Protein AF-0000000067174921 (afdb_homodimer)

Structure (mmCIF, N/CA/C/O backbone):
data_AF-0000000067174921-model_v1
#
loop_
_entity.id
_entity.type
_entity.pdbx_description
1 polymer 'threonine ammonia-lyase'
#
loop_
_atom_site.group_PDB
_atom_site.id
_atom_site.type_symbol
_atom_site.label_atom_id
_atom_site.label_alt_id
_atom_site.label_comp_id
_atom_site.label_asym_id
_atom_site.label_entity_id
_atom_site.label_seq_id
_atom_site.pdbx_PDB_ins_code
_atom_site.Cartn_x
_atom_site.Cartn_y
_atom_site.Cartn_z
_atom_site.occupancy
_atom_site.B_iso_or_equiv
_atom_site.auth_seq_id
_atom_site.auth_comp_id
_atom_site.auth_asym_id
_atom_site.auth_atom_id
_atom_site.pdbx_PDB_model_num
ATOM 1 N N . MET A 1 1 ? 3.523 27.328 27.094 1 72.19 1 MET A N 1
ATOM 2 C CA . MET A 1 1 ? 2.787 26.438 26.203 1 72.19 1 MET A CA 1
ATOM 3 C C . MET A 1 1 ? 3.174 24.984 26.438 1 72.19 1 MET A C 1
ATOM 5 O O . MET A 1 1 ? 4.355 24.656 26.547 1 72.19 1 MET A O 1
ATOM 9 N N . ASP A 1 2 ? 2.223 24.125 26.688 1 90.06 2 ASP A N 1
ATOM 10 C CA . ASP A 1 2 ? 2.531 22.719 26.969 1 90.06 2 ASP A CA 1
ATOM 11 C C . ASP A 1 2 ? 2.629 21.922 25.672 1 90.06 2 ASP A C 1
ATOM 13 O O . ASP A 1 2 ? 1.678 21.891 24.875 1 90.06 2 ASP A O 1
ATOM 17 N N . LEU A 1 3 ? 3.812 21.453 25.453 1 97.69 3 LEU A N 1
ATOM 18 C CA . LEU A 1 3 ? 4.059 20.672 24.25 1 97.69 3 LEU A CA 1
ATOM 19 C C . LEU A 1 3 ? 3.57 19.234 24.406 1 97.69 3 LEU A C 1
ATOM 21 O O . LEU A 1 3 ? 3.5 18.734 25.531 1 97.69 3 LEU A O 1
ATOM 25 N N . VAL A 1 4 ? 3.162 18.641 23.312 1 98.69 4 VAL A N 1
ATOM 26 C CA . VAL A 1 4 ? 2.715 17.25 23.281 1 98.69 4 VAL A CA 1
ATOM 27 C C . VAL A 1 4 ? 3.848 16.344 23.734 1 98.69 4 VAL A C 1
ATOM 29 O O . VAL A 1 4 ? 5.008 16.547 23.375 1 98.69 4 VAL A O 1
ATOM 32 N N . THR A 1 5 ? 3.551 15.328 24.578 1 98.69 5 THR A N 1
ATOM 33 C CA . THR A 1 5 ? 4.535 14.398 25.125 1 98.69 5 THR A CA 1
ATOM 34 C C . THR A 1 5 ? 4.34 13 24.547 1 98.69 5 THR A C 1
ATOM 36 O O . THR A 1 5 ? 3.348 12.742 23.859 1 98.69 5 THR A O 1
ATOM 39 N N . LEU A 1 6 ? 5.316 12.18 24.859 1 98.75 6 LEU A N 1
ATOM 40 C CA . LEU A 1 6 ? 5.191 10.781 24.453 1 98.75 6 LEU A CA 1
ATOM 41 C C . LEU A 1 6 ? 3.967 10.141 25.109 1 98.75 6 LEU A C 1
ATOM 43 O O . LEU A 1 6 ? 3.314 9.289 24.5 1 98.75 6 LEU A O 1
ATOM 47 N N . ASP A 1 7 ? 3.664 10.531 26.281 1 98.75 7 ASP A N 1
ATOM 48 C CA . ASP A 1 7 ? 2.488 10 26.969 1 98.75 7 ASP A CA 1
ATOM 49 C C . ASP A 1 7 ? 1.208 10.375 26.219 1 98.75 7 ASP A C 1
ATOM 51 O O . ASP A 1 7 ? 0.288 9.562 26.125 1 98.75 7 ASP A O 1
ATOM 55 N N . ASP A 1 8 ? 1.169 11.602 25.75 1 98.81 8 ASP A N 1
ATOM 56 C CA . ASP A 1 8 ? 0.028 12.031 24.953 1 98.81 8 ASP A CA 1
ATOM 57 C C . ASP A 1 8 ? -0.111 11.18 23.688 1 98.81 8 ASP A C 1
ATOM 59 O O . ASP A 1 8 ? -1.219 10.789 23.328 1 98.81 8 ASP A O 1
ATOM 63 N N . ILE A 1 9 ? 1.01 10.891 23.047 1 98.94 9 ILE A N 1
ATOM 64 C CA . ILE A 1 9 ? 1.027 10.148 21.797 1 98.94 9 ILE A CA 1
ATOM 65 C C . ILE A 1 9 ? 0.669 8.688 22.062 1 98.94 9 ILE A C 1
ATOM 67 O O . ILE A 1 9 ? -0.062 8.07 21.281 1 98.94 9 ILE A O 1
ATOM 71 N N . SER A 1 10 ? 1.141 8.141 23.172 1 98.88 10 SER A N 1
ATOM 72 C CA . SER A 1 10 ? 0.786 6.777 23.547 1 98.88 10 SER A CA 1
ATOM 73 C C . SER A 1 10 ? -0.709 6.652 23.828 1 98.88 10 SER A C 1
ATOM 75 O O . SER A 1 10 ? -1.337 5.664 23.438 1 98.88 10 SER A O 1
ATOM 77 N N . GLY A 1 11 ? -1.224 7.652 24.531 1 98.81 11 GLY A N 1
ATOM 78 C CA . GLY A 1 11 ? -2.662 7.684 24.734 1 98.81 11 GLY A CA 1
ATOM 79 C C . GLY A 1 11 ? -3.449 7.746 23.438 1 98.81 11 GLY A C 1
ATOM 80 O O . GLY A 1 11 ? -4.473 7.078 23.297 1 98.81 11 GLY A O 1
ATOM 81 N N . ALA A 1 12 ? -2.961 8.516 22.5 1 98.88 12 ALA A N 1
ATOM 82 C CA . ALA A 1 12 ? -3.592 8.617 21.188 1 98.88 12 ALA A CA 1
ATOM 83 C C . ALA A 1 12 ? -3.551 7.281 20.453 1 98.88 12 ALA A C 1
ATOM 85 O O . ALA A 1 12 ? -4.539 6.875 19.828 1 98.88 12 ALA A O 1
ATOM 86 N N . ALA A 1 13 ? -2.383 6.613 20.531 1 98.88 13 ALA A N 1
ATOM 87 C CA . ALA A 1 13 ? -2.217 5.328 19.859 1 98.88 13 ALA A CA 1
ATOM 88 C C . ALA A 1 13 ? -3.26 4.32 20.344 1 98.88 13 ALA A C 1
ATOM 90 O O . ALA A 1 13 ? -3.875 3.621 19.531 1 98.88 13 ALA A O 1
ATOM 91 N N . ALA A 1 14 ? -3.447 4.25 21.625 1 98.62 14 ALA A N 1
ATOM 92 C CA . ALA A 1 14 ? -4.445 3.348 22.188 1 98.62 14 ALA A CA 1
ATOM 93 C C . ALA A 1 14 ? -5.852 3.734 21.75 1 98.62 14 ALA A C 1
ATOM 95 O O . ALA A 1 14 ? -6.668 2.865 21.438 1 98.62 14 ALA A O 1
ATOM 96 N N . ARG A 1 15 ? -6.109 4.984 21.688 1 98.38 15 ARG A N 1
ATOM 97 C CA . ARG A 1 15 ? -7.441 5.504 21.391 1 98.38 15 ARG A CA 1
ATOM 98 C C . ARG A 1 15 ? -7.832 5.219 19.938 1 98.38 15 ARG A C 1
ATOM 100 O O . ARG A 1 15 ? -8.984 4.879 19.656 1 98.38 15 ARG A O 1
ATOM 107 N N . ILE A 1 16 ? -6.828 5.309 19 1 98.44 16 ILE A N 1
ATOM 108 C CA . ILE A 1 16 ? -7.219 5.312 17.594 1 98.44 16 ILE A CA 1
ATOM 109 C C . ILE A 1 16 ? -6.922 3.947 16.969 1 98.44 16 ILE A C 1
ATOM 111 O O . ILE A 1 16 ? -7.191 3.727 15.789 1 98.44 16 ILE A O 1
ATOM 115 N N . ALA A 1 17 ? -6.445 2.975 17.734 1 97.56 17 ALA A N 1
ATOM 116 C CA . ALA A 1 17 ? -5.91 1.71 17.25 1 97.56 17 ALA A CA 1
ATOM 117 C C . ALA A 1 17 ? -6.938 0.984 16.375 1 97.56 17 ALA A C 1
ATOM 119 O O . ALA A 1 17 ? -6.586 0.402 15.344 1 97.56 17 ALA A O 1
ATOM 120 N N . ALA A 1 18 ? -8.188 1.021 16.656 1 95.25 18 ALA A N 1
ATOM 121 C CA . ALA A 1 18 ? -9.211 0.25 15.969 1 95.25 18 ALA A CA 1
ATOM 122 C C . ALA A 1 18 ? -9.703 0.983 14.719 1 95.25 18 ALA A C 1
ATOM 124 O O . ALA A 1 18 ? -10.367 0.393 13.867 1 95.25 18 ALA A O 1
ATOM 125 N N . ASP A 1 19 ? -9.281 2.277 14.617 1 96.06 19 ASP A N 1
ATOM 126 C CA . ASP A 1 19 ? -9.914 3.117 13.602 1 96.06 19 ASP A CA 1
ATOM 127 C C . ASP A 1 19 ? -8.953 3.385 12.438 1 96.06 19 ASP A C 1
ATOM 129 O O . ASP A 1 19 ? -9.367 3.906 11.398 1 96.06 19 ASP A O 1
ATOM 133 N N . ILE A 1 20 ? -7.695 2.971 12.625 1 96.94 20 ILE A N 1
ATOM 134 C CA . ILE A 1 20 ? -6.699 3.293 11.609 1 96.94 20 ILE A CA 1
ATOM 135 C C . ILE A 1 20 ? -6 2.016 11.148 1 96.94 20 ILE A C 1
ATOM 137 O O . ILE A 1 20 ? -6.137 0.963 11.781 1 96.94 20 ILE A O 1
ATOM 141 N N . VAL A 1 21 ? -5.355 2.107 10.031 1 96.75 21 VAL A N 1
ATOM 142 C CA . VAL A 1 21 ? -4.445 1.063 9.57 1 96.75 21 VAL A CA 1
ATOM 143 C C . VAL A 1 21 ? -3.064 1.272 10.188 1 96.75 21 VAL A C 1
ATOM 145 O O . VAL A 1 21 ? -2.514 2.373 10.125 1 96.75 21 VAL A O 1
ATOM 148 N N . ARG A 1 22 ? -2.588 0.268 10.953 1 96.88 22 ARG A N 1
ATOM 149 C CA . ARG A 1 22 ? -1.157 0.317 11.234 1 96.88 22 ARG A CA 1
ATOM 150 C C . ARG A 1 22 ? -0.343 0.101 9.961 1 96.88 22 ARG A C 1
ATOM 152 O O . ARG A 1 22 ? -0.043 -1.038 9.602 1 96.88 22 ARG A O 1
ATOM 159 N N . THR A 1 23 ? -0.034 1.18 9.289 1 97.62 23 THR A N 1
ATOM 160 C CA . THR A 1 23 ? 0.603 1.076 7.984 1 97.62 23 THR A CA 1
ATOM 161 C C . THR A 1 23 ? 1.984 0.44 8.102 1 97.62 23 THR A C 1
ATOM 163 O O . THR A 1 23 ? 2.699 0.675 9.078 1 97.62 23 THR A O 1
ATOM 166 N N . PRO A 1 24 ? 2.385 -0.367 7.152 1 96.19 24 PRO A N 1
ATOM 167 C CA . PRO A 1 24 ? 3.678 -1.053 7.227 1 96.19 24 PRO A CA 1
ATOM 168 C C . PRO A 1 24 ? 4.852 -0.137 6.887 1 96.19 24 PRO A C 1
ATOM 170 O O . PRO A 1 24 ? 4.652 0.952 6.34 1 96.19 24 PRO A O 1
ATOM 173 N N . LEU A 1 25 ? 6.012 -0.513 7.355 1 97.31 25 LEU A N 1
ATOM 174 C CA . LEU A 1 25 ? 7.266 -0.049 6.766 1 97.31 25 LEU A CA 1
ATOM 175 C C . LEU A 1 25 ? 7.656 -0.915 5.574 1 97.31 25 LEU A C 1
ATOM 177 O O . LEU A 1 25 ? 7.867 -2.121 5.719 1 97.31 25 LEU A O 1
ATOM 181 N N . LEU A 1 26 ? 7.672 -0.312 4.453 1 97.88 26 LEU A N 1
ATOM 182 C CA . LEU A 1 26 ? 7.988 -1.037 3.225 1 97.88 26 LEU A CA 1
ATOM 183 C C . LEU A 1 26 ? 9.445 -0.835 2.834 1 97.88 26 LEU A C 1
ATOM 185 O O . LEU A 1 26 ? 9.891 0.299 2.65 1 97.88 26 LEU A O 1
ATOM 189 N N . ALA A 1 27 ? 10.188 -1.91 2.717 1 95.81 27 ALA A N 1
ATOM 190 C CA . ALA A 1 27 ? 11.578 -1.817 2.271 1 95.81 27 ALA A CA 1
ATOM 191 C C . ALA A 1 27 ? 11.656 -1.405 0.805 1 95.81 27 ALA A C 1
ATOM 193 O O . ALA A 1 27 ? 10.977 -1.983 -0.047 1 95.81 27 ALA A O 1
ATOM 194 N N . ALA A 1 28 ? 12.328 -0.374 0.58 1 96 28 ALA A N 1
ATOM 195 C CA . ALA A 1 28 ? 12.625 0.05 -0.786 1 96 28 ALA A CA 1
ATOM 196 C C . ALA A 1 28 ? 14.047 -0.355 -1.188 1 96 28 ALA A C 1
ATOM 198 O O . ALA A 1 28 ? 14.977 0.441 -1.077 1 96 28 ALA A O 1
ATOM 199 N N . ASP A 1 29 ? 14.203 -1.474 -1.777 1 90.75 29 ASP A N 1
ATOM 200 C CA . ASP A 1 29 ? 15.508 -2.086 -2 1 90.75 29 ASP A CA 1
ATOM 201 C C . ASP A 1 29 ? 16.281 -1.348 -3.09 1 90.75 29 ASP A C 1
ATOM 203 O O . ASP A 1 29 ? 17.453 -1.642 -3.334 1 90.75 29 ASP A O 1
ATOM 207 N N . TRP A 1 30 ? 15.664 -0.398 -3.697 1 91.88 30 TRP A N 1
ATOM 208 C CA . TRP A 1 30 ? 16.328 0.404 -4.719 1 91.88 30 TRP A CA 1
ATOM 209 C C . TRP A 1 30 ? 16.984 1.636 -4.102 1 91.88 30 TRP A C 1
ATOM 211 O O . TRP A 1 30 ? 17.484 2.5 -4.816 1 91.88 30 TRP A O 1
ATOM 221 N N . GLY A 1 31 ? 16.922 1.748 -2.762 1 94.81 31 GLY A N 1
ATOM 222 C CA . GLY A 1 31 ? 17.594 2.842 -2.074 1 94.81 31 GLY A CA 1
ATOM 223 C C . GLY A 1 31 ? 19.094 2.662 -1.987 1 94.81 31 GLY A C 1
ATOM 224 O O . GLY A 1 31 ? 19.656 1.745 -2.594 1 94.81 31 GLY A O 1
ATOM 225 N N . ASP A 1 32 ? 19.688 3.658 -1.319 1 95.69 32 ASP A N 1
ATOM 226 C CA . ASP A 1 32 ? 21.125 3.652 -1.07 1 95.69 32 ASP A CA 1
ATOM 227 C C . ASP A 1 32 ? 21.5 2.582 -0.046 1 95.69 32 ASP A C 1
ATOM 229 O O . ASP A 1 32 ? 20.984 2.57 1.068 1 95.69 32 ASP A O 1
ATOM 233 N N . PRO A 1 33 ? 22.422 1.62 -0.412 1 93.88 33 PRO A N 1
ATOM 234 C CA . PRO A 1 33 ? 22.828 0.575 0.535 1 93.88 33 PRO A CA 1
ATOM 235 C C . PRO A 1 33 ? 23.406 1.141 1.826 1 93.88 33 PRO A C 1
ATOM 237 O O . PRO A 1 33 ? 23.328 0.5 2.877 1 93.88 33 PRO A O 1
ATOM 240 N N . ARG A 1 34 ? 24.062 2.328 1.805 1 96.88 34 ARG A N 1
ATOM 241 C CA . ARG A 1 34 ? 24.609 2.959 3.004 1 96.88 34 ARG A CA 1
ATOM 242 C C . ARG A 1 34 ? 23.5 3.531 3.875 1 96.88 34 ARG A C 1
ATOM 244 O O . ARG A 1 34 ? 23.688 3.74 5.074 1 96.88 34 ARG A O 1
ATOM 251 N N . CYS A 1 35 ? 22.266 3.838 3.264 1 97.62 35 CYS A N 1
ATOM 252 C CA . CYS A 1 35 ? 21.078 4.387 3.91 1 97.62 35 CYS A CA 1
ATOM 253 C C . CYS A 1 35 ? 19.828 3.645 3.465 1 97.62 35 CYS A C 1
ATOM 255 O O . CYS A 1 35 ? 18.953 4.227 2.812 1 97.62 35 CYS A O 1
ATOM 257 N N . PRO A 1 36 ? 19.766 2.385 3.893 1 97.62 36 PRO A N 1
ATOM 258 C CA . PRO A 1 36 ? 18.609 1.616 3.438 1 97.62 36 PRO A CA 1
ATOM 259 C C . PRO A 1 36 ? 17.281 2.361 3.641 1 97.62 36 PRO A C 1
ATOM 261 O O . PRO A 1 36 ? 17.047 2.914 4.715 1 97.62 36 PRO A O 1
ATOM 264 N N . LEU A 1 37 ? 16.516 2.369 2.607 1 98.31 37 LEU A N 1
ATOM 265 C CA . LEU A 1 37 ? 15.305 3.191 2.549 1 98.31 37 LEU A CA 1
ATOM 266 C C . LEU A 1 37 ? 14.078 2.379 2.932 1 98.31 37 LEU A C 1
ATOM 268 O O . LEU A 1 37 ? 13.867 1.28 2.412 1 98.31 37 LEU A O 1
ATOM 272 N N . TRP A 1 38 ? 13.32 2.906 3.846 1 98.62 38 TRP A N 1
ATOM 273 C CA . TRP A 1 38 ? 12.008 2.396 4.215 1 98.62 38 TRP A CA 1
ATOM 274 C C . TRP A 1 38 ? 10.93 3.443 3.959 1 98.62 38 TRP A C 1
ATOM 276 O O . TRP A 1 38 ? 11.156 4.641 4.16 1 98.62 38 TRP A O 1
ATOM 286 N N . LEU A 1 39 ? 9.781 2.979 3.482 1 98.81 39 LEU A N 1
ATOM 287 C CA . LEU A 1 39 ? 8.641 3.855 3.238 1 98.81 39 LEU A CA 1
ATOM 288 C C . LEU A 1 39 ? 7.531 3.602 4.254 1 98.81 39 LEU A C 1
ATOM 290 O O . LEU A 1 39 ? 7.102 2.461 4.438 1 98.81 39 LEU A O 1
ATOM 294 N N . LYS A 1 40 ? 7.148 4.629 5.047 1 98.81 40 LYS A N 1
ATOM 295 C CA . LYS A 1 40 ? 5.957 4.562 5.887 1 98.81 40 LYS A CA 1
ATOM 296 C C . LYS A 1 40 ? 4.719 5.023 5.125 1 98.81 40 LYS A C 1
ATOM 298 O O . LYS A 1 40 ? 4.484 6.223 4.977 1 98.81 40 LYS A O 1
ATOM 303 N N . ALA A 1 41 ? 3.893 4.098 4.691 1 98.69 41 ALA A N 1
ATOM 304 C CA . ALA A 1 41 ? 2.914 4.309 3.629 1 98.69 41 ALA A CA 1
ATOM 305 C C . ALA A 1 41 ? 1.569 4.75 4.199 1 98.69 41 ALA A C 1
ATOM 307 O O . ALA A 1 41 ? 0.599 3.99 4.184 1 98.69 41 ALA A O 1
ATOM 308 N N . GLU A 1 42 ? 1.452 6.004 4.508 1 98.69 42 GLU A N 1
ATOM 309 C CA . GLU A 1 42 ? 0.22 6.535 5.086 1 98.69 42 GLU A CA 1
ATOM 310 C C . GLU A 1 42 ? -0.84 6.758 4.008 1 98.69 42 GLU A C 1
ATOM 312 O O . GLU A 1 42 ? -1.996 7.051 4.32 1 98.69 42 GLU A O 1
ATOM 317 N N . THR A 1 43 ? -0.47 6.574 2.691 1 98.19 43 THR A N 1
ATOM 318 C CA . THR A 1 43 ? -1.442 6.578 1.604 1 98.19 43 THR A CA 1
ATOM 319 C C . THR A 1 43 ? -2.453 5.449 1.776 1 98.19 43 THR A C 1
ATOM 321 O O . THR A 1 43 ? -3.533 5.48 1.183 1 98.19 43 THR A O 1
ATOM 324 N N . LEU A 1 44 ? -2.109 4.461 2.611 1 98.06 44 LEU A N 1
ATOM 325 C CA . LEU A 1 44 ? -2.912 3.248 2.734 1 98.06 44 LEU A CA 1
ATOM 326 C C . LEU A 1 44 ? -4.023 3.436 3.762 1 98.06 44 LEU A C 1
ATOM 328 O O . LEU A 1 44 ? -4.875 2.559 3.928 1 98.06 44 LEU A O 1
ATOM 332 N N . GLN A 1 45 ? -4.027 4.594 4.41 1 97.69 45 GLN A N 1
ATOM 333 C CA . GLN A 1 45 ? -5.137 4.887 5.312 1 97.69 45 GLN A CA 1
ATOM 334 C C . GLN A 1 45 ? -6.457 4.98 4.551 1 97.69 45 GLN A C 1
ATOM 336 O O . GLN A 1 45 ? -6.469 5.277 3.354 1 97.69 45 GLN A O 1
ATOM 341 N N . PRO A 1 46 ? -7.637 4.762 5.098 1 92.38 46 PRO A N 1
ATOM 342 C CA . PRO A 1 46 ? -8.938 4.773 4.426 1 92.38 46 PRO A CA 1
ATOM 343 C C . PRO A 1 46 ? -9.164 6.043 3.609 1 92.38 46 PRO A C 1
ATOM 345 O O . PRO A 1 46 ? -9.758 5.988 2.529 1 92.38 46 PRO A O 1
ATOM 348 N N . ILE A 1 47 ? -8.75 7.156 3.938 1 93.06 47 ILE A N 1
ATOM 349 C CA . ILE A 1 47 ? -9 8.375 3.178 1 93.06 47 ILE A CA 1
ATOM 350 C C . ILE A 1 47 ? -7.777 8.711 2.32 1 93.06 47 ILE A C 1
ATOM 352 O O . ILE A 1 47 ? -7.746 9.742 1.648 1 93.06 47 ILE A O 1
ATOM 356 N N . GLY A 1 48 ? -6.789 7.82 2.393 1 96.06 48 GLY A N 1
ATOM 357 C CA . GLY A 1 48 ? -5.625 7.973 1.532 1 96.06 48 GLY A CA 1
ATOM 358 C C . GLY A 1 48 ? -4.57 8.891 2.111 1 96.06 48 GLY A C 1
ATOM 359 O O . GLY A 1 48 ? -3.688 9.367 1.393 1 96.06 48 GLY A O 1
ATOM 360 N N . ALA A 1 49 ? -4.719 9.164 3.457 1 97.44 49 ALA A N 1
ATOM 361 C CA . ALA A 1 49 ? -3.748 10.109 4.012 1 97.44 49 ALA A CA 1
ATOM 362 C C . ALA A 1 49 ? -3.643 9.953 5.527 1 97.44 49 ALA A C 1
ATOM 364 O O . ALA A 1 49 ? -4.559 9.445 6.172 1 97.44 49 ALA A O 1
ATOM 365 N N . PHE A 1 50 ? -2.586 10.492 6.078 1 98.62 50 PHE A N 1
ATOM 366 C CA . PHE A 1 50 ? -2.219 10.391 7.488 1 98.62 50 PHE A CA 1
ATOM 367 C C . PHE A 1 50 ? -3.213 11.141 8.359 1 98.62 50 PHE A C 1
ATOM 369 O O . PHE A 1 50 ? -3.338 10.859 9.555 1 98.62 50 PHE A O 1
ATOM 376 N N . LYS A 1 51 ? -3.992 12.031 7.805 1 98.31 51 LYS A N 1
ATOM 377 C CA . LYS A 1 51 ? -4.773 13.016 8.547 1 98.31 51 LYS A CA 1
ATOM 378 C C . LYS A 1 51 ? -5.824 12.336 9.422 1 98.31 51 LYS A C 1
ATOM 380 O O . LYS A 1 51 ? -6.293 12.914 10.406 1 98.31 51 LYS A O 1
ATOM 385 N N . ILE A 1 52 ? -6.125 11.148 9.133 1 98.06 52 ILE A N 1
ATOM 386 C CA . ILE A 1 52 ? -7.16 10.461 9.898 1 98.06 52 ILE A CA 1
ATOM 387 C C . ILE A 1 52 ? -6.676 10.227 11.328 1 98.06 52 ILE A C 1
ATOM 389 O O . ILE A 1 52 ? -7.477 10.18 12.258 1 98.06 52 ILE A O 1
ATOM 393 N N . ARG A 1 53 ? -5.371 10.055 11.531 1 98.81 53 ARG A N 1
ATOM 394 C CA . ARG A 1 53 ? -4.855 9.75 12.859 1 98.81 53 ARG A CA 1
ATOM 395 C C . ARG A 1 53 ? -5.156 10.883 13.836 1 98.81 53 ARG A C 1
ATOM 397 O O . ARG A 1 53 ? -5.695 10.656 14.922 1 98.81 53 ARG A O 1
ATOM 404 N N . GLY A 1 54 ? -4.832 12.133 13.43 1 98.81 54 GLY A N 1
ATOM 405 C CA . GLY A 1 54 ? -5.152 13.281 14.258 1 98.81 54 GLY A CA 1
ATOM 406 C C . GLY A 1 54 ? -6.645 13.508 14.422 1 98.81 54 GLY A C 1
ATOM 407 O O . GLY A 1 54 ? -7.117 13.836 15.508 1 98.81 54 GLY A O 1
ATOM 408 N N . ALA A 1 55 ? -7.383 13.352 13.281 1 98.62 55 ALA A N 1
ATOM 409 C CA . ALA A 1 55 ? -8.828 13.57 13.312 1 98.62 55 ALA A CA 1
ATOM 410 C C . ALA A 1 55 ? -9.5 12.609 14.289 1 98.62 55 ALA A C 1
ATOM 412 O O . ALA A 1 55 ? -10.289 13.031 15.133 1 98.62 55 ALA A O 1
ATOM 413 N N . PHE A 1 56 ? -9.172 11.32 14.219 1 98.75 56 PHE A N 1
ATOM 414 C CA . PHE A 1 56 ? -9.766 10.336 15.125 1 98.75 56 PHE A CA 1
ATOM 415 C C . PHE A 1 56 ? -9.383 10.633 16.578 1 98.75 56 PHE A C 1
ATOM 417 O O . PHE A 1 56 ? -10.219 10.508 17.469 1 98.75 56 PHE A O 1
ATOM 424 N N . ASN A 1 57 ? -8.102 10.992 16.766 1 98.88 57 ASN A N 1
ATOM 425 C CA . ASN A 1 57 ? -7.695 11.273 18.141 1 98.88 57 ASN A CA 1
ATOM 426 C C . ASN A 1 57 ? -8.43 12.492 18.703 1 98.88 57 ASN A C 1
ATOM 428 O O . ASN A 1 57 ? -8.906 12.461 19.844 1 98.88 57 ASN A O 1
ATOM 432 N N . ALA A 1 58 ? -8.492 13.586 17.938 1 98.69 58 ALA A N 1
ATOM 433 C CA . ALA A 1 58 ? -9.148 14.812 18.391 1 98.69 58 ALA A CA 1
ATOM 434 C C . ALA A 1 58 ? -10.617 14.555 18.703 1 98.69 58 ALA A C 1
ATOM 436 O O . ALA A 1 58 ? -11.117 14.984 19.75 1 98.69 58 ALA A O 1
ATOM 437 N N . LEU A 1 59 ? -11.312 13.844 17.859 1 98.44 59 LEU A N 1
ATOM 438 C CA . LEU A 1 59 ? -12.719 13.547 18.078 1 98.44 59 LEU A CA 1
ATOM 439 C C . LEU A 1 59 ? -12.891 12.586 19.25 1 98.44 59 LEU A C 1
ATOM 441 O O . LEU A 1 59 ? -13.812 12.742 20.062 1 98.44 59 LEU A O 1
ATOM 445 N N . GLY A 1 60 ? -12.008 11.625 19.344 1 98.06 60 GLY A N 1
ATOM 446 C CA . GLY A 1 60 ? -12.086 10.633 20.391 1 98.06 60 GLY A CA 1
ATOM 447 C C . GLY A 1 60 ? -11.844 11.211 21.781 1 98.06 60 GLY A C 1
ATOM 448 O O . GLY A 1 60 ? -12.273 10.633 22.781 1 98.06 60 GLY A O 1
ATOM 449 N N . ARG A 1 61 ? -11.164 12.32 21.859 1 97.75 61 ARG A N 1
ATOM 450 C CA . ARG A 1 61 ? -10.82 12.953 23.125 1 97.75 61 ARG A CA 1
ATOM 451 C C . ARG A 1 61 ? -11.977 13.812 23.641 1 97.75 61 ARG A C 1
ATOM 453 O O . ARG A 1 61 ? -12.008 14.18 24.812 1 97.75 61 ARG A O 1
ATOM 460 N N . LEU A 1 62 ? -12.898 14.156 22.766 1 97.12 62 LEU A N 1
ATOM 461 C CA . LEU A 1 62 ? -14.055 14.945 23.188 1 97.12 62 LEU A CA 1
ATOM 462 C C . LEU A 1 62 ? -14.992 14.117 24.062 1 97.12 62 LEU A C 1
ATOM 464 O O . LEU A 1 62 ? -15.188 12.922 23.812 1 97.12 62 LEU A O 1
ATOM 468 N N . ASP A 1 63 ? -15.523 14.727 25.062 1 95.69 63 ASP A N 1
ATOM 469 C CA . ASP A 1 63 ? -16.547 14.039 25.828 1 95.69 63 ASP A CA 1
ATOM 470 C C . ASP A 1 63 ? -17.828 13.859 25.016 1 95.69 63 ASP A C 1
ATOM 472 O O . ASP A 1 63 ? -18.062 14.594 24.047 1 95.69 63 ASP A O 1
ATOM 476 N N . THR A 1 64 ? -18.609 13.008 25.469 1 94.56 64 THR A N 1
ATOM 477 C CA . THR A 1 64 ? -19.797 12.578 24.719 1 94.56 64 THR A CA 1
ATOM 478 C C . THR A 1 64 ? -20.719 13.766 24.438 1 94.56 64 THR A C 1
ATOM 480 O O . THR A 1 64 ? -21.234 13.906 23.344 1 94.56 64 THR A O 1
ATOM 483 N N . HIS A 1 65 ? -20.891 14.602 25.406 1 94.44 65 HIS A N 1
ATOM 484 C CA . HIS A 1 65 ? -21.797 15.734 25.266 1 94.44 65 HIS A CA 1
ATOM 485 C C . HIS A 1 65 ? -21.281 16.75 24.25 1 94.44 65 HIS A C 1
ATOM 487 O O . HIS A 1 65 ? -22.031 17.188 23.375 1 94.44 65 HIS A O 1
ATOM 493 N N . THR A 1 66 ? -20.016 17.078 24.359 1 94.38 66 THR A N 1
ATOM 494 C CA . THR A 1 66 ? -19.391 18.016 23.422 1 94.38 66 THR A CA 1
ATOM 495 C C . THR A 1 66 ? -19.391 17.453 22.016 1 94.38 66 THR A C 1
ATOM 497 O O . THR A 1 66 ? -19.719 18.172 21.047 1 94.38 66 THR A O 1
ATOM 500 N N . ARG A 1 67 ? -19.078 16.188 21.922 1 93.75 67 ARG A N 1
ATOM 501 C CA . ARG A 1 67 ? -18.984 15.516 20.625 1 93.75 67 ARG A CA 1
ATOM 502 C C . ARG A 1 67 ? -20.344 15.469 19.938 1 93.75 67 ARG A C 1
ATOM 504 O O . ARG A 1 67 ? -20.422 15.586 18.703 1 93.75 67 ARG A O 1
ATOM 511 N N . ALA A 1 68 ? -21.359 15.398 20.719 1 94.06 68 ALA A N 1
ATOM 512 C CA . ALA A 1 68 ? -22.719 15.273 20.172 1 94.06 68 ALA A CA 1
ATOM 513 C C . ALA A 1 68 ? -23.141 16.562 19.469 1 94.06 68 ALA A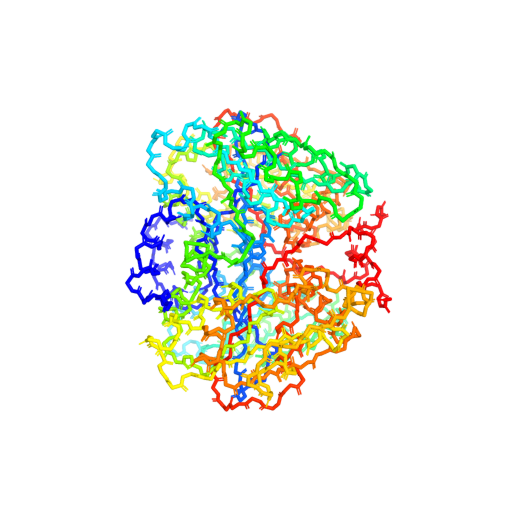 C 1
ATOM 515 O O . ALA A 1 68 ? -24 16.531 18.578 1 94.06 68 ALA A O 1
ATOM 516 N N . ARG A 1 69 ? -22.516 17.656 19.828 1 95.69 69 ARG A N 1
ATOM 517 C CA . ARG A 1 69 ? -22.859 18.922 19.219 1 95.69 69 ARG A CA 1
ATOM 518 C C . ARG A 1 69 ? -22.266 19.031 17.812 1 95.69 69 ARG A C 1
ATOM 520 O O . ARG A 1 69 ? -22.641 19.906 17.031 1 95.69 69 ARG A O 1
ATOM 527 N N . GLY A 1 70 ? -21.312 18.172 17.594 1 97.5 70 GLY A N 1
ATOM 528 C CA . GLY A 1 70 ? -20.734 18.156 16.266 1 97.5 70 GLY A CA 1
ATOM 529 C C . GLY A 1 70 ? -19.359 18.781 16.203 1 97.5 70 GLY A C 1
ATOM 530 O O . GLY A 1 70 ? -18.844 19.25 17.219 1 97.5 70 GLY A O 1
ATOM 531 N N . VAL A 1 71 ? -18.781 18.703 15.016 1 98.38 71 VAL A N 1
ATOM 532 C CA . VAL A 1 71 ? -17.453 19.266 14.789 1 98.38 71 VAL A CA 1
ATOM 533 C C . VAL A 1 71 ? -17.469 20.141 13.539 1 98.38 71 VAL A C 1
ATOM 535 O O . VAL A 1 71 ? -18.328 19.969 12.664 1 98.38 71 VAL A O 1
ATOM 538 N N . VAL A 1 72 ? -16.562 21.109 13.539 1 98.25 72 VAL A N 1
ATOM 539 C CA . VAL A 1 72 ? -16.359 22.016 12.398 1 98.25 72 VAL A CA 1
ATOM 540 C C . VAL A 1 72 ? -14.898 21.938 11.945 1 98.25 72 VAL A C 1
ATOM 542 O O . VAL A 1 72 ? -13.984 21.844 12.773 1 98.25 72 VAL A O 1
ATOM 545 N N . ALA A 1 73 ? -14.672 21.844 10.703 1 97.81 73 ALA A N 1
ATOM 546 C CA . ALA A 1 73 ? -13.344 21.969 10.125 1 97.81 73 ALA A CA 1
ATOM 547 C C . ALA A 1 73 ? -13.375 22.812 8.859 1 97.81 73 ALA A C 1
ATOM 549 O O . ALA A 1 73 ? -14.445 23.078 8.297 1 97.81 73 ALA A O 1
ATOM 550 N N . TYR A 1 74 ? -12.227 23.328 8.5 1 94.69 74 TYR A N 1
ATOM 551 C CA . TYR A 1 74 ? -12.102 24.016 7.223 1 94.69 74 TYR A CA 1
ATOM 552 C C . TYR A 1 74 ? -10.922 23.469 6.422 1 94.69 74 TYR A C 1
ATOM 554 O O . TYR A 1 74 ? -9.805 23.391 6.93 1 94.69 74 TYR A O 1
ATOM 562 N N . SER A 1 75 ? -11.133 23 5.336 1 90.81 75 SER A N 1
ATOM 563 C CA . SER A 1 75 ? -10.172 22.391 4.414 1 90.81 75 SER A CA 1
ATOM 564 C C . SER A 1 75 ? -10.852 21.906 3.139 1 90.81 75 SER A C 1
ATOM 566 O O . SER A 1 75 ? -12.031 21.547 3.16 1 90.81 75 SER A O 1
ATOM 568 N N . SER A 1 76 ? -10.109 21.984 2.104 1 82.88 76 SER A N 1
ATOM 569 C CA . SER A 1 76 ? -10.609 21.359 0.877 1 82.88 76 SER A CA 1
ATOM 570 C C . SER A 1 76 ? -9.859 20.062 0.571 1 82.88 76 SER A C 1
ATOM 572 O O . SER A 1 76 ? -10.031 19.484 -0.5 1 82.88 76 SER A O 1
ATOM 574 N N . GLY A 1 77 ? -9.07 19.625 1.454 1 91 77 GLY A N 1
ATOM 575 C CA . GLY A 1 77 ? -8.211 18.5 1.134 1 91 77 GLY A CA 1
ATOM 576 C C . GLY A 1 77 ? -8.32 17.359 2.133 1 91 77 GLY A C 1
ATOM 577 O O . GLY A 1 77 ? -9.422 16.984 2.539 1 91 77 GLY A O 1
ATOM 578 N N . ASN A 1 78 ? -7.195 16.797 2.496 1 94 78 ASN A N 1
ATOM 579 C CA . ASN A 1 78 ? -7.113 15.57 3.287 1 94 78 ASN A CA 1
ATOM 580 C C . ASN A 1 78 ? -7.707 15.766 4.68 1 94 78 ASN A C 1
ATOM 582 O O . ASN A 1 78 ? -8.289 14.836 5.246 1 94 78 ASN A O 1
ATOM 586 N N . HIS A 1 79 ? -7.555 16.953 5.219 1 96.69 79 HIS A N 1
ATOM 587 C CA . HIS A 1 79 ? -8.102 17.188 6.551 1 96.69 79 HIS A CA 1
ATOM 588 C C . HIS A 1 79 ? -9.625 17.156 6.531 1 96.69 79 HIS A C 1
ATOM 590 O O . HIS A 1 79 ? -10.25 16.609 7.441 1 96.69 79 HIS A O 1
ATOM 596 N N . ALA A 1 80 ? -10.211 17.797 5.484 1 96.06 80 ALA A N 1
ATOM 597 C CA . ALA A 1 80 ? -11.656 17.75 5.328 1 96.06 80 ALA A CA 1
ATOM 598 C C . ALA A 1 80 ? -12.164 16.312 5.301 1 96.06 80 ALA A C 1
ATOM 600 O O . ALA A 1 80 ? -13.102 15.969 6.02 1 96.06 80 ALA A O 1
ATOM 601 N N . GLN A 1 81 ? -11.516 15.5 4.523 1 95.38 81 GLN A N 1
ATOM 602 C CA . GLN A 1 81 ? -11.906 14.102 4.387 1 95.38 81 GLN A CA 1
ATOM 603 C C . GLN A 1 81 ? -11.695 13.344 5.695 1 95.38 81 GLN A C 1
ATOM 605 O O . GLN A 1 81 ? -12.516 12.508 6.074 1 95.38 81 GLN A O 1
ATOM 610 N N . ALA A 1 82 ? -10.641 13.617 6.387 1 97.56 82 ALA A N 1
ATOM 611 C CA . ALA A 1 82 ? -10.305 12.938 7.637 1 97.56 82 ALA A CA 1
ATOM 612 C C . ALA A 1 82 ? -11.352 13.234 8.711 1 97.56 82 ALA A C 1
ATOM 614 O O . ALA A 1 82 ? -11.812 12.32 9.406 1 97.56 82 ALA A O 1
ATOM 615 N N . VAL A 1 83 ? -11.703 14.531 8.844 1 98.06 83 VAL A N 1
ATOM 616 C CA . VAL A 1 83 ? -12.672 14.93 9.859 1 98.06 83 VAL A CA 1
ATOM 617 C C . VAL A 1 83 ? -14.039 14.336 9.516 1 98.06 83 VAL A C 1
ATOM 619 O O . VAL A 1 83 ? -14.734 13.812 10.398 1 98.06 83 VAL A O 1
ATOM 622 N N . ALA A 1 84 ? -14.406 14.422 8.25 1 97.19 84 ALA A N 1
ATOM 623 C CA . ALA A 1 84 ? -15.68 13.836 7.824 1 97.19 84 ALA A CA 1
ATOM 624 C C . ALA A 1 84 ? -15.719 12.336 8.117 1 97.19 84 ALA A C 1
ATOM 626 O O . ALA A 1 84 ? -16.719 11.828 8.625 1 97.19 84 ALA A O 1
ATOM 627 N N . TYR A 1 85 ? -14.68 11.625 7.832 1 97 85 TYR A N 1
ATOM 628 C CA . TYR A 1 85 ? -14.57 10.188 8.039 1 97 85 TYR A CA 1
ATOM 629 C C . TYR A 1 85 ? -14.672 9.836 9.523 1 97 85 TYR A C 1
ATOM 631 O O . TYR A 1 85 ? -15.43 8.945 9.906 1 97 85 TYR A O 1
ATOM 639 N N . ALA A 1 86 ? -13.891 10.539 10.344 1 97.88 86 ALA A N 1
ATOM 640 C CA . ALA A 1 86 ? -13.891 10.305 11.789 1 97.88 86 ALA A CA 1
ATOM 641 C C . ALA A 1 86 ? -15.25 10.633 12.398 1 97.88 86 ALA A C 1
ATOM 643 O O . ALA A 1 86 ? -15.75 9.898 13.258 1 97.88 86 ALA A O 1
ATOM 644 N N . ALA A 1 87 ? -15.82 11.742 11.953 1 97.88 87 ALA A N 1
ATOM 645 C CA . ALA A 1 87 ? -17.125 12.148 12.469 1 97.88 87 ALA A CA 1
ATOM 646 C C . ALA A 1 87 ? -18.188 11.086 12.172 1 97.88 87 ALA A C 1
ATOM 648 O O . ALA A 1 87 ? -19 10.766 13.031 1 97.88 87 ALA A O 1
ATOM 649 N N . ALA A 1 88 ? -18.172 10.578 10.977 1 96.19 88 ALA A N 1
ATOM 650 C CA . ALA A 1 88 ? -19.109 9.516 10.602 1 96.19 88 ALA A CA 1
ATOM 651 C C . ALA A 1 88 ? -18.922 8.289 11.5 1 96.19 88 ALA A C 1
ATOM 653 O O . ALA A 1 88 ? -19.906 7.68 11.93 1 96.19 88 ALA A O 1
ATOM 654 N N . ALA A 1 89 ? -17.734 7.934 11.781 1 95.19 89 ALA A N 1
ATOM 655 C CA . ALA A 1 89 ? -17.438 6.773 12.625 1 95.19 89 ALA A CA 1
ATOM 656 C C . ALA A 1 89 ? -17.969 6.969 14.039 1 95.19 89 ALA A C 1
ATOM 658 O O . ALA A 1 89 ? -18.453 6.02 14.664 1 95.19 89 ALA A O 1
ATOM 659 N N . TYR A 1 90 ? -17.875 8.211 14.531 1 96.44 90 TYR A N 1
ATOM 660 C CA . TYR A 1 90 ? -18.344 8.516 15.883 1 96.44 90 TYR A CA 1
ATOM 661 C C . TYR A 1 90 ? -19.828 8.828 15.891 1 96.44 90 TYR A C 1
ATOM 663 O O . TYR A 1 90 ? -20.422 8.984 16.953 1 96.44 90 TYR A O 1
ATOM 671 N N . GLY A 1 91 ? -20.438 8.961 14.711 1 95.69 91 GLY A N 1
ATOM 672 C CA . GLY A 1 91 ? -21.859 9.266 14.609 1 95.69 91 GLY A CA 1
ATOM 673 C C . GLY A 1 91 ? -22.188 10.695 14.977 1 95.69 91 GLY A C 1
ATOM 674 O O . GLY A 1 91 ? -23.203 10.953 15.633 1 95.69 91 GLY A O 1
ATOM 675 N N . VAL A 1 92 ? -21.328 11.617 14.641 1 96.31 92 VAL A N 1
ATOM 676 C CA . VAL A 1 92 ? -21.562 13 15.016 1 96.31 92 VAL A CA 1
ATOM 677 C C . VAL A 1 92 ? -21.625 13.883 13.766 1 96.31 92 VAL A C 1
ATOM 679 O O . VAL A 1 92 ? -21.016 13.547 12.742 1 96.31 92 VAL A O 1
ATOM 682 N N . PRO A 1 93 ? -22.328 14.992 13.828 1 96.5 93 PRO A N 1
ATOM 683 C CA . PRO A 1 93 ? -22.375 15.898 12.68 1 96.5 93 PRO A CA 1
ATOM 684 C C . PRO A 1 93 ? -21.047 16.594 12.422 1 96.5 93 PRO A C 1
ATOM 686 O O . PRO A 1 93 ? -20.359 16.984 13.359 1 96.5 93 PRO A O 1
ATOM 689 N N . ALA A 1 94 ? -20.703 16.672 11.219 1 98.12 94 ALA A N 1
ATOM 690 C CA . ALA A 1 94 ? -19.516 17.406 10.805 1 98.12 94 ALA A CA 1
ATOM 691 C C . ALA A 1 94 ? -19.875 18.5 9.797 1 98.12 94 ALA A C 1
ATOM 693 O O . ALA A 1 94 ? -20.609 18.266 8.844 1 98.12 94 ALA A O 1
ATOM 694 N N . HIS A 1 95 ? -19.438 19.688 10.078 1 97.75 95 HIS A N 1
ATOM 695 C CA . HIS A 1 95 ? -19.516 20.812 9.156 1 97.75 95 HIS A CA 1
ATOM 696 C C . HIS A 1 95 ? -18.156 21.156 8.578 1 97.75 95 HIS A C 1
ATOM 698 O O . HIS A 1 95 ? -17.25 21.547 9.312 1 97.75 95 HIS A O 1
ATOM 704 N N . ILE A 1 96 ? -18.062 21.031 7.301 1 98.12 96 ILE A N 1
ATOM 705 C CA . ILE A 1 96 ? -16.781 21.266 6.652 1 98.12 96 ILE A CA 1
ATOM 706 C C . ILE A 1 96 ? -16.875 22.516 5.766 1 98.12 96 ILE A C 1
ATOM 708 O O . ILE A 1 96 ? -17.625 22.531 4.793 1 98.12 96 ILE A O 1
ATOM 712 N N . VAL A 1 97 ? -16.078 23.5 6.066 1 97.5 97 VAL A N 1
ATOM 713 C CA . VAL A 1 97 ? -16.047 24.75 5.305 1 97.5 97 VAL A CA 1
ATOM 714 C C . VAL A 1 97 ? -15.047 24.625 4.156 1 97.5 97 VAL A C 1
ATOM 716 O O . VAL A 1 97 ? -13.883 24.297 4.367 1 97.5 97 VAL A O 1
ATOM 719 N N . MET A 1 98 ? -15.523 24.828 3.002 1 94.81 98 MET A N 1
ATOM 720 C CA . MET A 1 98 ? -14.695 24.812 1.794 1 94.81 98 MET A CA 1
ATOM 721 C C . MET A 1 98 ? -14.922 26.078 0.97 1 94.81 98 MET A C 1
ATOM 723 O O . MET A 1 98 ? -16.016 26.641 0.978 1 94.81 98 MET A O 1
ATOM 727 N N . PRO A 1 99 ? -13.828 26.5 0.232 1 91.44 99 PRO A N 1
ATOM 728 C CA . PRO A 1 99 ? -14.062 27.609 -0.704 1 91.44 99 PRO A CA 1
ATOM 729 C C . PRO A 1 99 ? -15.062 27.25 -1.801 1 91.44 99 PRO A C 1
ATOM 731 O O . PRO A 1 99 ? -15.125 26.094 -2.229 1 91.44 99 PRO A O 1
ATOM 734 N N . GLU A 1 100 ? -15.688 28.219 -2.322 1 91.94 100 GLU A N 1
ATOM 735 C CA . GLU A 1 100 ? -16.672 28.016 -3.383 1 91.94 100 GLU A CA 1
ATOM 736 C C . GLU A 1 100 ? -16.016 27.469 -4.648 1 91.94 100 GLU A C 1
ATOM 738 O O . GLU A 1 100 ? -16.656 26.75 -5.422 1 91.94 100 GLU A O 1
ATOM 743 N N . GLU A 1 101 ? -14.766 27.75 -4.816 1 87.81 101 GLU A N 1
ATOM 744 C CA . GLU A 1 101 ? -14.047 27.344 -6.023 1 87.81 101 GLU A CA 1
ATOM 745 C C . GLU A 1 101 ? -13.562 25.906 -5.93 1 87.81 101 GLU A C 1
ATOM 747 O O . GLU A 1 101 ? -13.008 25.375 -6.887 1 87.81 101 GLU A O 1
ATOM 752 N N . THR A 1 102 ? -13.805 25.297 -4.777 1 86.06 102 THR A N 1
ATOM 753 C CA . THR A 1 102 ? -13.375 23.906 -4.609 1 86.06 102 THR A CA 1
ATOM 754 C C . THR A 1 102 ? -14.023 23.016 -5.66 1 86.06 102 THR A C 1
ATOM 756 O O . THR A 1 102 ? -15.234 23.094 -5.891 1 86.06 102 THR A O 1
ATOM 759 N N . PRO A 1 103 ? -13.195 22.266 -6.352 1 80.56 103 PRO A N 1
ATOM 760 C CA . PRO A 1 103 ? -13.766 21.328 -7.324 1 80.56 103 PRO A CA 1
ATOM 761 C C . PRO A 1 103 ? -14.922 20.5 -6.746 1 80.56 103 PRO A C 1
ATOM 763 O O . PRO A 1 103 ? -14.828 20.031 -5.613 1 80.56 103 PRO A O 1
ATOM 766 N N . ALA A 1 104 ? -15.961 20.25 -7.547 1 83.62 104 ALA A N 1
ATOM 767 C CA . ALA A 1 104 ? -17.188 19.562 -7.125 1 83.62 104 ALA A CA 1
ATOM 768 C C . ALA A 1 104 ? -16.875 18.156 -6.641 1 83.62 104 ALA A C 1
ATOM 770 O O . ALA A 1 104 ? -17.5 17.672 -5.695 1 83.62 104 ALA A O 1
ATOM 771 N N . VAL A 1 105 ? -15.938 17.578 -7.266 1 77.69 105 VAL A N 1
ATOM 772 C CA . VAL A 1 105 ? -15.602 16.188 -6.934 1 77.69 105 VAL A CA 1
ATOM 773 C C . VAL A 1 105 ? -15.148 16.109 -5.477 1 77.69 105 VAL A C 1
ATOM 775 O O . VAL A 1 105 ? -15.438 15.133 -4.785 1 77.69 105 VAL A O 1
ATOM 778 N N . LYS A 1 106 ? -14.484 17.031 -4.969 1 82.94 106 LYS A N 1
ATOM 779 C CA . LYS A 1 106 ? -14.008 17.047 -3.59 1 82.94 106 LYS A CA 1
ATOM 780 C C . LYS A 1 106 ? -15.148 17.344 -2.619 1 82.94 106 LYS A C 1
ATOM 782 O O . LYS A 1 106 ? -15.219 16.766 -1.537 1 82.94 106 LYS A O 1
ATOM 787 N N . VAL A 1 107 ? -15.977 18.25 -3.084 1 89.31 107 VAL A N 1
ATOM 788 C CA . VAL A 1 107 ? -17.141 18.609 -2.281 1 89.31 107 VAL A CA 1
ATOM 789 C C . VAL A 1 107 ? -18.047 17.391 -2.119 1 89.31 107 VAL A C 1
ATOM 791 O O . VAL A 1 107 ? -18.406 17.016 -0.998 1 89.31 107 VAL A O 1
ATOM 794 N N . GLU A 1 108 ? -18.297 16.734 -3.227 1 87.56 108 GLU A N 1
ATOM 795 C CA . GLU A 1 108 ? -19.188 15.578 -3.203 1 87.56 108 GLU A CA 1
ATOM 796 C C . GLU A 1 108 ? -18.578 14.422 -2.418 1 87.56 108 GLU A C 1
ATOM 798 O O . GLU A 1 108 ? -19.281 13.68 -1.747 1 87.56 108 GLU A O 1
ATOM 803 N N . ALA A 1 109 ? -17.328 14.266 -2.508 1 84.44 109 ALA A N 1
ATOM 804 C CA . ALA A 1 109 ? -16.641 13.227 -1.738 1 84.44 109 ALA A CA 1
ATOM 805 C C . ALA A 1 109 ? -16.828 13.445 -0.239 1 84.44 109 ALA A C 1
ATOM 807 O O . ALA A 1 109 ? -17.047 12.492 0.511 1 84.44 109 ALA A O 1
ATOM 808 N N . THR A 1 110 ? -16.766 14.648 0.151 1 91.88 110 THR A N 1
ATOM 809 C CA . THR A 1 110 ? -16.938 15 1.555 1 91.88 110 THR A CA 1
ATOM 810 C C . THR A 1 110 ? -18.391 14.805 1.985 1 91.88 110 THR A C 1
ATOM 812 O O . THR A 1 110 ? -18.656 14.266 3.062 1 91.88 110 THR A O 1
ATOM 815 N N . ARG A 1 111 ? -19.297 15.164 1.109 1 93.25 111 ARG A N 1
ATOM 816 C CA . ARG A 1 111 ? -20.719 14.969 1.396 1 93.25 111 ARG A CA 1
ATOM 817 C C . ARG A 1 111 ? -21.062 13.492 1.479 1 93.25 111 ARG A C 1
ATOM 819 O O . ARG A 1 111 ? -21.875 13.086 2.312 1 93.25 111 ARG A O 1
ATOM 826 N N . ARG A 1 112 ? -20.469 12.727 0.677 1 88.94 112 ARG A N 1
ATOM 827 C CA . ARG A 1 112 ? -20.734 11.289 0.643 1 88.94 112 ARG A CA 1
ATOM 828 C C . ARG A 1 112 ? -20.328 10.625 1.956 1 88.94 112 ARG A C 1
ATOM 830 O O . ARG A 1 112 ? -20.859 9.57 2.316 1 88.94 112 ARG A O 1
ATOM 837 N N . ARG A 1 113 ? -19.5 11.32 2.658 1 91.81 113 ARG A N 1
ATOM 838 C CA . ARG A 1 113 ? -19.078 10.781 3.951 1 91.81 113 ARG A CA 1
ATOM 839 C C . ARG A 1 113 ? -20.062 11.195 5.051 1 91.81 113 ARG A C 1
ATOM 841 O O . ARG A 1 113 ? -19.891 10.812 6.211 1 91.81 113 ARG A O 1
ATOM 848 N N . GLY A 1 114 ? -21.016 12.023 4.656 1 93 114 GLY A N 1
ATOM 849 C CA . GLY A 1 114 ? -22.047 12.414 5.613 1 93 114 GLY A CA 1
ATOM 850 C C . GLY A 1 114 ? -21.828 13.797 6.18 1 93 114 GLY A C 1
ATOM 851 O O . GLY A 1 114 ? -22.609 14.258 7.027 1 93 114 GLY A O 1
ATOM 852 N N . ALA A 1 115 ? -20.812 14.461 5.746 1 96.69 115 ALA A N 1
ATOM 853 C CA . ALA A 1 115 ? -20.516 15.781 6.285 1 96.69 115 ALA A CA 1
ATOM 854 C C . ALA A 1 115 ? -21.344 16.859 5.594 1 96.69 115 ALA A C 1
ATOM 856 O O . ALA A 1 115 ? -21.703 16.719 4.418 1 96.69 115 ALA A O 1
ATOM 857 N N . HIS A 1 116 ? -21.688 17.859 6.34 1 96.81 116 HIS A N 1
ATOM 858 C CA . HIS A 1 116 ? -22.281 19.062 5.781 1 96.81 116 HIS A CA 1
ATOM 859 C C . HIS A 1 116 ? -21.219 20.016 5.246 1 96.81 116 HIS A C 1
ATOM 861 O O . HIS A 1 116 ? -20.438 20.562 6.02 1 96.81 116 HIS A O 1
ATOM 867 N N . VAL A 1 117 ? -21.25 20.188 3.941 1 97.19 117 VAL A N 1
ATOM 868 C CA . VAL A 1 117 ? -20.266 21.094 3.346 1 97.19 117 VAL A CA 1
ATOM 869 C C . VAL A 1 117 ? -20.828 22.5 3.291 1 97.19 117 VAL A C 1
ATOM 871 O O . VAL A 1 117 ? -21.938 22.719 2.816 1 97.19 117 VAL A O 1
ATOM 874 N N . VAL A 1 118 ? -20.094 23.422 3.828 1 96.69 118 VAL A N 1
ATOM 875 C CA . VAL A 1 118 ? -20.453 24.828 3.805 1 96.69 118 VAL A CA 1
ATOM 876 C C . VAL A 1 118 ? -19.469 25.594 2.914 1 96.69 118 VAL A C 1
ATOM 878 O O . VAL A 1 118 ? -18.281 25.688 3.225 1 96.69 118 VAL A O 1
ATOM 881 N N . LEU A 1 119 ? -20 26.125 1.893 1 95.19 119 LEU A N 1
ATOM 882 C CA . LEU A 1 119 ? -19.156 26.859 0.963 1 95.19 119 LEU A CA 1
ATOM 883 C C . LEU A 1 119 ? -18.984 28.312 1.412 1 95.19 119 LEU A C 1
ATOM 885 O O . LEU A 1 119 ? -19.922 28.922 1.92 1 95.19 119 LEU A O 1
ATOM 889 N N . CYS A 1 120 ? -17.781 28.812 1.268 1 95 120 CYS A N 1
ATOM 890 C CA . CYS A 1 120 ? -17.484 30.172 1.694 1 95 120 CYS A CA 1
ATOM 891 C C . CYS A 1 120 ? -16.734 30.938 0.608 1 95 120 CYS A C 1
ATOM 893 O O . CYS A 1 120 ? -16.281 30.344 -0.366 1 95 120 CYS A O 1
ATOM 895 N N . GLY A 1 121 ? -16.656 32.312 0.775 1 89.94 121 GLY A N 1
ATOM 896 C CA . GLY A 1 121 ? -15.867 33.125 -0.127 1 89.94 121 GLY A CA 1
ATOM 897 C C . GLY A 1 121 ? -14.367 32.969 0.072 1 89.94 121 GLY A C 1
ATOM 898 O O . GLY A 1 121 ? -13.93 32.406 1.077 1 89.94 121 GLY A O 1
ATOM 899 N N . ALA A 1 122 ? -13.633 33.469 -0.938 1 82.06 122 ALA A N 1
ATOM 900 C CA . ALA A 1 122 ? -12.18 33.406 -0.854 1 82.06 122 ALA A CA 1
ATOM 901 C C . ALA A 1 122 ? -11.672 34.094 0.42 1 82.06 122 ALA A C 1
ATOM 903 O O . ALA A 1 122 ? -12.086 35.219 0.745 1 82.06 122 ALA A O 1
ATOM 904 N N . GLY A 1 123 ? -10.891 33.344 1.144 1 83.81 123 GLY A N 1
ATOM 905 C CA . GLY A 1 123 ? -10.266 33.906 2.332 1 83.81 123 GLY A CA 1
ATOM 906 C C . GLY A 1 123 ? -11.203 33.938 3.527 1 83.81 123 GLY A C 1
ATOM 907 O O . GLY A 1 123 ? -10.859 34.531 4.566 1 83.81 123 GLY A O 1
ATOM 908 N N . GLU A 1 124 ? -12.336 33.312 3.502 1 90.19 124 GLU A N 1
ATOM 909 C CA . GLU A 1 124 ? -13.336 33.406 4.562 1 90.19 124 GLU A CA 1
ATOM 910 C C . GLU A 1 124 ? -13.477 32.094 5.328 1 90.19 124 GLU A C 1
ATOM 912 O O . GLU A 1 124 ? -14.422 31.938 6.102 1 90.19 124 GLU A O 1
ATOM 917 N N . ARG A 1 125 ? -12.609 31.172 5.125 1 91.06 125 ARG A N 1
ATOM 918 C CA . ARG A 1 125 ? -12.75 29.844 5.703 1 91.06 125 ARG A CA 1
ATOM 919 C C . ARG A 1 125 ? -12.781 29.906 7.227 1 91.06 125 ARG A C 1
ATOM 921 O O . ARG A 1 125 ? -13.68 29.344 7.859 1 91.06 125 ARG A O 1
ATOM 928 N N . GLU A 1 126 ? -11.844 30.641 7.777 1 90.62 126 GLU A N 1
ATOM 929 C CA . GLU A 1 126 ? -11.719 30.688 9.234 1 90.62 126 GLU A CA 1
ATOM 930 C C . GLU A 1 126 ? -12.891 31.453 9.859 1 90.62 126 GLU A C 1
ATOM 932 O O . GLU A 1 126 ? -13.422 31.031 10.891 1 90.62 126 GLU A O 1
ATOM 937 N N . ARG A 1 127 ? -13.25 32.531 9.219 1 94.12 127 ARG A N 1
ATOM 938 C CA . ARG A 1 127 ? -14.383 33.281 9.719 1 94.12 127 ARG A CA 1
ATOM 939 C C . ARG A 1 127 ? -15.672 32.469 9.672 1 94.12 127 ARG A C 1
ATOM 941 O O . ARG A 1 127 ? -16.438 32.469 10.648 1 94.12 127 ARG A O 1
ATOM 948 N N . THR A 1 128 ? -15.891 31.859 8.578 1 96.62 128 THR A N 1
ATOM 949 C CA . THR A 1 128 ? -17.078 31.031 8.414 1 96.62 128 THR A CA 1
ATOM 950 C C . THR A 1 128 ? -17.094 29.891 9.43 1 96.62 128 THR A C 1
ATOM 952 O O . THR A 1 128 ? -18.125 29.578 10.016 1 96.62 128 THR A O 1
ATOM 955 N N . ALA A 1 129 ? -15.992 29.297 9.641 1 96.75 129 ALA A N 1
ATOM 956 C CA . ALA A 1 129 ? -15.875 28.219 10.633 1 96.75 129 ALA A CA 1
ATOM 957 C C . ALA A 1 129 ? -1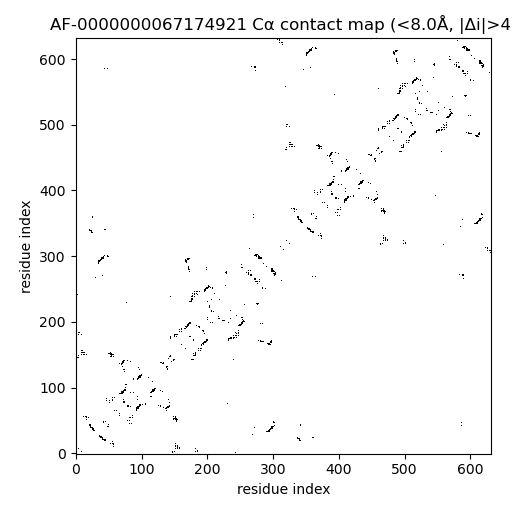6.203 28.734 12.031 1 96.75 129 ALA A C 1
ATOM 959 O O . ALA A 1 129 ? -16.906 28.062 12.789 1 96.75 129 ALA A O 1
ATOM 960 N N . ALA A 1 130 ? -15.703 29.906 12.352 1 96.12 130 ALA A N 1
ATOM 961 C CA . ALA A 1 130 ? -15.969 30.5 13.656 1 96.12 130 ALA A CA 1
ATOM 962 C C . ALA A 1 130 ? -17.469 30.766 13.844 1 96.12 130 ALA A C 1
ATOM 964 O O . ALA A 1 130 ? -18 30.547 14.93 1 96.12 130 ALA A O 1
ATOM 965 N N . GLU A 1 131 ? -18.031 31.203 12.805 1 96.94 131 GLU A N 1
ATOM 966 C CA . GLU A 1 131 ? -19.469 31.469 12.852 1 96.94 131 GLU A CA 1
ATOM 967 C C . GLU A 1 131 ? -20.25 30.172 13.07 1 96.94 131 GLU A C 1
ATOM 969 O O . GLU A 1 131 ? -21.234 30.156 13.82 1 96.94 131 GLU A O 1
ATOM 974 N N . LEU A 1 132 ? -19.875 29.188 12.406 1 96.56 132 LEU A N 1
ATOM 975 C CA . LEU A 1 132 ? -20.531 27.891 12.555 1 96.56 132 LEU A CA 1
ATOM 976 C C . LEU A 1 132 ? -20.391 27.359 13.977 1 96.56 132 LEU A C 1
ATOM 978 O O . LEU A 1 132 ? -21.328 26.797 14.531 1 96.56 132 LEU A O 1
ATOM 982 N N . VAL A 1 133 ? -19.203 27.484 14.508 1 97.06 133 VAL A N 1
ATOM 983 C CA . VAL A 1 133 ? -18.953 27.047 15.883 1 97.06 133 VAL A CA 1
ATOM 984 C C . VAL A 1 133 ? -19.891 27.797 16.828 1 97.06 133 VAL A C 1
ATOM 986 O O . VAL A 1 133 ? -20.5 27.188 17.703 1 97.06 133 VAL A O 1
ATOM 989 N N . GLU A 1 134 ? -20.031 29.062 16.625 1 97.12 134 GLU A N 1
ATOM 990 C CA . GLU A 1 134 ? -20.906 29.875 17.453 1 97.12 134 GLU A CA 1
ATOM 991 C C . GLU A 1 134 ? -22.375 29.453 17.297 1 97.12 134 GLU A C 1
ATOM 993 O O . GLU A 1 134 ? -23.094 29.344 18.297 1 97.12 134 GLU A O 1
ATOM 998 N N . LYS A 1 135 ? -22.75 29.203 16.156 1 96 135 LYS A N 1
ATOM 999 C CA . LYS A 1 135 ? -24.141 28.906 15.836 1 96 135 LYS A CA 1
ATOM 1000 C C . LYS A 1 135 ? -24.516 27.5 16.328 1 96 135 LYS A C 1
ATOM 1002 O O . LYS A 1 135 ? -25.641 27.297 16.797 1 96 135 LYS A O 1
ATOM 1007 N N . THR A 1 136 ? -23.641 26.547 16.234 1 94.31 136 THR A N 1
ATOM 1008 C CA . THR A 1 136 ? -24 25.156 16.453 1 94.31 136 THR A CA 1
ATOM 1009 C C . THR A 1 136 ? -23.531 24.672 17.812 1 94.31 136 THR A C 1
ATOM 1011 O O . THR A 1 136 ? -24.031 23.688 18.344 1 94.31 136 THR A O 1
ATOM 1014 N N . GLY A 1 137 ? -22.5 25.328 18.344 1 95.81 137 GLY A N 1
ATOM 1015 C CA . GLY A 1 137 ? -21.844 24.844 19.531 1 95.81 137 GLY A CA 1
ATOM 1016 C C . GLY A 1 137 ? -20.859 23.719 19.266 1 95.81 137 GLY A C 1
ATOM 1017 O O . GLY A 1 137 ? -20.312 23.125 20.188 1 95.81 137 GLY A O 1
ATOM 1018 N N . ALA A 1 138 ? -20.609 23.438 18 1 97.38 138 ALA A N 1
ATOM 1019 C CA . ALA A 1 138 ? -19.688 22.406 17.594 1 97.38 138 ALA A CA 1
ATOM 1020 C C . ALA A 1 138 ? -18.25 22.797 17.922 1 97.38 138 ALA A C 1
ATOM 1022 O O . ALA A 1 138 ? -17.969 23.953 18.25 1 97.38 138 ALA A O 1
ATOM 1023 N N . VAL A 1 139 ? -17.406 21.828 17.922 1 97.88 139 VAL A N 1
ATOM 1024 C CA . VAL A 1 139 ? -16 22.047 18.25 1 97.88 139 VAL A CA 1
ATOM 1025 C C . VAL A 1 139 ? -15.188 22.156 16.953 1 97.88 139 VAL A C 1
ATOM 1027 O O . VAL A 1 139 ? -15.352 21.328 16.047 1 97.88 139 VAL A O 1
ATOM 1030 N N . LEU A 1 140 ? -14.352 23.172 16.906 1 98 140 LEU A N 1
ATOM 1031 C CA . LEU A 1 140 ? -13.445 23.312 15.773 1 98 140 LEU A CA 1
ATOM 1032 C C . LEU A 1 140 ? -12.312 22.281 15.852 1 98 140 LEU A C 1
ATOM 1034 O O . LEU A 1 140 ? -11.656 22.156 16.891 1 98 140 LEU A O 1
ATOM 1038 N N . ILE A 1 141 ? -12.125 21.531 14.812 1 98.19 141 ILE A N 1
ATOM 1039 C CA . ILE A 1 141 ? -10.992 20.609 14.656 1 98.19 141 ILE A CA 1
ATOM 1040 C C . ILE A 1 141 ? -10.016 21.172 13.633 1 98.19 141 ILE A C 1
ATOM 1042 O O . ILE A 1 141 ? -10.195 21 12.422 1 98.19 141 ILE A O 1
ATOM 1046 N N . PRO A 1 142 ? -8.961 21.828 14.086 1 97.31 142 PRO A N 1
ATOM 1047 C CA . PRO A 1 142 ? -8.016 22.438 13.148 1 97.31 142 PRO A CA 1
ATOM 1048 C C . PRO A 1 142 ? -7.141 21.406 12.445 1 97.31 142 PRO A C 1
ATOM 1050 O O . PRO A 1 142 ? -7.039 20.266 12.898 1 97.31 142 PRO A O 1
ATOM 1053 N N . PRO A 1 143 ? -6.555 21.828 11.398 1 96.81 143 PRO A N 1
ATOM 1054 C CA . PRO A 1 143 ? -5.828 20.875 10.57 1 96.81 143 PRO A CA 1
ATOM 1055 C C . PRO A 1 143 ? -4.488 20.453 11.18 1 96.81 143 PRO A C 1
ATOM 1057 O O . PRO A 1 143 ? -3.959 19.391 10.852 1 96.81 143 PRO A O 1
ATOM 1060 N N . PHE A 1 144 ? -3.844 21.328 12 1 97.69 144 PHE A N 1
ATOM 1061 C CA . PHE A 1 144 ? -2.537 20.938 12.516 1 97.69 144 PHE A CA 1
ATOM 1062 C C . PHE A 1 144 ? -2.27 21.594 13.859 1 97.69 144 PHE A C 1
ATOM 1064 O O . PHE A 1 144 ? -1.544 21.047 14.695 1 97.69 144 PHE A O 1
ATOM 1071 N N . ASP A 1 145 ? -2.928 22.781 14.156 1 97.44 145 ASP A N 1
ATOM 1072 C CA . ASP A 1 145 ? -2.611 23.594 15.328 1 97.44 145 ASP A CA 1
ATOM 1073 C C . ASP A 1 145 ? -3.449 23.156 16.531 1 97.44 145 ASP A C 1
ATOM 1075 O O . ASP A 1 145 ? -4.234 23.953 17.062 1 97.44 145 ASP A O 1
ATOM 1079 N N . HIS A 1 146 ? -3.219 21.984 16.984 1 98.19 146 HIS A N 1
ATOM 1080 C CA . HIS A 1 146 ? -3.975 21.406 18.078 1 98.19 146 HIS A CA 1
ATOM 1081 C C . HIS A 1 146 ? -3.227 20.219 18.703 1 98.19 146 HIS A C 1
ATOM 1083 O O . HIS A 1 146 ? -2.824 19.297 17.984 1 98.19 146 HIS A O 1
ATOM 1089 N N . PRO A 1 147 ? -3.066 20.203 20.062 1 98.62 147 PRO A N 1
ATOM 1090 C CA . PRO A 1 147 ? -2.297 19.141 20.703 1 98.62 147 PRO A CA 1
ATOM 1091 C C . PRO A 1 147 ? -2.83 17.75 20.375 1 98.62 147 PRO A C 1
ATOM 1093 O O . PRO A 1 147 ? -2.049 16.812 20.188 1 98.62 147 PRO A O 1
ATOM 1096 N N . ASP A 1 148 ? -4.152 17.609 20.281 1 98.69 148 ASP A N 1
ATOM 1097 C CA . ASP A 1 148 ? -4.734 16.297 20.016 1 98.69 148 ASP A CA 1
ATOM 1098 C C . ASP A 1 148 ? -4.461 15.859 18.578 1 98.69 148 ASP A C 1
ATOM 1100 O O . ASP A 1 148 ? -4.312 14.664 18.297 1 98.69 148 ASP A O 1
ATOM 1104 N N . ILE A 1 149 ? -4.48 16.812 17.656 1 98.81 149 ILE A N 1
ATOM 1105 C CA . ILE A 1 149 ? -4.117 16.516 16.281 1 98.81 149 ILE A CA 1
ATOM 1106 C C . ILE A 1 149 ? -2.658 16.078 16.219 1 98.81 149 ILE A C 1
ATOM 1108 O O . ILE A 1 149 ? -2.344 15.039 15.617 1 98.81 149 ILE A O 1
ATOM 1112 N N . ILE A 1 150 ? -1.779 16.828 16.875 1 98.94 150 ILE A N 1
ATOM 1113 C CA . ILE A 1 150 ? -0.348 16.547 16.875 1 98.94 150 ILE A CA 1
ATOM 1114 C C . ILE A 1 150 ? -0.101 15.164 17.5 1 98.94 150 ILE A C 1
ATOM 1116 O O . ILE A 1 150 ? 0.667 14.367 16.953 1 98.94 150 ILE A O 1
ATOM 1120 N N . ALA A 1 151 ? -0.781 14.859 18.578 1 98.94 151 ALA A N 1
ATOM 1121 C CA . ALA A 1 151 ? -0.619 13.57 19.25 1 98.94 151 ALA A CA 1
ATOM 1122 C C . ALA A 1 151 ? -1.046 12.422 18.344 1 98.94 151 ALA A C 1
ATOM 1124 O O . ALA A 1 151 ? -0.378 11.391 18.281 1 98.94 151 ALA A O 1
ATOM 1125 N N . GLY A 1 152 ? -2.182 12.609 17.672 1 98.94 152 GLY A N 1
ATOM 1126 C CA . GLY A 1 152 ? -2.627 11.602 16.719 1 98.94 152 GLY A CA 1
ATOM 1127 C C . GLY A 1 152 ? -1.614 11.328 15.625 1 98.94 152 GLY A C 1
ATOM 1128 O O . GLY A 1 152 ? -1.321 10.172 15.32 1 98.94 152 GLY A O 1
ATOM 1129 N N . GLN A 1 153 ? -1.048 12.422 15.055 1 98.81 153 GLN A N 1
ATOM 1130 C CA . GLN A 1 153 ? -0.039 12.273 14.016 1 98.81 153 GLN A CA 1
ATOM 1131 C C . GLN A 1 153 ? 1.213 11.586 14.555 1 98.81 153 GLN A C 1
ATOM 1133 O O . GLN A 1 153 ? 1.869 10.828 13.836 1 98.81 153 GLN A O 1
ATOM 1138 N N . GLY A 1 154 ? 1.491 11.781 15.836 1 98.94 154 GLY A N 1
ATOM 1139 C CA . GLY A 1 154 ? 2.689 11.258 16.469 1 98.94 154 GLY A CA 1
ATOM 1140 C C . GLY A 1 154 ? 2.693 9.742 16.578 1 98.94 154 GLY A C 1
ATOM 1141 O O . GLY A 1 154 ? 3.746 9.133 16.781 1 98.94 154 GLY A O 1
ATOM 1142 N N . THR A 1 155 ? 1.537 9.094 16.438 1 98.94 155 THR A N 1
ATOM 1143 C CA . THR A 1 155 ? 1.447 7.641 16.547 1 98.94 155 THR A CA 1
ATOM 1144 C C . THR A 1 155 ? 2.256 6.965 15.438 1 98.94 155 THR A C 1
ATOM 1146 O O . THR A 1 155 ? 2.732 5.844 15.602 1 98.94 155 THR A O 1
ATOM 1149 N N . ILE A 1 156 ? 2.445 7.68 14.336 1 98.94 156 ILE A N 1
ATOM 1150 C CA . ILE A 1 156 ? 3.301 7.195 13.258 1 98.94 156 ILE A CA 1
ATOM 1151 C C . ILE A 1 156 ? 4.719 6.984 13.781 1 98.94 156 ILE A C 1
ATOM 1153 O O . ILE A 1 156 ? 5.367 5.988 13.453 1 98.94 156 ILE A O 1
ATOM 1157 N N . GLY A 1 157 ? 5.16 7.941 14.617 1 98.94 157 GLY A N 1
ATOM 1158 C CA . GLY A 1 157 ? 6.492 7.84 15.188 1 98.94 157 GLY A CA 1
ATOM 1159 C C . GLY A 1 157 ? 6.66 6.633 16.094 1 98.94 157 GLY A C 1
ATOM 1160 O O . GLY A 1 157 ? 7.707 5.984 16.094 1 98.94 157 GLY A O 1
ATOM 1161 N N . ILE A 1 158 ? 5.633 6.309 16.859 1 98.88 158 ILE A N 1
ATOM 1162 C CA . ILE A 1 158 ? 5.668 5.129 17.719 1 98.88 158 ILE A CA 1
ATOM 1163 C C . ILE A 1 158 ? 5.801 3.873 16.859 1 98.88 158 ILE A C 1
ATOM 1165 O O . ILE A 1 158 ? 6.629 3.006 17.156 1 98.88 158 ILE A O 1
ATOM 1169 N N . GLU A 1 159 ? 4.996 3.801 15.859 1 98.75 159 GLU A N 1
ATOM 1170 C CA . GLU A 1 159 ? 5.035 2.633 14.984 1 98.75 159 GLU A CA 1
ATOM 1171 C C . GLU A 1 159 ? 6.41 2.469 14.344 1 98.75 159 GLU A C 1
ATOM 1173 O O . GLU A 1 159 ? 6.941 1.357 14.281 1 98.75 159 GLU A O 1
ATOM 1178 N N . ILE A 1 160 ? 6.984 3.559 13.859 1 98.81 160 ILE A N 1
ATOM 1179 C CA . ILE A 1 160 ? 8.297 3.516 13.227 1 98.81 160 ILE A CA 1
ATOM 1180 C C . ILE A 1 160 ? 9.336 3.02 14.227 1 98.81 160 ILE A C 1
ATOM 1182 O O . ILE A 1 160 ? 10.125 2.123 13.922 1 98.81 160 ILE A O 1
ATOM 1186 N N . ALA A 1 161 ? 9.305 3.594 15.406 1 98.75 161 ALA A N 1
ATOM 1187 C CA . ALA A 1 161 ? 10.281 3.23 16.422 1 98.75 161 ALA A CA 1
ATOM 1188 C C . ALA A 1 161 ? 10.172 1.753 16.797 1 98.75 161 ALA A C 1
ATOM 1190 O O . ALA A 1 161 ? 11.172 1.094 17.062 1 98.75 161 ALA A O 1
ATOM 1191 N N . GLU A 1 162 ? 8.945 1.233 16.844 1 98 162 GLU A N 1
ATOM 1192 C CA . GLU A 1 162 ? 8.703 -0.169 17.172 1 98 162 GLU A CA 1
ATOM 1193 C C . GLU A 1 162 ? 9.188 -1.088 16.062 1 98 162 GLU A C 1
ATOM 1195 O O . GLU A 1 162 ? 9.797 -2.125 16.328 1 98 162 GLU A O 1
ATOM 1200 N N . ASP A 1 163 ? 8.977 -0.736 14.875 1 97.19 163 ASP A N 1
ATOM 1201 C CA . ASP A 1 163 ? 9.195 -1.625 13.734 1 97.19 163 ASP A CA 1
ATOM 1202 C C . ASP A 1 163 ? 10.641 -1.558 13.258 1 97.19 163 ASP A C 1
ATOM 1204 O O . ASP A 1 163 ? 11.125 -2.473 12.586 1 97.19 163 ASP A O 1
ATOM 1208 N N . LEU A 1 164 ? 11.32 -0.495 13.539 1 97.75 164 LEU A N 1
ATOM 1209 C CA . LEU A 1 164 ? 12.688 -0.291 13.062 1 97.75 164 LEU A CA 1
ATOM 1210 C C . LEU A 1 164 ? 13.578 0.226 14.188 1 97.75 164 LEU A C 1
ATOM 1212 O O . LEU A 1 164 ? 13.969 1.396 14.188 1 97.75 164 LEU A O 1
ATOM 1216 N N . PRO A 1 165 ? 13.984 -0.645 15.031 1 96.56 165 PRO A N 1
ATOM 1217 C CA . PRO A 1 165 ? 14.781 -0.238 16.188 1 96.56 165 PRO A CA 1
ATOM 1218 C C . PRO A 1 165 ? 16.109 0.417 15.805 1 96.56 165 PRO A C 1
ATOM 1220 O O . PRO A 1 165 ? 16.672 1.194 16.578 1 96.56 165 PRO A O 1
ATOM 1223 N N . GLU A 1 166 ? 16.562 0.143 14.578 1 96.94 166 GLU A N 1
ATOM 1224 C CA . GLU A 1 166 ? 17.844 0.664 14.141 1 96.94 166 GLU A CA 1
ATOM 1225 C C . GLU A 1 166 ? 17.688 1.949 13.336 1 96.94 166 GLU A C 1
ATOM 1227 O O . GLU A 1 166 ? 18.578 2.332 12.578 1 96.94 166 GLU A O 1
ATOM 1232 N N . LEU A 1 167 ? 16.578 2.607 13.508 1 98.44 167 LEU A N 1
ATOM 1233 C CA . LEU A 1 167 ? 16.312 3.838 12.781 1 98.44 167 LEU A CA 1
ATOM 1234 C C . LEU A 1 167 ? 17.453 4.836 12.938 1 98.44 167 LEU A C 1
ATOM 1236 O O . LEU A 1 167 ? 17.875 5.125 14.055 1 98.44 167 LEU A O 1
ATOM 1240 N N . ALA A 1 168 ? 17.922 5.371 11.773 1 98.69 168 ALA A N 1
ATOM 1241 C CA . ALA A 1 168 ? 18.969 6.391 11.797 1 98.69 168 ALA A CA 1
ATOM 1242 C C . ALA A 1 168 ? 18.406 7.754 11.383 1 98.69 168 ALA A C 1
ATOM 1244 O O . ALA A 1 168 ? 18.875 8.789 11.859 1 98.69 168 ALA A O 1
ATOM 1245 N N . THR A 1 169 ? 17.484 7.711 10.438 1 98.75 169 THR A N 1
ATOM 1246 C CA . THR A 1 169 ? 16.984 8.961 9.883 1 98.75 169 THR A CA 1
ATOM 1247 C C . THR A 1 169 ? 15.492 8.844 9.562 1 98.75 169 THR A C 1
ATOM 1249 O O . THR A 1 169 ? 15.039 7.805 9.078 1 98.75 169 THR A O 1
ATOM 1252 N N . VAL A 1 170 ? 14.758 9.852 9.859 1 98.94 170 VAL A N 1
ATOM 1253 C CA . VAL A 1 170 ? 13.383 9.953 9.375 1 98.94 170 VAL A CA 1
ATOM 1254 C C . VAL A 1 170 ? 13.188 11.266 8.625 1 98.94 170 VAL A C 1
ATOM 1256 O O . VAL A 1 170 ? 13.711 12.305 9.047 1 98.94 170 VAL A O 1
ATOM 1259 N N . LEU A 1 171 ? 12.586 11.219 7.461 1 98.94 171 LEU A N 1
ATOM 1260 C CA . LEU A 1 171 ? 12.234 12.383 6.652 1 98.94 171 LEU A CA 1
ATOM 1261 C C . LEU A 1 171 ? 10.734 12.609 6.656 1 98.94 171 LEU A C 1
ATOM 1263 O O . LEU A 1 171 ? 9.961 11.719 6.309 1 98.94 171 LEU A O 1
ATOM 1267 N N . ILE A 1 172 ? 10.312 13.812 7.066 1 98.94 172 ILE A N 1
ATOM 1268 C CA . ILE A 1 172 ? 8.906 14.109 7.312 1 98.94 172 ILE A CA 1
ATOM 1269 C C . ILE A 1 172 ? 8.5 15.352 6.527 1 98.94 172 ILE A C 1
ATOM 1271 O O . ILE A 1 172 ? 9.133 16.406 6.641 1 98.94 172 ILE A O 1
ATOM 1275 N N . PRO A 1 173 ? 7.383 15.234 5.711 1 98.94 173 PRO A N 1
ATOM 1276 C CA . PRO A 1 173 ? 6.879 16.469 5.102 1 98.94 173 PRO A CA 1
ATOM 1277 C C . PRO A 1 173 ? 6.426 17.5 6.137 1 98.94 173 PRO A C 1
ATOM 1279 O O . PRO A 1 173 ? 5.859 17.125 7.172 1 98.94 173 PRO A O 1
ATOM 1282 N N . VAL A 1 174 ? 6.652 18.766 5.801 1 98.69 174 VAL A N 1
ATOM 1283 C CA . VAL A 1 174 ? 6.223 19.766 6.762 1 98.69 174 VAL A CA 1
ATOM 1284 C C . VAL A 1 174 ? 5.473 20.891 6.035 1 98.69 174 VAL A C 1
ATOM 1286 O O . VAL A 1 174 ? 5.875 21.312 4.949 1 98.69 174 VAL A O 1
ATOM 1289 N N . SER A 1 175 ? 4.395 21.281 6.512 1 97.19 175 SER A N 1
ATOM 1290 C CA . SER A 1 175 ? 3.57 22.438 6.172 1 97.19 175 SER A CA 1
ATOM 1291 C C . SER A 1 175 ? 3.201 23.234 7.414 1 97.19 175 SER A C 1
ATOM 1293 O O . SER A 1 175 ? 4.047 23.922 7.988 1 97.19 175 SER A O 1
ATOM 1295 N N . GLY A 1 176 ? 2.041 23 7.934 1 97.12 176 GLY A N 1
ATOM 1296 C CA . GLY A 1 176 ? 1.646 23.609 9.195 1 97.12 176 GLY A CA 1
ATOM 1297 C C . GLY A 1 176 ? 2.381 23.016 10.391 1 97.12 176 GLY A C 1
ATOM 1298 O O . GLY A 1 176 ? 2.34 23.578 11.484 1 97.12 176 GLY A O 1
ATOM 1299 N N . GLY A 1 177 ? 2.998 21.922 10.219 1 98.62 177 GLY A N 1
ATOM 1300 C CA . GLY A 1 177 ? 3.955 21.406 11.18 1 98.62 177 GLY A CA 1
ATOM 1301 C C . GLY A 1 177 ? 3.367 20.344 12.086 1 98.62 177 GLY A C 1
ATOM 1302 O O . GLY A 1 177 ? 4.078 19.75 12.906 1 98.62 177 GLY A O 1
ATOM 1303 N N . GLY A 1 178 ? 2.074 20.031 11.977 1 98.69 178 GLY A N 1
ATOM 1304 C CA . GLY A 1 178 ? 1.435 19.078 12.875 1 98.69 178 GLY A CA 1
ATOM 1305 C C . GLY A 1 178 ? 2.018 17.688 12.781 1 98.69 178 GLY A C 1
ATOM 1306 O O . GLY A 1 178 ? 2.264 17.031 13.797 1 98.69 178 GLY A O 1
ATOM 1307 N N . LEU A 1 179 ? 2.221 17.188 11.586 1 98.88 179 LEU A N 1
ATOM 1308 C CA . LEU A 1 179 ? 2.758 15.852 11.352 1 98.88 179 LEU A CA 1
ATOM 1309 C C . LEU A 1 179 ? 4.176 15.734 11.906 1 98.88 179 LEU A C 1
ATOM 1311 O O . LEU A 1 179 ? 4.461 14.852 12.719 1 98.88 179 LEU A O 1
ATOM 1315 N N . ALA A 1 180 ? 5.023 16.688 11.523 1 98.94 180 ALA A N 1
ATOM 1316 C CA . ALA A 1 180 ? 6.426 16.656 11.93 1 98.94 180 ALA A CA 1
ATOM 1317 C C . ALA A 1 180 ? 6.562 16.828 13.445 1 98.94 180 ALA A C 1
ATOM 1319 O O . ALA A 1 180 ? 7.457 16.25 14.062 1 98.94 180 ALA A O 1
ATOM 1320 N N . SER A 1 181 ? 5.703 17.656 14 1 98.94 181 SER A N 1
ATOM 1321 C CA . SER A 1 181 ? 5.707 17.828 15.445 1 98.94 181 SER A CA 1
ATOM 1322 C C . SER A 1 181 ? 5.422 16.516 16.156 1 98.94 181 SER A C 1
ATOM 1324 O O . SER A 1 181 ? 6.148 16.141 17.094 1 98.94 181 SER A O 1
ATOM 1326 N N . GLY A 1 182 ? 4.387 15.852 15.75 1 98.94 182 GLY A N 1
ATOM 1327 C CA . GLY A 1 182 ? 3.99 14.602 16.391 1 98.94 182 GLY A CA 1
ATOM 1328 C C . GLY A 1 182 ? 5.02 13.5 16.219 1 98.94 182 GLY A C 1
ATOM 1329 O O . GLY A 1 182 ? 5.512 12.953 17.219 1 98.94 182 GLY A O 1
ATOM 1330 N N . ILE A 1 183 ? 5.391 13.219 14.953 1 98.94 183 ILE A N 1
ATOM 1331 C CA . ILE A 1 183 ? 6.367 12.172 14.672 1 98.94 183 ILE A CA 1
ATOM 1332 C C . ILE A 1 183 ? 7.688 12.492 15.359 1 98.94 183 ILE A C 1
ATOM 1334 O O . ILE A 1 183 ? 8.297 11.617 15.984 1 98.94 183 ILE A O 1
ATOM 1338 N N . GLY A 1 184 ? 8.086 13.773 15.25 1 98.94 184 GLY A N 1
ATOM 1339 C CA . GLY A 1 184 ? 9.336 14.188 15.867 1 98.94 184 GLY A CA 1
ATOM 1340 C C . GLY A 1 184 ? 9.367 13.961 17.375 1 98.94 184 GLY A C 1
ATOM 1341 O O . GLY A 1 184 ? 10.367 13.484 17.906 1 98.94 184 GLY A O 1
ATOM 1342 N N . THR A 1 185 ? 8.305 14.305 18.016 1 98.94 185 THR A N 1
ATOM 1343 C CA . THR A 1 185 ? 8.219 14.133 19.469 1 98.94 185 THR A CA 1
ATOM 1344 C C . THR A 1 185 ? 8.359 12.656 19.844 1 98.94 185 THR A C 1
ATOM 1346 O O . THR A 1 185 ? 9.125 12.32 20.75 1 98.94 185 THR A O 1
ATOM 1349 N N . ALA A 1 186 ? 7.672 11.781 19.156 1 98.94 186 ALA A N 1
ATOM 1350 C CA . ALA A 1 186 ? 7.742 10.344 19.438 1 98.94 186 ALA A CA 1
ATOM 1351 C C . ALA A 1 186 ? 9.148 9.805 19.172 1 98.94 186 ALA A C 1
ATOM 1353 O O . ALA A 1 186 ? 9.703 9.078 20 1 98.94 186 ALA A O 1
ATOM 1354 N N . ILE A 1 187 ? 9.727 10.219 18.047 1 98.94 187 ILE A N 1
ATOM 1355 C CA . ILE A 1 187 ? 11.031 9.695 17.641 1 98.94 187 ILE A CA 1
ATOM 1356 C C . ILE A 1 187 ? 12.109 10.203 18.594 1 98.94 187 ILE A C 1
ATOM 1358 O O . ILE A 1 187 ? 13.016 9.453 18.984 1 98.94 187 ILE A O 1
ATOM 1362 N N . ARG A 1 188 ? 12.031 11.477 19.016 1 98.69 188 ARG A N 1
ATOM 1363 C CA . ARG A 1 188 ? 13 12.008 19.969 1 98.69 188 ARG A CA 1
ATOM 1364 C C . ARG A 1 188 ? 12.977 11.219 21.266 1 98.69 188 ARG A C 1
ATOM 1366 O O . ARG A 1 188 ? 14.023 10.961 21.875 1 98.69 188 ARG A O 1
ATOM 1373 N N . ALA A 1 189 ? 11.867 10.828 21.672 1 98.69 189 ALA A N 1
ATOM 1374 C CA . ALA A 1 189 ? 11.711 10.117 22.938 1 98.69 189 ALA A CA 1
ATOM 1375 C C . ALA A 1 189 ? 12.164 8.672 22.812 1 98.69 189 ALA A C 1
ATOM 1377 O O . ALA A 1 189 ? 12.773 8.125 23.734 1 98.69 189 ALA A O 1
ATOM 1378 N N . LEU A 1 190 ? 11.922 8.047 21.688 1 98.75 190 LEU A N 1
ATOM 1379 C CA . LEU A 1 190 ? 12.078 6.598 21.594 1 98.75 190 LEU A CA 1
ATOM 1380 C C . LEU A 1 190 ? 13.383 6.238 20.891 1 98.75 190 LEU A C 1
ATOM 1382 O O . LEU A 1 190 ? 13.906 5.137 21.078 1 98.75 190 LEU A O 1
ATOM 1386 N N . ARG A 1 191 ? 13.836 7.145 20.047 1 98.44 191 ARG A N 1
ATOM 1387 C CA . ARG A 1 191 ? 15.078 6.973 19.297 1 98.44 191 ARG A CA 1
ATOM 1388 C C . ARG A 1 191 ? 15.891 8.258 19.281 1 98.44 191 ARG A C 1
ATOM 1390 O O . ARG A 1 191 ? 16.094 8.867 18.219 1 98.44 191 ARG A O 1
ATOM 1397 N N . PRO A 1 192 ? 16.469 8.602 20.406 1 97.88 192 PRO A N 1
ATOM 1398 C CA . PRO A 1 192 ? 17.062 9.93 20.562 1 97.88 192 PRO A CA 1
ATOM 1399 C C . PRO A 1 192 ? 18.266 10.148 19.625 1 97.88 192 PRO A C 1
ATOM 1401 O O . PRO A 1 192 ? 18.641 11.289 19.375 1 97.88 192 PRO A O 1
ATOM 1404 N N . LYS A 1 193 ? 18.844 9.109 19.078 1 97.62 193 LYS A N 1
ATOM 1405 C CA . LYS A 1 193 ? 20.016 9.266 18.219 1 97.62 193 LYS A CA 1
ATOM 1406 C C . LYS A 1 193 ? 19.609 9.469 16.766 1 97.62 193 LYS A C 1
ATOM 1408 O O . LYS A 1 193 ? 20.438 9.867 15.93 1 97.62 193 LYS A O 1
ATOM 1413 N N . ALA A 1 194 ? 18.344 9.188 16.438 1 98.62 194 ALA A N 1
ATOM 1414 C CA . ALA A 1 194 ? 17.875 9.32 15.062 1 98.62 194 ALA A CA 1
ATOM 1415 C C . ALA A 1 194 ? 17.844 10.789 14.633 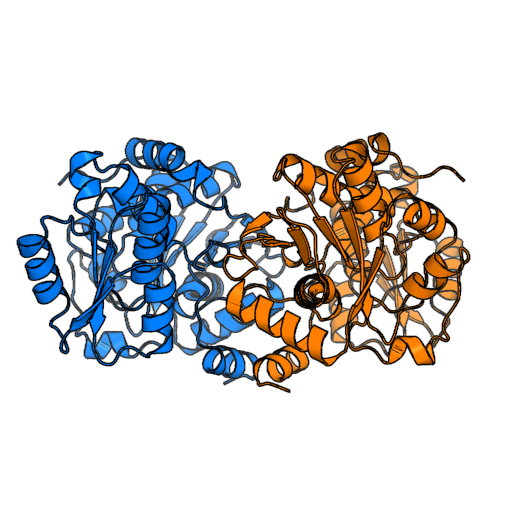1 98.62 194 ALA A C 1
ATOM 1417 O O . ALA A 1 194 ? 17.484 11.664 15.414 1 98.62 194 ALA A O 1
ATOM 1418 N N . LYS A 1 195 ? 18.25 11.016 13.406 1 98.75 195 LYS A N 1
ATOM 1419 C CA . LYS A 1 195 ? 18.125 12.352 12.828 1 98.75 195 LYS A CA 1
ATOM 1420 C C . LYS A 1 195 ? 16.734 12.562 12.219 1 98.75 195 LYS A C 1
ATOM 1422 O O . LYS A 1 195 ? 16.188 11.648 11.602 1 98.75 195 LYS A O 1
ATOM 1427 N N . ILE A 1 196 ? 16.234 13.734 12.461 1 98.88 196 ILE A N 1
ATOM 1428 C CA . ILE A 1 196 ? 14.906 14.07 11.961 1 98.88 196 ILE A CA 1
ATOM 1429 C C . ILE A 1 196 ? 15.008 15.219 10.953 1 98.88 196 ILE A C 1
ATOM 1431 O O . ILE A 1 196 ? 15.398 16.328 11.312 1 98.88 196 ILE A O 1
ATOM 1435 N N . PHE A 1 197 ? 14.656 14.914 9.727 1 98.88 197 PHE A N 1
ATOM 1436 C CA . PHE A 1 197 ? 14.672 15.914 8.664 1 98.88 197 PHE A CA 1
ATOM 1437 C C . PHE A 1 197 ? 13.25 16.312 8.266 1 98.88 197 PHE A C 1
ATOM 1439 O O . PHE A 1 197 ? 12.43 15.438 7.953 1 98.88 197 PHE A O 1
ATOM 1446 N N . ALA A 1 198 ? 12.977 17.562 8.312 1 98.88 198 ALA A N 1
ATOM 1447 C CA . ALA A 1 198 ? 11.781 18.078 7.656 1 98.88 198 ALA A CA 1
ATOM 1448 C C . ALA A 1 198 ? 12.023 18.297 6.164 1 98.88 198 ALA A C 1
ATOM 1450 O O . ALA A 1 198 ? 13.133 18.625 5.754 1 98.88 198 ALA A O 1
ATOM 1451 N N . VAL A 1 199 ? 10.992 18.062 5.371 1 98.94 199 VAL A N 1
ATOM 1452 C CA . VAL A 1 199 ? 11.133 18.266 3.932 1 98.94 199 VAL A CA 1
ATOM 1453 C C . VAL A 1 199 ? 10.023 19.188 3.43 1 98.94 199 VAL A C 1
ATOM 1455 O O . VAL A 1 199 ? 8.852 18.969 3.732 1 98.94 199 VAL A O 1
ATOM 1458 N N . GLU A 1 200 ? 10.391 20.219 2.695 1 98.69 200 GLU A N 1
ATOM 1459 C CA . GLU A 1 200 ? 9.477 21.188 2.105 1 98.69 200 GLU A CA 1
ATOM 1460 C C . GLU A 1 200 ? 9.789 21.406 0.626 1 98.69 200 GLU A C 1
ATOM 1462 O O . GLU A 1 200 ? 10.922 21.203 0.186 1 98.69 200 GLU A O 1
ATOM 1467 N N . PRO A 1 201 ? 8.703 21.797 -0.144 1 98.81 201 PRO A N 1
ATOM 1468 C CA . PRO A 1 201 ? 9.031 22.328 -1.471 1 98.81 201 PRO A CA 1
ATOM 1469 C C . PRO A 1 201 ? 9.836 23.625 -1.409 1 98.81 201 PRO A C 1
ATOM 1471 O O . PRO A 1 201 ? 9.586 24.469 -0.545 1 98.81 201 PRO A O 1
ATOM 1474 N N . GLU A 1 202 ? 10.727 23.812 -2.344 1 98.69 202 GLU A N 1
ATOM 1475 C CA . GLU A 1 202 ? 11.484 25.062 -2.451 1 98.69 202 GLU A CA 1
ATOM 1476 C C . GLU A 1 202 ? 10.555 26.266 -2.553 1 98.69 202 GLU A C 1
ATOM 1478 O O . GLU A 1 202 ? 10.859 27.344 -2.027 1 98.69 202 GLU A O 1
ATOM 1483 N N . LEU A 1 203 ? 9.398 26.047 -3.164 1 98.62 203 LEU A N 1
ATOM 1484 C CA . LEU A 1 203 ? 8.492 27.156 -3.463 1 98.62 203 LEU A CA 1
ATOM 1485 C C . LEU A 1 203 ? 7.551 27.406 -2.289 1 98.62 203 LEU A C 1
ATOM 1487 O O . LEU A 1 203 ? 6.684 28.281 -2.365 1 98.62 203 LEU A O 1
ATOM 1491 N N . ALA A 1 204 ? 7.695 26.703 -1.206 1 98.25 204 ALA A N 1
ATOM 1492 C CA . ALA A 1 204 ? 6.977 26.906 0.049 1 98.25 204 ALA A CA 1
ATOM 1493 C C . ALA A 1 204 ? 7.836 26.516 1.245 1 98.25 204 ALA A C 1
ATOM 1495 O O . ALA A 1 204 ? 7.41 25.734 2.098 1 98.25 204 ALA A O 1
ATOM 1496 N N . ALA A 1 205 ? 9.008 27.141 1.311 1 98.44 205 ALA A N 1
ATOM 1497 C CA . ALA A 1 205 ? 10.031 26.734 2.266 1 98.44 205 ALA A CA 1
ATOM 1498 C C . ALA A 1 205 ? 10.086 27.672 3.463 1 98.44 205 ALA A C 1
ATOM 1500 O O . ALA A 1 205 ? 11.164 28.062 3.912 1 98.44 205 ALA A O 1
ATOM 1501 N N . ASP A 1 206 ? 8.938 28.109 3.957 1 98.25 206 ASP A N 1
ATOM 1502 C CA . ASP A 1 206 ? 8.883 29.078 5.051 1 98.25 206 ASP A CA 1
ATOM 1503 C C . ASP A 1 206 ? 9.305 28.438 6.371 1 98.25 206 ASP A C 1
ATOM 1505 O O . ASP A 1 206 ? 9.836 29.109 7.254 1 98.25 206 ASP A O 1
ATOM 1509 N N . THR A 1 207 ? 9.078 27.125 6.574 1 98.56 207 THR A N 1
ATOM 1510 C CA . THR A 1 207 ? 9.539 26.453 7.785 1 98.56 207 THR A CA 1
ATOM 1511 C C . THR A 1 207 ? 11.07 26.438 7.84 1 98.56 207 THR A C 1
ATOM 1513 O O . THR A 1 207 ? 11.656 26.656 8.898 1 98.56 207 THR A O 1
ATOM 1516 N N . ALA A 1 208 ? 11.68 26.141 6.688 1 98.5 208 ALA A N 1
ATOM 1517 C CA . ALA A 1 208 ? 13.141 26.172 6.617 1 98.5 208 ALA A CA 1
ATOM 1518 C C . ALA A 1 208 ? 13.688 27.516 7.051 1 98.5 208 ALA A C 1
ATOM 1520 O O . ALA A 1 208 ? 14.594 27.594 7.883 1 98.5 208 ALA A O 1
ATOM 1521 N N . GLU A 1 209 ? 13.133 28.531 6.469 1 98.56 209 GLU A N 1
ATOM 1522 C CA . GLU A 1 209 ? 13.57 29.891 6.809 1 98.56 209 GLU A CA 1
ATOM 1523 C C . GLU A 1 209 ? 13.289 30.203 8.273 1 98.56 209 GLU A C 1
ATOM 1525 O O . GLU A 1 209 ? 14.109 30.812 8.953 1 98.56 209 GLU A O 1
ATOM 1530 N N . SER A 1 210 ? 12.102 29.844 8.734 1 98.75 210 SER A N 1
ATOM 1531 C CA . SER A 1 210 ? 11.703 30.094 10.117 1 98.75 210 SER A CA 1
ATOM 1532 C C . SER A 1 210 ? 12.672 29.453 11.102 1 98.75 210 SER A C 1
ATOM 1534 O O . SER A 1 210 ? 13.094 30.078 12.07 1 98.75 210 SER A O 1
ATOM 1536 N N . LEU A 1 211 ? 12.992 28.203 10.891 1 98.5 211 LEU A N 1
ATOM 1537 C CA . LEU A 1 211 ? 13.891 27.484 11.789 1 98.5 211 LEU A CA 1
ATOM 1538 C C . LEU A 1 211 ? 15.289 28.094 11.758 1 98.5 211 LEU A C 1
ATOM 1540 O O . LEU A 1 211 ? 15.953 28.188 12.789 1 98.5 211 LEU A O 1
ATOM 1544 N N . ALA A 1 212 ? 15.758 28.484 10.594 1 98.12 212 ALA A N 1
ATOM 1545 C CA . ALA A 1 212 ? 17.078 29.094 10.453 1 98.12 212 ALA A CA 1
ATOM 1546 C C . ALA A 1 212 ? 17.156 30.406 11.234 1 98.12 212 ALA A C 1
ATOM 1548 O O . ALA A 1 212 ? 18.188 30.734 11.805 1 98.12 212 ALA A O 1
ATOM 1549 N N . LEU A 1 213 ? 16.062 31.094 11.312 1 97.88 213 LEU A N 1
ATOM 1550 C CA . LEU A 1 213 ? 16.062 32.406 11.945 1 97.88 213 LEU A CA 1
ATOM 1551 C C . LEU A 1 213 ? 15.625 32.312 13.398 1 97.88 213 LEU A C 1
ATOM 1553 O O . LEU A 1 213 ? 15.805 33.25 14.172 1 97.88 213 LEU A O 1
ATOM 1557 N N . GLY A 1 214 ? 15.008 31.219 13.773 1 97.56 214 GLY A N 1
ATOM 1558 C CA . GLY A 1 214 ? 14.57 31.016 15.141 1 97.56 214 GLY A CA 1
ATOM 1559 C C . GLY A 1 214 ? 13.234 31.656 15.445 1 97.56 214 GLY A C 1
ATOM 1560 O O . GLY A 1 214 ? 12.844 31.766 16.609 1 97.56 214 GLY A O 1
ATOM 1561 N N . SER A 1 215 ? 12.57 32.156 14.406 1 98.06 215 SER A N 1
ATOM 1562 C CA . SER A 1 215 ? 11.242 32.75 14.523 1 98.06 215 SER A CA 1
ATOM 1563 C C . SER A 1 215 ? 10.414 32.469 13.266 1 98.06 215 SER A C 1
ATOM 1565 O O . SER A 1 215 ? 10.969 32.281 12.188 1 98.06 215 SER A O 1
ATOM 1567 N N . ILE A 1 216 ? 9.156 32.5 13.414 1 98.31 216 ILE A N 1
ATOM 1568 C CA . ILE A 1 216 ? 8.266 32.188 12.305 1 98.31 216 ILE A CA 1
ATOM 1569 C C . ILE A 1 216 ? 8.367 33.281 11.242 1 98.31 216 ILE A C 1
ATOM 1571 O O . ILE A 1 216 ? 8.203 34.469 11.539 1 98.31 216 ILE A O 1
ATOM 1575 N N . VAL A 1 217 ? 8.672 32.875 10.078 1 97.56 217 VAL A N 1
ATOM 1576 C CA . VAL A 1 217 ? 8.656 33.719 8.891 1 97.56 217 VAL A CA 1
ATOM 1577 C C . VAL A 1 217 ? 7.477 33.344 8 1 97.56 217 VAL A C 1
ATOM 1579 O O . VAL A 1 217 ? 7.391 32.219 7.52 1 97.56 217 VAL A O 1
ATOM 1582 N N . GLU A 1 218 ? 6.648 34.219 7.777 1 93.81 218 GLU A N 1
ATOM 1583 C CA . GLU A 1 218 ? 5.492 33.969 6.922 1 93.81 218 GLU A CA 1
ATOM 1584 C C . GLU A 1 218 ? 5.777 34.344 5.473 1 93.81 218 GLU A C 1
ATOM 1586 O O . GLU A 1 218 ? 6.145 35.5 5.191 1 93.81 218 GLU A O 1
ATOM 1591 N N . TRP A 1 219 ? 5.676 33.344 4.629 1 96.62 219 TRP A N 1
ATOM 1592 C CA . TRP A 1 219 ? 5.676 33.625 3.197 1 96.62 219 TRP A CA 1
ATOM 1593 C C . TRP A 1 219 ? 4.273 34 2.717 1 96.62 219 TRP A C 1
ATOM 1595 O O . TRP A 1 219 ? 3.283 33.438 3.193 1 96.62 219 TRP A O 1
ATOM 1605 N N . PRO A 1 220 ? 4.191 35 1.786 1 95.88 220 PRO A N 1
ATOM 1606 C CA . PRO A 1 220 ? 2.879 35.281 1.215 1 95.88 220 PRO A CA 1
ATOM 1607 C C . PRO A 1 220 ? 2.209 34.062 0.595 1 95.88 220 PRO A C 1
ATOM 1609 O O . PRO A 1 220 ? 2.885 33.219 -0.009 1 95.88 220 PRO A O 1
ATOM 1612 N N . VAL A 1 221 ? 0.921 34.031 0.742 1 92.44 221 VAL A N 1
ATOM 1613 C CA . VAL A 1 221 ? 0.119 32.906 0.227 1 92.44 221 VAL A CA 1
ATOM 1614 C C . VAL A 1 221 ? 0.425 32.719 -1.254 1 92.44 221 VAL A C 1
ATOM 1616 O O . VAL A 1 221 ? 0.574 31.562 -1.705 1 92.44 221 VAL A O 1
ATOM 1619 N N . ALA A 1 222 ? 0.537 33.781 -2.021 1 94.69 222 ALA A N 1
ATOM 1620 C CA . ALA A 1 222 ? 0.779 33.719 -3.461 1 94.69 222 ALA A CA 1
ATOM 1621 C C . ALA A 1 222 ? 2.096 33 -3.762 1 94.69 222 ALA A C 1
ATOM 1623 O O . ALA A 1 222 ? 2.215 32.312 -4.77 1 94.69 222 ALA A O 1
ATOM 1624 N N . LYS A 1 223 ? 3.078 33.219 -2.922 1 96.38 223 LYS A N 1
ATOM 1625 C CA . LYS A 1 223 ? 4.379 32.562 -3.092 1 96.38 223 LYS A CA 1
ATOM 1626 C C . LYS A 1 223 ? 4.293 31.078 -2.795 1 96.38 223 LYS A C 1
ATOM 1628 O O . LYS A 1 223 ? 4.809 30.25 -3.559 1 96.38 223 LYS A O 1
ATOM 1633 N N . ARG A 1 224 ? 3.613 30.672 -1.783 1 96 224 ARG A N 1
ATOM 1634 C CA . ARG A 1 224 ? 3.516 29.281 -1.358 1 96 224 ARG A CA 1
ATOM 1635 C C . ARG A 1 224 ? 2.607 28.484 -2.291 1 96 224 ARG A C 1
ATOM 1637 O O . ARG A 1 224 ? 2.783 27.281 -2.453 1 96 224 ARG A O 1
ATOM 1644 N N . ASN A 1 225 ? 1.727 29.156 -2.969 1 94.94 225 ASN A N 1
ATOM 1645 C CA . ASN A 1 225 ? 0.747 28.484 -3.818 1 94.94 225 ASN A CA 1
ATOM 1646 C C . ASN A 1 225 ? 1.369 28.016 -5.129 1 94.94 225 ASN A C 1
ATOM 1648 O O . ASN A 1 225 ? 0.758 27.234 -5.871 1 94.94 225 ASN A O 1
ATOM 1652 N N . ARG A 1 226 ? 2.656 28.297 -5.367 1 97.19 226 ARG A N 1
ATOM 1653 C CA . ARG A 1 226 ? 3.311 27.969 -6.633 1 97.19 226 ARG A CA 1
ATOM 1654 C C . ARG A 1 226 ? 3.729 26.5 -6.676 1 97.19 226 ARG A C 1
ATOM 1656 O O . ARG A 1 226 ? 4.004 25.969 -7.75 1 97.19 226 ARG A O 1
ATOM 1663 N N . THR A 1 227 ? 3.809 25.922 -5.566 1 98.19 227 THR A N 1
ATOM 1664 C CA . THR A 1 227 ? 4.254 24.531 -5.551 1 98.19 227 THR A CA 1
ATOM 1665 C C . THR A 1 227 ? 3.113 23.594 -5.941 1 98.19 227 THR A C 1
ATOM 1667 O O . THR A 1 227 ? 1.951 23.859 -5.629 1 98.19 227 THR A O 1
ATOM 1670 N N . ILE A 1 228 ? 3.42 22.422 -6.562 1 97 228 ILE A N 1
ATOM 1671 C CA . ILE A 1 228 ? 2.443 21.391 -6.922 1 97 228 ILE A CA 1
ATOM 1672 C C . ILE A 1 228 ? 2.062 20.594 -5.684 1 97 228 ILE A C 1
ATOM 1674 O O . ILE A 1 228 ? 1.093 19.828 -5.703 1 97 228 ILE A O 1
ATOM 1678 N N . ALA A 1 229 ? 2.873 20.688 -4.637 1 97.5 229 ALA A N 1
ATOM 1679 C CA . ALA A 1 229 ? 2.557 20.047 -3.361 1 97.5 229 ALA A CA 1
ATOM 1680 C C . ALA A 1 229 ? 1.561 20.875 -2.562 1 97.5 229 ALA A C 1
ATOM 1682 O O . ALA A 1 229 ? 1.934 21.547 -1.59 1 97.5 229 ALA A O 1
ATOM 1683 N N . ASP A 1 230 ? 0.372 20.734 -2.881 1 93.62 230 ASP A N 1
ATOM 1684 C CA . ASP A 1 230 ? -0.677 21.625 -2.396 1 93.62 230 ASP A CA 1
ATOM 1685 C C . ASP A 1 230 ? -0.919 21.438 -0.903 1 93.62 230 ASP A C 1
ATOM 1687 O O . ASP A 1 230 ? -1.385 22.344 -0.218 1 93.62 230 ASP A O 1
ATOM 1691 N N . GLY A 1 231 ? -0.594 20.281 -0.332 1 94.75 231 GLY A N 1
ATOM 1692 C CA . GLY A 1 231 ? -0.772 20.016 1.088 1 94.75 231 GLY A CA 1
ATOM 1693 C C . GLY A 1 231 ? 0.319 20.625 1.947 1 94.75 231 GLY A C 1
ATOM 1694 O O . GLY A 1 231 ? 0.256 20.562 3.176 1 94.75 231 GLY A O 1
ATOM 1695 N N . LEU A 1 232 ? 1.293 21.297 1.317 1 97.81 232 LEU A N 1
ATOM 1696 C CA . LEU A 1 232 ? 2.445 21.781 2.066 1 97.81 232 LEU A CA 1
ATOM 1697 C C . LEU A 1 232 ? 2.572 23.297 1.938 1 97.81 232 LEU A C 1
ATOM 1699 O O . LEU A 1 232 ? 3.682 23.844 1.953 1 97.81 232 LEU A O 1
ATOM 1703 N N . ARG A 1 233 ? 1.388 23.984 1.871 1 96.31 233 ARG A N 1
ATOM 1704 C CA . ARG A 1 233 ? 1.389 25.422 1.591 1 96.31 233 ARG A CA 1
ATOM 1705 C C . ARG A 1 233 ? 1.066 26.234 2.846 1 96.31 233 ARG A C 1
ATOM 1707 O O . ARG A 1 233 ? 0.859 27.438 2.777 1 96.31 233 ARG A O 1
ATOM 1714 N N . SER A 1 234 ? 1.021 25.625 4.035 1 95.5 234 SER A N 1
ATOM 1715 C CA . SER A 1 234 ? 0.698 26.328 5.27 1 95.5 234 SER A CA 1
ATOM 1716 C C . SER A 1 234 ? 1.96 26.688 6.047 1 95.5 234 SER A C 1
ATOM 1718 O O . SER A 1 234 ? 3.012 26.078 5.855 1 95.5 234 SER A O 1
ATOM 1720 N N . THR A 1 235 ? 1.771 27.672 6.879 1 96.94 235 THR A N 1
ATOM 1721 C CA . THR A 1 235 ? 2.828 28.125 7.773 1 96.94 235 THR A CA 1
ATOM 1722 C C . THR A 1 235 ? 2.648 27.531 9.172 1 96.94 235 THR A C 1
ATOM 1724 O O . THR A 1 235 ? 1.524 27.438 9.664 1 96.94 235 THR A O 1
ATOM 1727 N N . PRO A 1 236 ? 3.752 27.156 9.781 1 97.94 236 PRO A N 1
ATOM 1728 C CA . PRO A 1 236 ? 3.619 26.641 11.148 1 97.94 236 PRO A CA 1
ATOM 1729 C C . PRO A 1 236 ? 2.959 27.641 12.094 1 97.94 236 PRO A C 1
ATOM 1731 O O . PRO A 1 236 ? 3.102 28.859 11.914 1 97.94 236 PRO A O 1
ATOM 1734 N N . SER A 1 237 ? 2.197 27.141 13 1 97.31 237 SER A N 1
ATOM 1735 C CA . SER A 1 237 ? 1.692 27.938 14.109 1 97.31 237 SER A CA 1
ATOM 1736 C C . SER A 1 237 ? 2.75 28.094 15.195 1 97.31 237 SER A C 1
ATOM 1738 O O . SER A 1 237 ? 3.814 27.484 15.133 1 97.31 237 SER A O 1
ATOM 1740 N N . GLU A 1 238 ? 2.418 28.938 16.219 1 97.81 238 GLU A N 1
ATOM 1741 C CA . GLU A 1 238 ? 3.318 29.062 17.359 1 97.81 238 GLU A CA 1
ATOM 1742 C C . GLU A 1 238 ? 3.516 27.719 18.062 1 97.81 238 GLU A C 1
ATOM 1744 O O . GLU A 1 238 ? 4.633 27.375 18.453 1 97.81 238 GLU A O 1
ATOM 1749 N N . LEU A 1 239 ? 2.486 26.969 18.156 1 98.5 239 LEU A N 1
ATOM 1750 C CA . LEU A 1 239 ? 2.531 25.688 18.828 1 98.5 239 LEU A CA 1
ATOM 1751 C C . LEU A 1 239 ? 3.395 24.688 18.062 1 98.5 239 LEU A C 1
ATOM 1753 O O . LEU A 1 239 ? 4.293 24.062 18.625 1 98.5 239 LEU A O 1
ATOM 1757 N N . THR A 1 240 ? 3.102 24.531 16.781 1 98.69 240 THR A N 1
ATOM 1758 C CA . THR A 1 240 ? 3.863 23.562 16 1 98.69 240 THR A CA 1
ATOM 1759 C C . THR A 1 240 ? 5.312 24.016 15.844 1 98.69 240 THR A C 1
ATOM 1761 O O . THR A 1 240 ? 6.23 23.188 15.867 1 98.69 240 THR A O 1
ATOM 1764 N N . PHE A 1 241 ? 5.531 25.328 15.75 1 98.75 241 PHE A N 1
ATOM 1765 C CA . PHE A 1 241 ? 6.895 25.828 15.625 1 98.75 241 PHE A CA 1
ATOM 1766 C C . PHE A 1 241 ? 7.699 25.531 16.875 1 98.75 241 PHE A C 1
ATOM 1768 O O . PHE A 1 241 ? 8.883 25.188 16.797 1 98.75 241 PHE A O 1
ATOM 1775 N N . ALA A 1 242 ? 7.047 25.703 17.969 1 98.69 242 ALA A N 1
ATOM 1776 C CA . ALA A 1 242 ? 7.711 25.359 19.234 1 98.69 242 ALA A CA 1
ATOM 1777 C C . ALA A 1 242 ? 8.148 23.906 19.234 1 98.69 242 ALA A C 1
ATOM 1779 O O . ALA A 1 242 ? 9.242 23.578 19.719 1 98.69 242 ALA A O 1
ATOM 1780 N N . HIS A 1 243 ? 7.301 23 18.766 1 98.88 243 HIS A N 1
ATOM 1781 C CA . HIS A 1 243 ? 7.672 21.594 18.641 1 98.88 243 HIS A CA 1
ATOM 1782 C C . HIS A 1 243 ? 8.828 21.422 17.672 1 98.88 243 HIS A C 1
ATOM 1784 O O . HIS A 1 243 ? 9.812 20.75 17.969 1 98.88 243 HIS A O 1
ATOM 1790 N N . LEU A 1 244 ? 8.664 22.016 16.5 1 98.88 244 LEU A N 1
ATOM 1791 C CA . LEU A 1 244 ? 9.625 21.828 15.406 1 98.88 244 LEU A CA 1
ATOM 1792 C C . LEU A 1 244 ? 11.023 22.25 15.836 1 98.88 244 LEU A C 1
ATOM 1794 O O . LEU A 1 244 ? 12.008 21.594 15.508 1 98.88 244 LEU A O 1
ATOM 1798 N N . ARG A 1 245 ? 11.141 23.344 16.578 1 98.5 245 ARG A N 1
ATOM 1799 C CA . ARG A 1 245 ? 12.43 23.828 17.062 1 98.5 245 ARG A CA 1
ATOM 1800 C C . ARG A 1 245 ? 13.102 22.812 17.969 1 98.5 245 ARG A C 1
ATOM 1802 O O . ARG A 1 245 ? 14.328 22.75 18.047 1 98.5 245 ARG A O 1
ATOM 1809 N N . GLN A 1 246 ? 12.328 22.016 18.547 1 98.06 246 GLN A N 1
ATOM 1810 C CA . GLN A 1 246 ? 12.859 21.047 19.5 1 98.06 246 GLN A CA 1
ATOM 1811 C C . GLN A 1 246 ? 13.227 19.734 18.812 1 98.06 246 GLN A C 1
ATOM 1813 O O . GLN A 1 246 ? 14.148 19.047 19.234 1 98.06 246 GLN A O 1
ATOM 1818 N N . VAL A 1 247 ? 12.516 19.453 17.703 1 98.62 247 VAL A N 1
ATOM 1819 C CA . VAL A 1 247 ? 12.641 18.062 17.281 1 98.62 247 VAL A CA 1
ATOM 1820 C C . VAL A 1 247 ? 13.375 17.984 15.945 1 98.62 247 VAL A C 1
ATOM 1822 O O . VAL A 1 247 ? 13.969 16.969 15.609 1 98.62 247 VAL A O 1
ATOM 1825 N N . ILE A 1 248 ? 13.375 19 15.148 1 98.81 248 ILE A N 1
ATOM 1826 C CA . ILE A 1 248 ? 13.914 18.922 13.797 1 98.81 248 ILE A CA 1
ATOM 1827 C C . ILE A 1 248 ? 15.414 19.203 13.82 1 98.81 248 ILE A C 1
ATOM 1829 O O . ILE A 1 248 ? 15.867 20.188 14.406 1 98.81 248 ILE A O 1
ATOM 1833 N N . ASP A 1 249 ? 16.156 18.375 13.18 1 98.5 249 ASP A N 1
ATOM 1834 C CA . ASP A 1 249 ? 17.609 18.578 13.07 1 98.5 249 ASP A CA 1
ATOM 1835 C C . ASP A 1 249 ? 17.938 19.484 11.891 1 98.5 249 ASP A C 1
ATOM 1837 O O . ASP A 1 249 ? 18.859 20.297 11.977 1 98.5 249 ASP A O 1
ATOM 1841 N N . ASP A 1 250 ? 17.266 19.266 10.773 1 98.06 250 ASP A N 1
ATOM 1842 C CA . ASP A 1 250 ? 17.516 20.062 9.57 1 98.06 250 ASP A CA 1
ATOM 1843 C C . ASP A 1 250 ? 16.312 19.984 8.625 1 98.06 250 ASP A C 1
ATOM 1845 O O . ASP A 1 250 ? 15.406 19.188 8.82 1 98.06 250 ASP A O 1
ATOM 1849 N N . VAL A 1 251 ? 16.328 20.953 7.66 1 98.69 251 VAL A N 1
ATOM 1850 C CA . VAL A 1 251 ? 15.258 21 6.668 1 98.69 251 VAL A CA 1
ATOM 1851 C C . VAL A 1 251 ? 15.844 20.828 5.27 1 98.69 251 VAL A C 1
ATOM 1853 O O . VAL A 1 251 ? 16.859 21.453 4.934 1 98.69 251 VAL A O 1
ATOM 1856 N N . ILE A 1 252 ? 15.289 19.906 4.531 1 98.81 252 ILE A N 1
ATOM 1857 C CA . ILE A 1 252 ? 15.625 19.703 3.129 1 98.81 252 ILE A CA 1
ATOM 1858 C C . ILE A 1 252 ? 14.547 20.312 2.242 1 98.81 252 ILE A C 1
ATOM 1860 O O . ILE A 1 252 ? 13.352 20.109 2.477 1 98.81 252 ILE A O 1
ATOM 1864 N N . THR A 1 253 ? 14.898 21.156 1.307 1 98.81 253 THR A N 1
ATOM 1865 C CA . THR A 1 253 ? 13.945 21.672 0.338 1 98.81 253 THR A CA 1
ATOM 1866 C C . THR A 1 253 ? 14.109 20.984 -1.013 1 98.81 253 THR A C 1
ATOM 1868 O O . THR A 1 253 ? 15.227 20.656 -1.419 1 98.81 253 THR A O 1
ATOM 1871 N N . VAL A 1 254 ? 13.023 20.734 -1.699 1 98.88 254 VAL A N 1
ATOM 1872 C CA . VAL A 1 254 ? 13.062 19.984 -2.949 1 98.88 254 VAL A CA 1
ATOM 1873 C C . VAL A 1 254 ? 12.32 20.75 -4.039 1 98.88 254 VAL A C 1
ATOM 1875 O O . VAL A 1 254 ? 11.367 21.484 -3.758 1 98.88 254 VAL A O 1
ATOM 1878 N N . SER A 1 255 ? 12.734 20.594 -5.277 1 98.81 255 SER A N 1
ATOM 1879 C CA . SER A 1 255 ? 12.148 21.281 -6.418 1 98.81 255 SER A CA 1
ATOM 1880 C C . SER A 1 255 ? 10.883 20.578 -6.906 1 98.81 255 SER A C 1
ATOM 1882 O O . SER A 1 255 ? 10.617 19.438 -6.516 1 98.81 255 SER A O 1
ATOM 1884 N N . GLU A 1 256 ? 10.109 21.344 -7.746 1 98.44 256 GLU A N 1
ATOM 1885 C CA . GLU A 1 256 ? 8.898 20.766 -8.328 1 98.44 256 GLU A CA 1
ATOM 1886 C C . GLU A 1 256 ? 9.219 19.516 -9.148 1 98.44 256 GLU A C 1
ATOM 1888 O O . GLU A 1 256 ? 8.469 18.547 -9.125 1 98.44 256 GLU A O 1
ATOM 1893 N N . ASP A 1 257 ? 10.352 19.516 -9.875 1 98.44 257 ASP A N 1
ATOM 1894 C CA . ASP A 1 257 ? 10.758 18.375 -10.695 1 98.44 257 ASP A CA 1
ATOM 1895 C C . ASP A 1 257 ? 11.125 17.188 -9.82 1 98.44 257 ASP A C 1
ATOM 1897 O O . ASP A 1 257 ? 10.805 16.031 -10.156 1 98.44 257 ASP A O 1
ATOM 1901 N N . GLU A 1 258 ? 11.844 17.406 -8.742 1 98.62 258 GLU A N 1
ATOM 1902 C CA . GLU A 1 258 ? 12.188 16.344 -7.801 1 98.62 258 GLU A CA 1
ATOM 1903 C C . GLU A 1 258 ? 10.945 15.719 -7.188 1 98.62 258 GLU A C 1
ATOM 1905 O O . GLU A 1 258 ? 10.883 14.5 -6.988 1 98.62 258 GLU A O 1
ATOM 1910 N N . ILE A 1 259 ? 9.953 16.547 -6.891 1 98.81 259 ILE A N 1
ATOM 1911 C CA . ILE A 1 259 ? 8.688 16.062 -6.344 1 98.81 259 ILE A CA 1
ATOM 1912 C C . ILE A 1 259 ? 7.992 15.156 -7.359 1 98.81 259 ILE A C 1
ATOM 1914 O O . ILE A 1 259 ? 7.57 14.047 -7.027 1 98.81 259 ILE A O 1
ATOM 1918 N N . ARG A 1 260 ? 7.891 15.609 -8.641 1 98.44 260 ARG A N 1
ATOM 1919 C CA . ARG A 1 260 ? 7.27 14.805 -9.688 1 98.44 260 ARG A CA 1
ATOM 1920 C C . ARG A 1 260 ? 7.992 13.477 -9.859 1 98.44 260 ARG A C 1
ATOM 1922 O O . ARG A 1 260 ? 7.352 12.43 -10.008 1 98.44 260 ARG A O 1
ATOM 1929 N N . SER A 1 261 ? 9.297 13.531 -9.828 1 98.31 261 SER A N 1
ATOM 1930 C CA . SER A 1 261 ? 10.102 12.328 -9.969 1 98.31 261 SER A CA 1
ATOM 1931 C C . SER A 1 261 ? 9.828 11.344 -8.828 1 98.31 261 SER A C 1
ATOM 1933 O O . SER A 1 261 ? 9.789 10.133 -9.047 1 98.31 261 SER A O 1
ATOM 1935 N N . ALA A 1 262 ? 9.688 11.867 -7.648 1 98.75 262 ALA A N 1
ATOM 1936 C CA . ALA A 1 262 ? 9.414 11.016 -6.492 1 98.75 262 ALA A CA 1
ATOM 1937 C C . ALA A 1 262 ? 8.039 10.359 -6.602 1 98.75 262 ALA A C 1
ATOM 1939 O O . ALA A 1 262 ? 7.871 9.195 -6.242 1 98.75 262 ALA A O 1
ATOM 1940 N N . VAL A 1 263 ? 7.023 11.133 -7.07 1 98.56 263 VAL A N 1
ATOM 1941 C CA . VAL A 1 263 ? 5.699 10.562 -7.289 1 98.56 263 VAL A CA 1
ATOM 1942 C C . VAL A 1 263 ? 5.793 9.391 -8.258 1 98.56 263 VAL A C 1
ATOM 1944 O O . VAL A 1 263 ? 5.258 8.312 -7.984 1 98.56 263 VAL A O 1
ATOM 1947 N N . ARG A 1 264 ? 6.496 9.602 -9.336 1 97.69 264 ARG A N 1
ATOM 1948 C CA . ARG A 1 264 ? 6.676 8.562 -10.344 1 97.69 264 ARG A CA 1
ATOM 1949 C C . ARG A 1 264 ? 7.406 7.359 -9.758 1 97.69 264 ARG A C 1
ATOM 1951 O O . ARG A 1 264 ? 7.008 6.215 -9.984 1 97.69 264 ARG A O 1
ATOM 1958 N N . GLU A 1 265 ? 8.438 7.617 -9.023 1 97.5 265 GLU A N 1
ATOM 1959 C CA . GLU A 1 265 ? 9.242 6.559 -8.422 1 97.5 265 GLU A CA 1
ATOM 1960 C C . GLU A 1 265 ? 8.414 5.723 -7.449 1 97.5 265 GLU A C 1
ATOM 1962 O O . GLU A 1 265 ? 8.508 4.496 -7.441 1 97.5 265 GLU A O 1
ATOM 1967 N N . LEU A 1 266 ? 7.605 6.34 -6.602 1 98.56 266 LEU A N 1
ATOM 1968 C CA . LEU A 1 266 ? 6.746 5.625 -5.664 1 98.56 266 LEU A CA 1
ATOM 1969 C C . LEU A 1 266 ? 5.758 4.727 -6.402 1 98.56 266 LEU A C 1
ATOM 1971 O O . LEU A 1 266 ? 5.527 3.586 -5.996 1 98.56 266 LEU A O 1
ATOM 1975 N N . ALA A 1 267 ? 5.191 5.227 -7.469 1 97.69 267 ALA A N 1
ATOM 1976 C CA . ALA A 1 267 ? 4.211 4.457 -8.227 1 97.69 267 ALA A CA 1
ATOM 1977 C C . ALA A 1 267 ? 4.859 3.236 -8.883 1 97.69 267 ALA A C 1
ATOM 1979 O O . ALA A 1 267 ? 4.348 2.119 -8.766 1 97.69 267 ALA A O 1
ATOM 1980 N N . LEU A 1 268 ? 6.012 3.42 -9.469 1 93.94 268 LEU A N 1
ATOM 1981 C CA . LEU A 1 268 ? 6.59 2.398 -10.336 1 93.94 268 LEU A CA 1
ATOM 1982 C C . LEU A 1 268 ? 7.438 1.419 -9.531 1 93.94 268 LEU A C 1
ATOM 1984 O O . LEU A 1 268 ? 7.539 0.243 -9.883 1 93.94 268 LEU A O 1
ATOM 1988 N N . ARG A 1 269 ? 8.016 1.893 -8.414 1 94.81 269 ARG A N 1
ATOM 1989 C CA . ARG A 1 269 ? 8.961 1.045 -7.695 1 94.81 269 ARG A CA 1
ATOM 1990 C C . ARG A 1 269 ? 8.344 0.521 -6.402 1 94.81 269 ARG A C 1
ATOM 1992 O O . ARG A 1 269 ? 8.648 -0.597 -5.977 1 94.81 269 ARG A O 1
ATOM 1999 N N . ALA A 1 270 ? 7.477 1.269 -5.797 1 97.44 270 ALA A N 1
ATOM 2000 C CA . ALA A 1 270 ? 6.902 0.874 -4.516 1 97.44 270 ALA A CA 1
ATOM 2001 C C . ALA A 1 270 ? 5.441 0.452 -4.672 1 97.44 270 ALA A C 1
ATOM 2003 O O . ALA A 1 270 ? 4.832 -0.061 -3.732 1 97.44 270 ALA A O 1
ATOM 2004 N N . ARG A 1 271 ? 4.898 0.649 -5.902 1 97.81 271 ARG A N 1
ATOM 2005 C CA . ARG A 1 271 ? 3.504 0.329 -6.199 1 97.81 271 ARG A CA 1
ATOM 2006 C C . ARG A 1 271 ? 2.559 1.138 -5.316 1 97.81 271 ARG A C 1
ATOM 2008 O O . ARG A 1 271 ? 1.502 0.645 -4.914 1 97.81 271 ARG A O 1
ATOM 2015 N N . LEU A 1 272 ? 2.963 2.398 -4.961 1 98.62 272 LEU A N 1
ATOM 2016 C CA . LEU A 1 272 ? 2.166 3.33 -4.168 1 98.62 272 LEU A CA 1
ATOM 2017 C C . LEU A 1 272 ? 1.806 4.566 -4.984 1 98.62 272 LEU A C 1
ATOM 2019 O O . LEU A 1 272 ? 2.672 5.168 -5.621 1 98.62 272 LEU A O 1
ATOM 2023 N N . VAL A 1 273 ? 0.56 4.879 -5.016 1 98.31 273 VAL A N 1
ATOM 2024 C CA . VAL A 1 273 ? 0.154 6.172 -5.555 1 98.31 273 VAL A CA 1
ATOM 2025 C C . VAL A 1 273 ? 0.241 7.238 -4.465 1 98.31 273 VAL A C 1
ATOM 2027 O O . VAL A 1 273 ? -0.428 7.137 -3.434 1 98.31 273 VAL A O 1
ATOM 2030 N N . ALA A 1 274 ? 1.083 8.18 -4.695 1 98.5 274 ALA A N 1
ATOM 2031 C CA . ALA A 1 274 ? 1.258 9.289 -3.768 1 98.5 274 ALA A CA 1
ATOM 2032 C C . ALA A 1 274 ? 0.909 10.617 -4.434 1 98.5 274 ALA A C 1
ATOM 2034 O O . ALA A 1 274 ? 1.146 10.797 -5.633 1 98.5 274 ALA A O 1
ATOM 2035 N N . GLU A 1 275 ? 0.269 11.508 -3.707 1 97.88 275 GLU A N 1
ATOM 2036 C CA . GLU A 1 275 ? 0.149 12.898 -4.156 1 97.88 275 GLU A CA 1
ATOM 2037 C C . GLU A 1 275 ? 1.478 13.633 -4.027 1 97.88 275 GLU A C 1
ATOM 2039 O O . GLU A 1 275 ? 2.365 13.203 -3.289 1 97.88 275 GLU A O 1
ATOM 2044 N N . PRO A 1 276 ? 1.638 14.773 -4.699 1 98.31 276 PRO A N 1
ATOM 2045 C CA . PRO A 1 276 ? 2.918 15.484 -4.641 1 98.31 276 PRO A CA 1
ATOM 2046 C C . PRO A 1 276 ? 3.359 15.789 -3.211 1 98.31 276 PRO A C 1
ATOM 2048 O O . PRO A 1 276 ? 4.512 15.539 -2.852 1 98.31 276 PRO A O 1
ATOM 2051 N N . SER A 1 277 ? 2.447 16.234 -2.352 1 98.44 277 SER A N 1
ATOM 2052 C CA . SER A 1 277 ? 2.771 16.531 -0.958 1 98.44 277 SER A CA 1
ATOM 2053 C C . SER A 1 277 ? 3.27 15.273 -0.241 1 98.44 277 SER A C 1
ATOM 2055 O O . SER A 1 277 ? 4.125 15.359 0.644 1 98.44 277 SER A O 1
ATOM 2057 N N . GLY A 1 278 ? 2.734 14.133 -0.609 1 98.56 278 GLY A N 1
ATOM 2058 C CA . GLY A 1 278 ? 3.068 12.875 0.042 1 98.56 278 GLY A CA 1
ATOM 2059 C C . GLY A 1 278 ? 4.387 12.289 -0.432 1 98.56 278 GLY A C 1
ATOM 2060 O O . GLY A 1 278 ? 4.914 11.359 0.181 1 98.56 278 GLY A O 1
ATOM 2061 N N . ALA A 1 279 ? 4.984 12.891 -1.464 1 98.81 279 ALA A N 1
ATOM 2062 C CA . ALA A 1 279 ? 6.172 12.305 -2.086 1 98.81 279 ALA A CA 1
ATOM 2063 C C . ALA A 1 279 ? 7.422 13.109 -1.736 1 98.81 279 ALA A C 1
ATOM 2065 O O . ALA A 1 279 ? 8.539 12.695 -2.053 1 98.81 279 ALA A O 1
ATOM 2066 N N . VAL A 1 280 ? 7.289 14.195 -1.014 1 98.94 280 VAL A N 1
ATOM 2067 C CA . VAL A 1 280 ? 8.414 15.102 -0.847 1 98.94 280 VAL A CA 1
ATOM 2068 C C . VAL A 1 280 ? 9.5 14.438 -0.002 1 98.94 280 VAL A C 1
ATOM 2070 O O . VAL A 1 280 ? 10.688 14.695 -0.192 1 98.94 280 VAL A O 1
ATOM 2073 N N . SER A 1 281 ? 9.109 13.555 0.925 1 98.94 281 SER A N 1
ATOM 2074 C CA . SER A 1 281 ? 10.102 12.906 1.777 1 98.94 281 SER A CA 1
ATOM 2075 C C . SER A 1 281 ? 11.031 12.016 0.962 1 98.94 281 SER A C 1
ATOM 2077 O O . SER A 1 281 ? 12.234 11.961 1.219 1 98.94 281 SER A O 1
ATOM 2079 N N . LEU A 1 282 ? 10.445 11.297 -0.035 1 98.94 282 LEU A N 1
ATOM 2080 C CA . LEU A 1 282 ? 11.305 10.516 -0.915 1 98.94 282 LEU A CA 1
ATOM 2081 C C . LEU A 1 282 ? 12.227 11.422 -1.726 1 98.94 282 LEU A C 1
ATOM 2083 O O . LEU A 1 282 ? 13.406 11.117 -1.907 1 98.94 282 LEU A O 1
ATOM 2087 N N . ALA A 1 283 ? 11.664 12.531 -2.225 1 98.94 283 ALA A N 1
ATOM 2088 C CA . ALA A 1 283 ? 12.5 13.5 -2.934 1 98.94 283 ALA A CA 1
ATOM 2089 C C . ALA A 1 283 ? 13.648 13.992 -2.053 1 98.94 283 ALA A C 1
ATOM 2091 O O . ALA A 1 283 ? 14.781 14.125 -2.518 1 98.94 283 ALA A O 1
ATOM 2092 N N . GLY A 1 284 ? 13.383 14.266 -0.775 1 98.94 284 GLY A N 1
ATOM 2093 C CA . GLY A 1 284 ? 14.414 14.664 0.172 1 98.94 284 GLY A CA 1
ATOM 2094 C C . GLY A 1 284 ? 15.484 13.609 0.37 1 98.94 284 GLY A C 1
ATOM 2095 O O . GLY A 1 284 ? 16.672 13.93 0.392 1 98.94 284 GLY A O 1
ATOM 2096 N N . TYR A 1 285 ? 15.07 12.352 0.524 1 98.88 285 TYR A N 1
ATOM 2097 C CA . TYR A 1 285 ? 16 11.234 0.646 1 98.88 285 TYR A CA 1
ATOM 2098 C C . TYR A 1 285 ? 16.969 11.188 -0.538 1 98.88 285 TYR A C 1
ATOM 2100 O O . TYR A 1 285 ? 18.156 10.961 -0.364 1 98.88 285 TYR A O 1
ATOM 2108 N N . ARG A 1 286 ? 16.375 11.445 -1.784 1 98.44 286 ARG A N 1
ATOM 2109 C CA . ARG A 1 286 ? 17.172 11.383 -3.002 1 98.44 286 ARG A CA 1
ATOM 2110 C C . ARG A 1 286 ? 18.172 12.539 -3.061 1 98.44 286 ARG A C 1
ATOM 2112 O O . ARG A 1 286 ? 19.266 12.398 -3.613 1 98.44 286 ARG A O 1
ATOM 2119 N N . LYS A 1 287 ? 17.812 13.586 -2.529 1 97.19 287 LYS A N 1
ATOM 2120 C CA . LYS A 1 287 ? 18.594 14.812 -2.676 1 97.19 287 LYS A CA 1
ATOM 2121 C C . LYS A 1 287 ? 19.672 14.914 -1.602 1 97.19 287 LYS A C 1
ATOM 2123 O O . LYS A 1 287 ? 20.797 15.312 -1.887 1 97.19 287 LYS A O 1
ATOM 2128 N N . ALA A 1 288 ? 19.391 14.562 -0.423 1 94.62 288 ALA A N 1
ATOM 2129 C CA . ALA A 1 288 ? 20.219 14.898 0.731 1 94.62 288 ALA A CA 1
ATOM 2130 C C . ALA A 1 288 ? 21.328 13.859 0.929 1 94.62 288 ALA A C 1
ATOM 2132 O O . ALA A 1 288 ? 21.156 12.695 0.565 1 94.62 288 ALA A O 1
ATOM 2133 N N . ALA A 1 289 ? 22.438 14.352 1.445 1 93.12 289 ALA A N 1
ATOM 2134 C CA . ALA A 1 289 ? 23.453 13.453 2 1 93.12 289 ALA A CA 1
ATOM 2135 C C . ALA A 1 289 ? 23.078 13.023 3.414 1 93.12 289 ALA A C 1
ATOM 2137 O O . ALA A 1 289 ? 23.312 13.758 4.375 1 93.12 289 ALA A O 1
ATOM 2138 N N . LEU A 1 290 ? 22.578 11.852 3.529 1 96 290 LEU A N 1
ATOM 2139 C CA . LEU A 1 290 ? 22.094 11.359 4.812 1 96 290 LEU A CA 1
ATOM 2140 C C . LEU A 1 290 ? 23.172 10.539 5.523 1 96 290 LEU A C 1
ATOM 2142 O O . LEU A 1 290 ? 24.078 10 4.875 1 96 290 LEU A O 1
ATOM 2146 N N . PRO A 1 291 ? 23.109 10.523 6.812 1 95.5 291 PRO A N 1
ATOM 2147 C CA . PRO A 1 291 ? 24.016 9.641 7.539 1 95.5 291 PRO A CA 1
ATOM 2148 C C . PRO A 1 291 ? 23.766 8.164 7.246 1 95.5 291 PRO A C 1
ATOM 2150 O O . PRO A 1 291 ? 22.688 7.793 6.793 1 95.5 291 PRO A O 1
ATOM 2153 N N . ASP A 1 292 ? 24.797 7.363 7.543 1 97.75 292 ASP A N 1
ATOM 2154 C CA . ASP A 1 292 ? 24.656 5.922 7.371 1 97.75 292 ASP A CA 1
ATOM 2155 C C . ASP A 1 292 ? 23.578 5.363 8.297 1 97.75 292 ASP A C 1
ATOM 2157 O O . ASP A 1 292 ? 23.422 5.836 9.422 1 97.75 292 ASP A O 1
ATOM 2161 N N . GLY A 1 293 ? 22.859 4.402 7.801 1 98.19 293 GLY A N 1
ATOM 2162 C CA . GLY A 1 293 ? 21.828 3.752 8.594 1 98.19 293 GLY A CA 1
ATOM 2163 C C . GLY A 1 293 ? 20.453 3.842 7.965 1 98.19 293 GLY A C 1
ATOM 2164 O O . GLY A 1 293 ? 20.25 4.594 7.012 1 98.19 293 GLY A O 1
ATOM 2165 N N . SER A 1 294 ? 19.516 3.127 8.531 1 98.38 294 SER A N 1
ATOM 2166 C CA . SER A 1 294 ? 18.188 2.998 7.953 1 98.38 294 SER A CA 1
ATOM 2167 C C . SER A 1 294 ? 17.453 4.332 7.965 1 98.38 294 SER A C 1
ATOM 2169 O O . SER A 1 294 ? 17.422 5.027 8.984 1 98.38 294 SER A O 1
ATOM 2171 N N . ALA A 1 295 ? 16.906 4.695 6.844 1 98.75 295 ALA A N 1
ATOM 2172 C CA . ALA A 1 295 ? 16.141 5.922 6.672 1 98.75 295 ALA A CA 1
ATOM 2173 C C . ALA A 1 295 ? 14.672 5.609 6.383 1 98.75 295 ALA A C 1
ATOM 2175 O O . ALA A 1 295 ? 14.367 4.676 5.637 1 98.75 295 ALA A O 1
ATOM 2176 N N . VAL A 1 296 ? 13.812 6.316 7.043 1 98.94 296 VAL A N 1
ATOM 2177 C CA . VAL A 1 296 ? 12.391 6.184 6.781 1 98.94 296 VAL A CA 1
ATOM 2178 C C . VAL A 1 296 ? 11.867 7.453 6.102 1 98.94 296 VAL A C 1
ATOM 2180 O O . VAL A 1 296 ? 12.078 8.562 6.602 1 98.94 296 VAL A O 1
ATOM 2183 N N . ALA A 1 297 ? 11.266 7.336 4.949 1 98.94 297 ALA A N 1
ATOM 2184 C CA . ALA A 1 297 ? 10.531 8.414 4.305 1 98.94 297 ALA A CA 1
ATOM 2185 C C . ALA A 1 297 ? 9.031 8.266 4.531 1 98.94 297 ALA A C 1
ATOM 2187 O O . ALA A 1 297 ? 8.445 7.227 4.219 1 98.94 297 ALA A O 1
ATOM 2188 N N . ILE A 1 298 ? 8.398 9.297 5.082 1 98.94 298 ILE A N 1
ATOM 2189 C CA . ILE A 1 298 ? 6.957 9.289 5.281 1 98.94 298 ILE A CA 1
ATOM 2190 C C . ILE A 1 298 ? 6.254 9.562 3.953 1 98.94 298 ILE A C 1
ATOM 2192 O O . ILE A 1 298 ? 6.461 10.617 3.336 1 98.94 298 ILE A O 1
ATOM 2196 N N . VAL A 1 299 ? 5.488 8.641 3.457 1 98.94 299 VAL A N 1
ATOM 2197 C CA . VAL A 1 299 ? 4.594 8.852 2.322 1 98.94 299 VAL A CA 1
ATOM 2198 C C . VAL A 1 299 ? 3.207 9.242 2.826 1 98.94 299 VAL A C 1
ATOM 2200 O O . VAL A 1 299 ? 2.354 8.383 3.043 1 98.94 299 VAL A O 1
ATOM 2203 N N . SER A 1 300 ? 2.914 10.5 2.936 1 98.62 300 SER A N 1
ATOM 2204 C CA . SER A 1 300 ? 1.929 11.031 3.871 1 98.62 300 SER A CA 1
ATOM 2205 C C . SER A 1 300 ? 0.522 10.977 3.281 1 98.62 300 SER A C 1
ATOM 2207 O O . SER A 1 300 ? -0.466 11.039 4.016 1 98.62 300 SER A O 1
ATOM 2209 N N . GLY A 1 301 ? 0.415 10.984 1.966 1 97.75 301 GLY A N 1
ATOM 2210 C CA . GLY A 1 301 ? -0.891 10.969 1.326 1 97.75 301 GLY A CA 1
ATOM 2211 C C . GLY A 1 301 ? -0.833 10.578 -0.137 1 97.75 301 GLY A C 1
ATOM 2212 O O . GLY A 1 301 ? 0.226 10.648 -0.765 1 97.75 301 GLY A O 1
ATOM 2213 N N . GLY A 1 302 ? -1.998 10.164 -0.656 1 97.12 302 GLY A N 1
ATOM 2214 C CA . GLY A 1 302 ? -2.008 9.625 -2.008 1 97.12 302 GLY A CA 1
ATOM 2215 C C . GLY A 1 302 ? -3.158 10.148 -2.848 1 97.12 302 GLY A C 1
ATOM 2216 O O . GLY A 1 302 ? -3.52 9.547 -3.859 1 97.12 302 GLY A O 1
ATOM 2217 N N . ASN A 1 303 ? -3.779 11.273 -2.434 1 94.5 303 ASN A N 1
ATOM 2218 C CA . ASN A 1 303 ? -4.93 11.805 -3.152 1 94.5 303 ASN A CA 1
ATOM 2219 C C . ASN A 1 303 ? -4.5 12.758 -4.266 1 94.5 303 ASN A C 1
ATOM 2221 O O . ASN A 1 303 ? -4.492 13.977 -4.078 1 94.5 303 ASN A O 1
ATOM 2225 N N . ILE A 1 304 ? -4.164 12.219 -5.406 1 94.5 304 ILE A N 1
ATOM 2226 C CA . ILE A 1 304 ? -3.668 12.953 -6.566 1 94.5 304 ILE A CA 1
ATOM 2227 C C . ILE A 1 304 ? -4.715 12.922 -7.68 1 94.5 304 ILE A C 1
ATOM 2229 O O . ILE A 1 304 ? -5.391 11.906 -7.875 1 94.5 304 ILE A O 1
ATOM 2233 N N . GLU A 1 305 ? -4.891 14.109 -8.328 1 90.88 305 GLU A N 1
ATOM 2234 C CA . GLU A 1 305 ? -5.785 14.141 -9.484 1 90.88 305 GLU A CA 1
ATOM 2235 C C . GLU A 1 305 ? -5.34 13.156 -10.555 1 90.88 305 GLU A C 1
ATOM 2237 O O . GLU A 1 305 ? -4.16 13.102 -10.906 1 90.88 305 GLU A O 1
ATOM 2242 N N . PRO A 1 306 ? -6.32 12.383 -11.102 1 91.12 306 PRO A N 1
ATOM 2243 C CA . PRO A 1 306 ? -5.969 11.367 -12.094 1 91.12 306 PRO A CA 1
ATOM 2244 C C . PRO A 1 306 ? -5.164 11.93 -13.266 1 91.12 306 PRO A C 1
ATOM 2246 O O . PRO A 1 306 ? -4.18 11.32 -13.688 1 91.12 306 PRO A O 1
ATOM 2249 N N . ALA A 1 307 ? -5.543 13.109 -13.789 1 90.81 307 ALA A N 1
ATOM 2250 C CA . ALA A 1 307 ? -4.844 13.719 -14.914 1 90.81 307 ALA A CA 1
ATOM 2251 C C . ALA A 1 307 ? -3.408 14.078 -14.547 1 90.81 307 ALA A C 1
ATOM 2253 O O . ALA A 1 307 ? -2.494 13.93 -15.359 1 90.81 307 ALA A O 1
ATOM 2254 N N . GLN A 1 308 ? -3.211 14.57 -13.367 1 93.25 308 GLN A N 1
ATOM 2255 C CA . GLN A 1 308 ? -1.868 14.906 -12.906 1 93.25 308 GLN A CA 1
ATOM 2256 C C . GLN A 1 308 ? -1.005 13.656 -12.766 1 93.25 308 GLN A C 1
ATOM 2258 O O . GLN A 1 308 ? 0.163 13.656 -13.164 1 93.25 308 GLN A O 1
ATOM 2263 N N . LEU A 1 309 ? -1.56 12.586 -12.203 1 95.38 309 LEU A N 1
ATOM 2264 C CA . LEU A 1 309 ? -0.836 11.32 -12.078 1 95.38 309 LEU A CA 1
ATOM 2265 C C . LEU A 1 309 ? -0.433 10.789 -13.445 1 95.38 309 LEU A C 1
ATOM 2267 O O . LEU A 1 309 ? 0.717 10.398 -13.656 1 95.38 309 LEU A O 1
ATOM 2271 N N . ALA A 1 310 ? -1.407 10.789 -14.359 1 93.25 310 ALA A N 1
ATOM 2272 C CA . ALA A 1 310 ? -1.139 10.312 -15.711 1 93.25 310 ALA A CA 1
ATOM 2273 C C . ALA A 1 310 ? -0.018 11.109 -16.375 1 93.25 310 ALA A C 1
ATOM 2275 O O . ALA A 1 310 ? 0.869 10.547 -17.016 1 93.25 310 ALA A O 1
ATOM 2276 N N . ALA A 1 311 ? -0.056 12.43 -16.188 1 93.44 311 ALA A N 1
ATOM 2277 C CA . ALA A 1 311 ? 0.958 13.305 -16.766 1 93.44 311 ALA A CA 1
ATOM 2278 C C . ALA A 1 311 ? 2.338 13.008 -16.188 1 93.44 311 ALA A C 1
ATOM 2280 O O . ALA A 1 311 ? 3.326 12.945 -16.922 1 93.44 311 ALA A O 1
ATOM 2281 N N . ILE A 1 312 ? 2.387 12.828 -14.883 1 95.38 312 ILE A N 1
ATOM 2282 C CA . ILE A 1 312 ? 3.648 12.555 -14.203 1 95.38 312 ILE A CA 1
ATOM 2283 C C . ILE A 1 312 ? 4.211 11.219 -14.688 1 95.38 312 ILE A C 1
ATOM 2285 O O . ILE A 1 312 ? 5.402 11.102 -14.977 1 95.38 312 ILE A O 1
ATOM 2289 N N . LEU A 1 313 ? 3.369 10.203 -14.805 1 94.06 313 LEU A N 1
ATOM 2290 C CA . LEU A 1 313 ? 3.795 8.875 -15.227 1 94.06 313 LEU A CA 1
ATOM 2291 C C . LEU A 1 313 ? 4.277 8.891 -16.672 1 94.06 313 LEU A C 1
ATOM 2293 O O . LEU A 1 313 ? 5.129 8.086 -17.062 1 94.06 313 LEU A O 1
ATOM 2297 N N . ALA A 1 314 ? 3.744 9.875 -17.453 1 88.56 314 ALA A N 1
ATOM 2298 C CA . ALA A 1 314 ? 4.129 10 -18.859 1 88.56 314 ALA A CA 1
ATOM 2299 C C . ALA A 1 314 ? 5.379 10.867 -19 1 88.56 314 ALA A C 1
ATOM 2301 O O . ALA A 1 314 ? 5.891 11.031 -20.109 1 88.56 314 ALA A O 1
ATOM 2302 N N . GLY A 1 315 ? 5.961 11.43 -17.953 1 82.19 315 GLY A N 1
ATOM 2303 C CA . GLY A 1 315 ? 7.176 12.227 -17.984 1 82.19 315 GLY A CA 1
ATOM 2304 C C . GLY A 1 315 ? 6.91 13.719 -18.031 1 82.19 315 GLY A C 1
ATOM 2305 O O . GLY A 1 315 ? 7.785 14.5 -18.406 1 82.19 315 GLY A O 1
ATOM 2306 N N . GLY A 1 316 ? 5.711 14.125 -17.844 1 72.38 316 GLY A N 1
ATOM 2307 C CA . GLY A 1 316 ? 5.375 15.539 -17.797 1 72.38 316 GLY A CA 1
ATOM 2308 C C . GLY A 1 316 ? 5.371 16.109 -16.391 1 72.38 316 GLY A C 1
ATOM 2309 O O . GLY A 1 316 ? 5.375 15.352 -15.422 1 72.38 316 GLY A O 1
ATOM 2310 N N . MET B 1 1 ? -1.872 -38.562 -3.779 1 71.88 1 MET B N 1
ATOM 2311 C CA . MET B 1 1 ? -1.189 -37.25 -3.727 1 71.88 1 MET B CA 1
ATOM 2312 C C . MET B 1 1 ? -1.495 -36.531 -2.422 1 71.88 1 MET B C 1
ATOM 2314 O O . MET B 1 1 ? -2.65 -36.469 -1.995 1 71.88 1 MET B O 1
ATOM 2318 N N . ASP B 1 2 ? -0.497 -36.156 -1.666 1 90.06 2 ASP B N 1
ATOM 2319 C CA . ASP B 1 2 ? -0.726 -35.469 -0.387 1 90.06 2 ASP B CA 1
ATOM 2320 C C . ASP B 1 2 ? -0.903 -33.969 -0.576 1 90.06 2 ASP B C 1
ATOM 2322 O O . ASP B 1 2 ? -0.017 -33.312 -1.107 1 90.06 2 ASP B O 1
ATOM 2326 N N . LEU B 1 3 ? -2.096 -33.562 -0.259 1 97.69 3 LEU B N 1
ATOM 2327 C CA . LEU B 1 3 ? -2.416 -32.156 -0.398 1 97.69 3 LEU B CA 1
ATOM 2328 C C . LEU B 1 3 ? -1.853 -31.344 0.771 1 97.69 3 LEU B C 1
ATOM 2330 O O . LEU B 1 3 ? -1.658 -31.891 1.862 1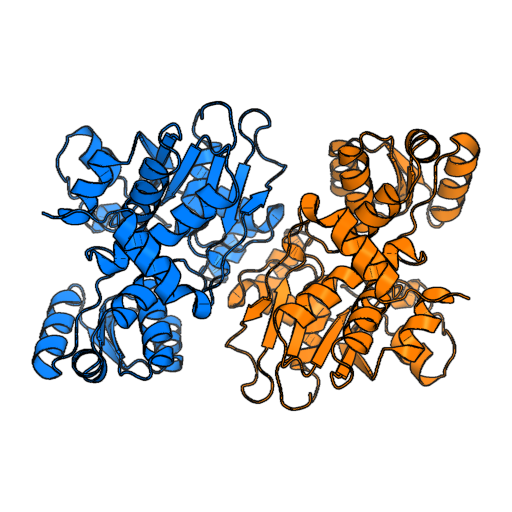 97.69 3 LEU B O 1
ATOM 2334 N N . VAL B 1 4 ? -1.52 -30.109 0.5 1 98.69 4 VAL B N 1
ATOM 2335 C CA . VAL B 1 4 ? -1.021 -29.188 1.511 1 98.69 4 VAL B CA 1
ATOM 2336 C C . VAL B 1 4 ? -2.07 -29 2.605 1 98.69 4 VAL B C 1
ATOM 2338 O O . VAL B 1 4 ? -3.266 -28.906 2.32 1 98.69 4 VAL B O 1
ATOM 2341 N N . THR B 1 5 ? -1.659 -29 3.889 1 98.69 5 THR B N 1
ATOM 2342 C CA . THR B 1 5 ? -2.553 -28.875 5.035 1 98.69 5 THR B CA 1
ATOM 2343 C C . THR B 1 5 ? -2.35 -27.531 5.734 1 98.69 5 THR B C 1
ATOM 2345 O O . THR B 1 5 ? -1.417 -26.797 5.414 1 98.69 5 THR B O 1
ATOM 2348 N N . LEU B 1 6 ? -3.264 -27.297 6.656 1 98.75 6 LEU B N 1
ATOM 2349 C CA . LEU B 1 6 ? -3.115 -26.094 7.469 1 98.75 6 LEU B CA 1
ATOM 2350 C C . LEU B 1 6 ? -1.813 -26.125 8.258 1 98.75 6 LEU B C 1
ATOM 2352 O O . LEU B 1 6 ? -1.183 -25.094 8.477 1 98.75 6 LEU B O 1
ATOM 2356 N N . ASP B 1 7 ? -1.424 -27.281 8.672 1 98.75 7 ASP B N 1
ATOM 2357 C CA . ASP B 1 7 ? -0.171 -27.422 9.414 1 98.75 7 ASP B CA 1
ATOM 2358 C C . ASP B 1 7 ? 1.022 -27.031 8.539 1 98.75 7 ASP B C 1
ATOM 2360 O O . ASP B 1 7 ? 1.962 -26.391 9.016 1 98.75 7 ASP B O 1
ATOM 2364 N N . ASP B 1 8 ? 0.978 -27.453 7.289 1 98.75 8 ASP B N 1
ATOM 2365 C CA . AS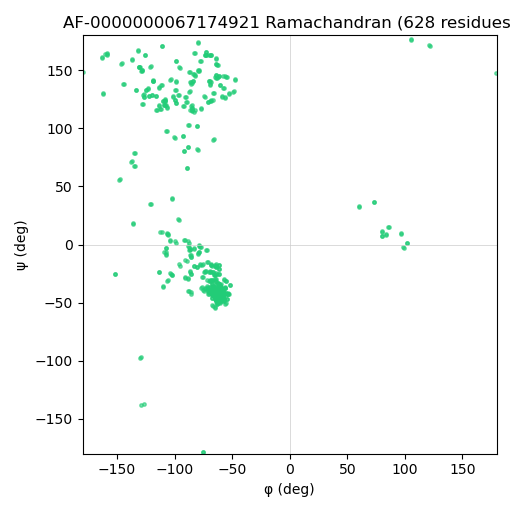P B 1 8 ? 2.021 -27.047 6.352 1 98.75 8 ASP B CA 1
ATOM 2366 C C . ASP B 1 8 ? 2.084 -25.531 6.203 1 98.75 8 ASP B C 1
ATOM 2368 O O . ASP B 1 8 ? 3.17 -24.953 6.18 1 98.75 8 ASP B O 1
ATOM 2372 N N . ILE B 1 9 ? 0.918 -24.906 6.129 1 98.94 9 ILE B N 1
ATOM 2373 C CA . ILE B 1 9 ? 0.821 -23.469 5.914 1 98.94 9 ILE B CA 1
ATOM 2374 C C . ILE B 1 9 ? 1.261 -22.719 7.176 1 98.94 9 ILE B C 1
ATOM 2376 O O . ILE B 1 9 ? 1.947 -21.703 7.098 1 98.94 9 ILE B O 1
ATOM 2380 N N . SER B 1 10 ? 0.914 -23.25 8.336 1 98.88 10 SER B N 1
ATOM 2381 C CA . SER B 1 10 ? 1.357 -22.656 9.594 1 98.88 10 SER B CA 1
ATOM 2382 C C . SER B 1 10 ? 2.875 -22.734 9.734 1 98.88 10 SER B C 1
ATOM 2384 O O . SER B 1 10 ? 3.506 -21.781 10.188 1 98.88 10 SER B O 1
ATOM 2386 N N . GLY B 1 11 ? 3.402 -23.891 9.359 1 98.81 11 GLY B N 1
ATOM 2387 C CA . GLY B 1 11 ? 4.852 -24.016 9.344 1 98.81 11 GLY B CA 1
ATOM 2388 C C . GLY B 1 11 ? 5.52 -23.016 8.406 1 98.81 11 GLY B C 1
ATOM 2389 O O . GLY B 1 11 ? 6.555 -22.438 8.742 1 98.81 11 GLY B O 1
ATOM 2390 N N . ALA B 1 12 ? 4.914 -22.797 7.254 1 98.88 12 ALA B N 1
ATOM 2391 C CA . ALA B 1 12 ? 5.422 -21.828 6.293 1 98.88 12 ALA B CA 1
ATOM 2392 C C . ALA B 1 12 ? 5.371 -20.406 6.867 1 98.88 12 ALA B C 1
ATOM 2394 O O . ALA B 1 12 ? 6.316 -19.641 6.699 1 98.88 12 ALA B O 1
ATOM 2395 N N . ALA B 1 13 ? 4.242 -20.094 7.543 1 98.88 13 ALA B N 1
ATOM 2396 C CA . ALA B 1 13 ? 4.074 -18.766 8.125 1 98.88 13 ALA B CA 1
ATOM 2397 C C . ALA B 1 13 ? 5.195 -18.453 9.109 1 98.88 13 ALA B C 1
ATOM 2399 O O . ALA B 1 13 ? 5.77 -17.375 9.086 1 98.88 13 ALA B O 1
ATOM 2400 N N . ALA B 1 14 ? 5.504 -19.391 9.953 1 98.62 14 ALA B N 1
ATOM 2401 C CA . ALA B 1 14 ? 6.582 -19.219 10.922 1 98.62 14 ALA B CA 1
ATOM 2402 C C . ALA B 1 14 ? 7.93 -19.062 10.219 1 98.62 14 ALA B C 1
ATOM 2404 O O . ALA B 1 14 ? 8.75 -18.234 10.617 1 98.62 14 ALA B O 1
ATOM 2405 N N . ARG B 1 15 ? 8.125 -19.797 9.188 1 98.38 15 ARG B N 1
ATOM 2406 C CA . ARG B 1 15 ? 9.406 -19.844 8.484 1 98.38 15 ARG B CA 1
ATOM 2407 C C . ARG B 1 15 ? 9.68 -18.531 7.758 1 98.38 15 ARG B C 1
ATOM 2409 O O . ARG B 1 15 ? 10.812 -18.047 7.742 1 98.38 15 ARG B O 1
ATOM 2416 N N . ILE B 1 16 ? 8.586 -17.906 7.191 1 98.5 16 ILE B N 1
ATOM 2417 C CA . ILE B 1 16 ? 8.852 -16.797 6.27 1 98.5 16 ILE B CA 1
ATOM 2418 C C . ILE B 1 16 ? 8.555 -15.469 6.953 1 98.5 16 ILE B C 1
ATOM 2420 O O . ILE B 1 16 ? 8.727 -14.406 6.355 1 98.5 16 ILE B O 1
ATOM 2424 N N . ALA B 1 17 ? 8.188 -15.461 8.234 1 97.56 17 ALA B N 1
ATOM 2425 C CA . ALA B 1 17 ? 7.664 -14.297 8.945 1 97.56 17 ALA B CA 1
ATOM 2426 C C . ALA B 1 17 ? 8.633 -13.125 8.867 1 97.56 17 ALA B C 1
ATOM 2428 O O . ALA B 1 17 ? 8.219 -11.977 8.695 1 97.56 17 ALA B O 1
ATOM 2429 N N . ALA B 1 18 ? 9.898 -13.312 8.906 1 95.25 18 ALA B N 1
ATOM 2430 C CA . ALA B 1 18 ? 10.891 -12.242 8.977 1 95.25 18 ALA B CA 1
ATOM 2431 C C . ALA B 1 18 ? 11.242 -11.727 7.578 1 95.25 18 ALA B C 1
ATOM 2433 O O . ALA B 1 18 ? 11.852 -10.672 7.438 1 95.25 18 ALA B O 1
ATOM 2434 N N . ASP B 1 19 ? 10.766 -12.484 6.547 1 96.06 19 ASP B N 1
ATOM 2435 C CA . ASP B 1 19 ? 11.266 -12.211 5.207 1 96.06 19 ASP B CA 1
ATOM 2436 C C . ASP B 1 19 ? 10.203 -11.523 4.352 1 96.06 19 ASP B C 1
ATOM 2438 O O . ASP B 1 19 ? 10.492 -11.039 3.258 1 96.06 19 ASP B O 1
ATOM 2442 N N . ILE B 1 20 ? 8.977 -11.469 4.906 1 96.94 20 ILE B N 1
ATOM 2443 C CA . ILE B 1 20 ? 7.887 -10.93 4.102 1 96.94 20 ILE B CA 1
ATOM 2444 C C . ILE B 1 20 ? 7.203 -9.789 4.855 1 96.94 20 ILE B C 1
ATOM 2446 O O . ILE B 1 20 ? 7.441 -9.594 6.047 1 96.94 20 ILE B O 1
ATOM 2450 N N . VAL B 1 21 ? 6.453 -9.008 4.133 1 96.75 21 VAL B N 1
ATOM 2451 C CA . VAL B 1 21 ? 5.555 -8.023 4.723 1 96.75 21 VAL B CA 1
ATOM 2452 C C . VAL B 1 21 ? 4.223 -8.688 5.07 1 96.75 21 VAL B C 1
ATOM 2454 O O . VAL B 1 21 ? 3.619 -9.367 4.234 1 96.75 21 VAL B O 1
ATOM 2457 N N . ARG B 1 22 ? 3.857 -8.672 6.371 1 96.88 22 ARG B N 1
ATOM 2458 C CA . ARG B 1 22 ? 2.455 -8.977 6.637 1 96.88 22 ARG B CA 1
ATOM 2459 C C . ARG B 1 22 ? 1.542 -7.895 6.074 1 96.88 22 ARG B C 1
ATOM 2461 O O . ARG B 1 22 ? 1.259 -6.902 6.75 1 96.88 22 ARG B O 1
ATOM 2468 N N . THR B 1 23 ? 1.124 -8.07 4.852 1 97.62 23 THR B N 1
ATOM 2469 C CA . THR B 1 23 ? 0.378 -7.02 4.164 1 97.62 23 THR B CA 1
ATOM 2470 C C . THR B 1 23 ? -0.958 -6.766 4.855 1 97.62 23 THR B C 1
ATOM 2472 O O . THR B 1 23 ? -1.593 -7.695 5.355 1 97.62 23 THR B O 1
ATOM 2475 N N . PRO B 1 24 ? -1.401 -5.555 4.902 1 96.31 24 PRO B N 1
ATOM 2476 C CA . PRO B 1 24 ? -2.65 -5.227 5.594 1 96.31 24 PRO B CA 1
ATOM 2477 C C . PRO B 1 24 ? -3.889 -5.594 4.777 1 96.31 24 PRO B C 1
ATOM 2479 O O . PRO B 1 24 ? -3.785 -5.867 3.578 1 96.31 24 PRO B O 1
ATOM 2482 N N . LEU B 1 25 ? -4.988 -5.754 5.473 1 97.31 25 LEU B N 1
ATOM 2483 C CA . LEU B 1 25 ? -6.305 -5.648 4.852 1 97.31 25 LEU B CA 1
ATOM 2484 C C . LEU B 1 25 ? -6.77 -4.195 4.801 1 97.31 25 LEU B C 1
ATOM 2486 O O . LEU B 1 25 ? -6.918 -3.551 5.84 1 97.31 25 LEU B O 1
ATOM 2490 N N . LEU B 1 26 ? -6.91 -3.713 3.623 1 97.88 26 LEU B N 1
ATOM 2491 C CA . LEU B 1 26 ? -7.305 -2.32 3.434 1 97.88 26 LEU B CA 1
ATOM 2492 C C . LEU B 1 26 ? -8.797 -2.211 3.156 1 97.88 26 LEU B C 1
ATOM 2494 O O . LEU B 1 26 ? -9.305 -2.805 2.201 1 97.88 26 LEU B O 1
ATOM 2498 N N . ALA B 1 27 ? -9.5 -1.471 3.98 1 95.81 27 ALA B N 1
ATOM 2499 C CA . ALA B 1 27 ? -10.93 -1.25 3.75 1 95.81 27 ALA B CA 1
ATOM 2500 C C . ALA B 1 27 ? -11.156 -0.382 2.516 1 95.81 27 ALA B C 1
ATOM 2502 O O . ALA B 1 27 ? -10.531 0.672 2.365 1 95.81 27 ALA B O 1
ATOM 2503 N N . ALA B 1 28 ? -11.883 -0.896 1.639 1 95.94 28 ALA B N 1
ATOM 2504 C CA . ALA B 1 28 ? -12.32 -0.125 0.477 1 95.94 28 ALA B CA 1
ATOM 2505 C C . ALA B 1 28 ? -13.75 0.388 0.663 1 95.94 28 ALA B C 1
ATOM 2507 O O . ALA B 1 28 ? -14.703 -0.243 0.21 1 95.94 28 ALA B O 1
ATOM 2508 N N . ASP B 1 29 ? -13.906 1.552 1.175 1 90.56 29 ASP B N 1
ATOM 2509 C CA . ASP B 1 29 ? -15.195 2.066 1.62 1 90.56 29 ASP B CA 1
ATOM 2510 C C . ASP B 1 29 ? -16.094 2.398 0.431 1 90.56 29 ASP B C 1
ATOM 2512 O O . ASP B 1 29 ? -17.266 2.725 0.606 1 90.56 29 ASP B O 1
ATOM 2516 N N . TRP B 1 30 ? -15.57 2.279 -0.738 1 91.69 30 TRP B N 1
ATOM 2517 C CA . TRP B 1 30 ? -16.359 2.525 -1.941 1 91.69 30 TRP B CA 1
ATOM 2518 C C . TRP B 1 30 ? -17 1.237 -2.439 1 91.69 30 TRP B C 1
ATOM 2520 O O . TRP B 1 30 ? -17.609 1.215 -3.516 1 91.69 30 TRP B O 1
ATOM 2530 N N . GLY B 1 31 ? -16.828 0.136 -1.686 1 94.75 31 GLY B N 1
ATOM 2531 C CA . GLY B 1 31 ? -17.469 -1.118 -2.031 1 94.75 31 GLY B CA 1
ATOM 2532 C C . GLY B 1 31 ? -18.953 -1.133 -1.705 1 94.75 31 GLY B C 1
ATOM 2533 O O . GLY B 1 31 ? -19.531 -0.105 -1.331 1 94.75 31 GLY B O 1
ATOM 2534 N N . ASP B 1 32 ? -19.547 -2.309 -1.995 1 95.69 32 ASP B N 1
ATOM 2535 C CA . ASP B 1 32 ? -20.953 -2.559 -1.709 1 95.69 32 ASP B CA 1
ATOM 2536 C C . ASP B 1 32 ? -21.188 -2.688 -0.207 1 95.69 32 ASP B C 1
ATOM 2538 O O . ASP B 1 32 ? -20.562 -3.52 0.458 1 95.69 32 ASP B O 1
ATOM 2542 N N . PRO B 1 33 ? -22.094 -1.84 0.391 1 93.88 33 PRO B N 1
ATOM 2543 C CA . PRO B 1 33 ? -22.375 -1.924 1.828 1 93.88 33 PRO B CA 1
ATOM 2544 C C . PRO B 1 33 ? -22.859 -3.307 2.258 1 93.88 33 PRO B C 1
ATOM 2546 O O . PRO B 1 33 ? -22.656 -3.705 3.406 1 93.88 33 PRO B O 1
ATOM 2549 N N . ARG B 1 34 ? -23.547 -4.07 1.382 1 96.94 34 ARG B N 1
ATOM 2550 C CA . ARG B 1 34 ? -24.016 -5.422 1.697 1 96.94 34 ARG B CA 1
ATOM 2551 C C . ARG B 1 34 ? -22.844 -6.406 1.708 1 96.94 34 ARG B C 1
ATOM 2553 O O . ARG B 1 34 ? -22.938 -7.473 2.318 1 96.94 34 ARG B O 1
ATOM 2560 N N . CYS B 1 35 ? -21.688 -6.078 0.984 1 97.69 35 CYS B N 1
ATOM 2561 C CA . CYS B 1 35 ? -20.469 -6.871 0.867 1 97.69 35 CYS B CA 1
ATOM 2562 C C . CYS B 1 35 ? -19.234 -6 1.047 1 97.69 35 CYS B C 1
ATOM 2564 O O . CYS B 1 35 ? -18.453 -5.832 0.113 1 97.69 35 CYS B O 1
ATOM 2566 N N . PRO B 1 36 ? -19.094 -5.52 2.281 1 97.62 36 PRO B N 1
ATOM 2567 C CA . PRO B 1 36 ? -17.953 -4.633 2.486 1 97.62 36 PRO B CA 1
ATOM 2568 C C . PRO B 1 36 ? -16.656 -5.203 1.926 1 97.62 36 PRO B C 1
ATOM 2570 O O . PRO B 1 36 ? -16.328 -6.375 2.162 1 97.62 36 PRO B O 1
ATOM 2573 N N . LEU B 1 37 ? -15.969 -4.387 1.195 1 98.31 37 LEU B N 1
ATOM 2574 C CA . LEU B 1 37 ? -14.812 -4.816 0.419 1 98.31 37 LEU B CA 1
ATOM 2575 C C . LEU B 1 37 ? -13.516 -4.539 1.175 1 98.31 37 LEU B C 1
ATOM 2577 O O . LEU B 1 37 ? -13.305 -3.43 1.672 1 98.31 37 LEU B O 1
ATOM 2581 N N . TRP B 1 38 ? -12.703 -5.539 1.277 1 98.62 38 TRP B N 1
ATOM 2582 C CA . TRP B 1 38 ? -11.336 -5.441 1.783 1 98.62 38 TRP B CA 1
ATOM 2583 C C . TRP B 1 38 ? -10.328 -5.863 0.72 1 98.62 38 TRP B C 1
ATOM 2585 O O . TRP B 1 38 ? -10.578 -6.793 -0.05 1 98.62 38 TRP B O 1
ATOM 2595 N N . LEU B 1 39 ? -9.219 -5.148 0.671 1 98.81 39 LEU B N 1
ATOM 2596 C CA . LEU B 1 39 ? -8.141 -5.469 -0.261 1 98.81 39 LEU B CA 1
ATOM 2597 C C . LEU B 1 39 ? -6.934 -6.043 0.475 1 98.81 39 LEU B C 1
ATOM 2599 O O . LEU B 1 39 ? -6.441 -5.441 1.431 1 98.81 39 LEU B O 1
ATOM 2603 N N . LYS B 1 40 ? -6.523 -7.293 0.153 1 98.88 40 LYS B N 1
ATOM 2604 C CA . LYS B 1 40 ? -5.262 -7.848 0.628 1 98.88 40 LYS B CA 1
ATOM 2605 C C . LYS B 1 40 ? -4.117 -7.5 -0.319 1 98.88 40 LYS B C 1
ATOM 2607 O O . LYS B 1 40 ? -3.943 -8.148 -1.355 1 98.88 40 LYS B O 1
ATOM 2612 N N . ALA B 1 41 ? -3.303 -6.543 0.044 1 98.69 41 ALA B N 1
ATOM 2613 C CA . ALA B 1 41 ? -2.43 -5.82 -0.877 1 98.69 41 ALA B CA 1
ATOM 2614 C C . ALA B 1 41 ? -1.061 -6.484 -0.974 1 98.69 41 ALA B C 1
ATOM 2616 O O . ALA B 1 41 ? -0.065 -5.945 -0.482 1 98.69 41 ALA B O 1
ATOM 2617 N N . GLU B 1 42 ? -0.968 -7.516 -1.757 1 98.69 42 GLU B N 1
ATOM 2618 C CA . GLU B 1 42 ? 0.289 -8.242 -1.912 1 98.69 42 GLU B CA 1
ATOM 2619 C C . GLU B 1 42 ? 1.239 -7.508 -2.852 1 98.69 42 GLU B C 1
ATOM 2621 O O . GLU B 1 42 ? 2.406 -7.887 -2.984 1 98.69 42 GLU B O 1
ATOM 2626 N N . THR B 1 43 ? 0.766 -6.395 -3.506 1 98.25 43 THR B N 1
ATOM 2627 C CA . THR B 1 43 ? 1.634 -5.516 -4.281 1 98.25 43 THR B CA 1
ATOM 2628 C C . THR B 1 43 ? 2.703 -4.887 -3.391 1 98.25 43 THR B C 1
ATOM 2630 O O . THR B 1 43 ? 3.723 -4.402 -3.883 1 98.25 43 THR B O 1
ATOM 2633 N N . LEU B 1 44 ? 2.475 -4.922 -2.076 1 98.06 44 LEU B N 1
ATOM 2634 C CA . LEU B 1 44 ? 3.332 -4.215 -1.132 1 98.06 44 LEU B CA 1
ATOM 2635 C C . LEU B 1 44 ? 4.523 -5.074 -0.729 1 98.06 44 LEU B C 1
ATOM 2637 O O . LEU B 1 44 ? 5.422 -4.609 -0.024 1 98.06 44 LEU B O 1
ATOM 2641 N N . GLN B 1 45 ? 4.543 -6.305 -1.22 1 97.69 45 GLN B N 1
ATOM 2642 C CA . GLN B 1 45 ? 5.719 -7.137 -0.979 1 97.69 45 GLN B CA 1
ATOM 2643 C C . GLN B 1 45 ? 6.957 -6.547 -1.649 1 97.69 45 GLN B C 1
ATOM 2645 O O . GLN B 1 45 ? 6.844 -5.816 -2.635 1 97.69 45 GLN B O 1
ATOM 2650 N N . PRO B 1 46 ? 8.188 -6.781 -1.24 1 92.5 46 PRO B N 1
ATOM 2651 C CA . PRO B 1 46 ? 9.414 -6.211 -1.792 1 92.5 46 PRO B CA 1
ATOM 2652 C C . PRO B 1 46 ? 9.516 -6.383 -3.307 1 92.5 46 PRO B C 1
ATOM 2654 O O . PRO B 1 46 ? 10.008 -5.488 -4 1 92.5 46 PRO B O 1
ATOM 2657 N N . ILE B 1 47 ? 9.102 -7.355 -3.91 1 93.25 47 ILE B N 1
ATOM 2658 C CA . ILE B 1 47 ? 9.219 -7.539 -5.352 1 93.25 47 ILE B CA 1
ATOM 2659 C C . ILE B 1 47 ? 7.914 -7.148 -6.039 1 93.25 47 ILE B C 1
ATOM 2661 O O . ILE B 1 47 ? 7.777 -7.293 -7.254 1 93.25 47 ILE B O 1
ATOM 2665 N N . GLY B 1 48 ? 6.965 -6.695 -5.223 1 96.06 48 GLY B N 1
ATOM 2666 C CA . GLY B 1 48 ? 5.723 -6.176 -5.777 1 96.06 48 GLY B CA 1
ATOM 2667 C C . GLY B 1 48 ? 4.688 -7.258 -6.027 1 96.06 48 GLY B C 1
ATOM 2668 O O . GLY B 1 48 ? 3.723 -7.039 -6.766 1 96.06 48 GLY B O 1
ATOM 2669 N N . ALA B 1 49 ? 4.949 -8.453 -5.402 1 97.44 49 ALA B N 1
ATOM 2670 C CA . ALA B 1 49 ? 3.994 -9.523 -5.691 1 97.44 49 ALA B CA 1
ATOM 2671 C C . ALA B 1 49 ? 4.031 -10.594 -4.605 1 97.44 49 ALA B C 1
ATOM 2673 O O . ALA B 1 49 ? 5.02 -10.727 -3.883 1 97.44 49 ALA B O 1
ATOM 2674 N N . PHE B 1 50 ? 3.004 -11.414 -4.582 1 98.62 50 PHE B N 1
ATOM 2675 C CA . PHE B 1 50 ? 2.768 -12.445 -3.582 1 98.62 50 PHE B CA 1
ATOM 2676 C C . PHE B 1 50 ? 3.805 -13.555 -3.697 1 98.62 50 PHE B C 1
ATOM 2678 O O . PHE B 1 50 ? 4.043 -14.289 -2.738 1 98.62 50 PHE B O 1
ATOM 2685 N N . LYS B 1 51 ? 4.492 -13.648 -4.805 1 98.31 51 LYS B N 1
ATOM 2686 C CA . LYS B 1 51 ? 5.293 -14.82 -5.16 1 98.31 51 LYS B CA 1
ATOM 2687 C C . LYS B 1 51 ? 6.441 -15.016 -4.176 1 98.31 51 LYS B C 1
ATOM 2689 O O . LYS B 1 51 ? 6.973 -16.125 -4.047 1 98.31 51 LYS B O 1
ATOM 2694 N N . ILE B 1 52 ? 6.773 -14.023 -3.477 1 98.06 52 ILE B N 1
ATOM 2695 C CA . ILE B 1 52 ? 7.898 -14.133 -2.557 1 98.06 52 ILE B CA 1
ATOM 2696 C C . ILE B 1 52 ? 7.551 -15.109 -1.431 1 98.06 52 ILE B C 1
ATOM 2698 O O . ILE B 1 52 ? 8.438 -15.766 -0.876 1 98.06 52 ILE B O 1
ATOM 2702 N N . ARG B 1 53 ? 6.281 -15.211 -1.05 1 98.81 53 ARG B N 1
ATOM 2703 C CA . ARG B 1 53 ? 5.898 -16.062 0.066 1 98.81 53 ARG B CA 1
ATOM 2704 C C . ARG B 1 53 ? 6.234 -17.531 -0.222 1 98.81 53 ARG B C 1
ATOM 2706 O O . ARG B 1 53 ? 6.875 -18.203 0.593 1 98.81 53 ARG B O 1
ATOM 2713 N N . GLY B 1 54 ? 5.828 -18.031 -1.406 1 98.81 54 GLY B N 1
ATOM 2714 C CA . GLY B 1 54 ? 6.172 -19.375 -1.8 1 98.81 54 GLY B CA 1
ATOM 2715 C C . GLY B 1 54 ? 7.66 -19.578 -2.008 1 98.81 54 GLY B C 1
ATOM 2716 O O . GLY B 1 54 ? 8.211 -20.609 -1.61 1 98.81 54 GLY B O 1
ATOM 2717 N N . ALA B 1 55 ? 8.305 -18.578 -2.672 1 98.69 55 ALA B N 1
ATOM 2718 C CA . ALA B 1 55 ? 9.734 -18.672 -2.943 1 98.69 55 ALA B CA 1
ATOM 2719 C C . ALA B 1 55 ? 10.531 -18.797 -1.648 1 98.69 55 ALA B C 1
ATOM 2721 O O . ALA B 1 55 ? 11.375 -19.672 -1.512 1 98.69 55 ALA B O 1
ATOM 2722 N N . PHE B 1 56 ? 10.25 -17.922 -0.664 1 98.75 56 PHE B N 1
ATOM 2723 C CA . PHE B 1 56 ? 10.953 -17.969 0.61 1 98.75 56 PHE B CA 1
ATOM 2724 C C . PHE B 1 56 ? 10.695 -19.297 1.327 1 98.75 56 PHE B C 1
ATOM 2726 O O . PHE B 1 56 ? 11.602 -19.875 1.921 1 98.75 56 PHE B O 1
ATOM 2733 N N . ASN B 1 57 ? 9.43 -19.734 1.289 1 98.88 57 ASN B N 1
ATOM 2734 C CA . ASN B 1 57 ? 9.125 -20.984 1.97 1 98.88 57 ASN B CA 1
ATOM 2735 C C . ASN B 1 57 ? 9.859 -22.156 1.325 1 98.88 57 ASN B C 1
ATOM 2737 O O . ASN B 1 57 ? 10.438 -23 2.023 1 98.88 57 ASN B O 1
ATOM 2741 N N . ALA B 1 58 ? 9.805 -22.266 -0.012 1 98.69 58 ALA B N 1
ATOM 2742 C CA . ALA B 1 58 ? 10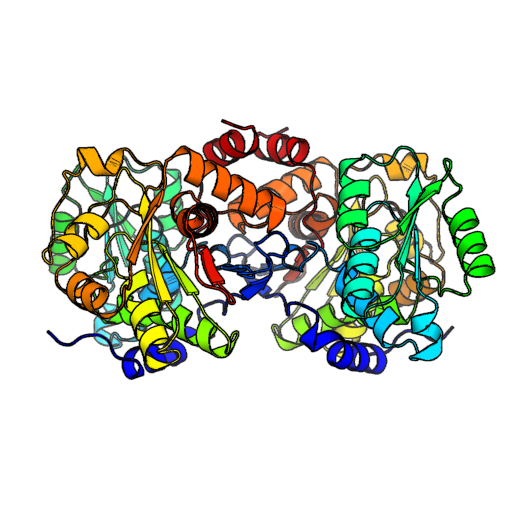.445 -23.359 -0.728 1 98.69 58 ALA B CA 1
ATOM 2743 C C . ALA B 1 58 ? 11.953 -23.391 -0.458 1 98.69 58 ALA B C 1
ATOM 2745 O O . ALA B 1 58 ? 12.523 -24.438 -0.175 1 98.69 58 ALA B O 1
ATOM 2746 N N . LEU B 1 59 ? 12.602 -22.25 -0.51 1 98.44 59 LEU B N 1
ATOM 2747 C CA . LEU B 1 59 ? 14.039 -22.172 -0.26 1 98.44 59 LEU B CA 1
ATOM 2748 C C . LEU B 1 59 ? 14.352 -22.469 1.205 1 98.44 59 LEU B C 1
ATOM 2750 O O . LEU B 1 59 ? 15.328 -23.141 1.514 1 98.44 59 LEU B O 1
ATOM 2754 N N . GLY B 1 60 ? 13.516 -21.953 2.072 1 98.06 60 GLY B N 1
ATOM 2755 C CA . GLY B 1 60 ? 13.727 -22.125 3.5 1 98.06 60 GLY B CA 1
ATOM 2756 C C . GLY B 1 60 ? 13.578 -23.578 3.947 1 98.06 60 GLY B C 1
ATOM 2757 O O . GLY B 1 60 ? 14.117 -23.969 4.984 1 98.06 60 GLY B O 1
ATOM 2758 N N . ARG B 1 61 ? 12.867 -24.375 3.209 1 97.75 61 ARG B N 1
ATOM 2759 C CA . ARG B 1 61 ? 12.609 -25.766 3.547 1 97.75 61 ARG B CA 1
ATOM 2760 C C . ARG B 1 61 ? 13.773 -26.656 3.113 1 97.75 61 ARG B C 1
ATOM 2762 O O . ARG B 1 61 ? 13.891 -27.797 3.566 1 97.75 61 ARG B O 1
ATOM 2769 N N . LEU B 1 62 ? 14.602 -26.156 2.201 1 97.12 62 LEU B N 1
ATOM 2770 C CA . LEU B 1 62 ? 15.75 -26.938 1.756 1 97.12 62 LEU B CA 1
ATOM 2771 C C . LEU B 1 62 ? 16.797 -27.047 2.865 1 97.12 62 LEU B C 1
ATOM 2773 O O . LEU B 1 62 ? 17.016 -26.094 3.609 1 97.12 62 LEU B O 1
ATOM 2777 N N . ASP B 1 63 ? 17.375 -28.188 2.973 1 95.62 63 ASP B N 1
ATOM 2778 C CA . ASP B 1 63 ? 18.5 -28.312 3.9 1 95.62 63 ASP B CA 1
ATOM 2779 C C . ASP B 1 63 ? 19.703 -27.516 3.406 1 95.62 63 ASP B C 1
ATOM 2781 O O . ASP B 1 63 ? 19.812 -27.219 2.213 1 95.62 63 ASP B O 1
ATOM 2785 N N . THR B 1 64 ? 20.562 -27.297 4.289 1 94.44 64 THR B N 1
ATOM 2786 C CA . THR B 1 64 ? 21.672 -26.391 4.043 1 94.44 64 THR B CA 1
ATOM 2787 C C . THR B 1 64 ? 22.531 -26.891 2.877 1 94.44 64 THR B C 1
ATOM 2789 O O . THR B 1 64 ? 22.953 -26.109 2.023 1 94.44 64 THR B O 1
ATOM 2792 N N . HIS B 1 65 ? 22.766 -28.156 2.814 1 94.44 65 HIS B N 1
ATOM 2793 C CA . HIS B 1 65 ? 23.609 -28.719 1.778 1 94.44 65 HIS B CA 1
ATOM 2794 C C . HIS B 1 65 ? 22.969 -28.609 0.403 1 94.44 65 HIS B C 1
ATOM 2796 O O . HIS B 1 65 ? 23.609 -28.188 -0.559 1 94.44 65 HIS B O 1
ATOM 2802 N N . THR B 1 66 ? 21.703 -28.953 0.312 1 94.38 66 THR B N 1
ATOM 2803 C CA . THR B 1 66 ? 20.969 -28.859 -0.937 1 94.38 66 THR B CA 1
ATOM 2804 C C . THR B 1 66 ? 20.859 -27.406 -1.398 1 94.38 66 THR B C 1
ATOM 2806 O O . THR B 1 66 ? 21.078 -27.109 -2.576 1 94.38 66 THR B O 1
ATOM 2809 N N . ARG B 1 67 ? 20.578 -26.547 -0.447 1 93.81 67 ARG B N 1
ATOM 2810 C CA . ARG B 1 67 ? 20.406 -25.125 -0.739 1 93.81 67 ARG B CA 1
ATOM 2811 C C . ARG B 1 67 ? 21.703 -24.5 -1.261 1 93.81 67 ARG B C 1
ATOM 2813 O O . ARG B 1 67 ? 21.672 -23.625 -2.129 1 93.81 67 ARG B O 1
ATOM 2820 N N . ALA B 1 68 ? 22.781 -25.016 -0.805 1 94.06 68 ALA B N 1
ATOM 2821 C CA . ALA B 1 68 ? 24.078 -24.469 -1.167 1 94.06 68 ALA B CA 1
ATOM 2822 C C . ALA B 1 68 ? 24.391 -24.719 -2.641 1 94.06 68 ALA B C 1
ATOM 2824 O O . ALA B 1 68 ? 25.172 -23.984 -3.248 1 94.06 68 ALA B O 1
ATOM 2825 N N . ARG B 1 69 ? 23.766 -25.734 -3.193 1 95.69 69 ARG B N 1
ATOM 2826 C CA . ARG B 1 69 ? 24 -26.047 -4.598 1 95.69 69 ARG B CA 1
ATOM 2827 C C . ARG B 1 69 ? 23.281 -25.062 -5.512 1 95.69 69 ARG B C 1
ATOM 2829 O O . ARG B 1 69 ? 23.562 -25 -6.711 1 95.69 69 ARG B O 1
ATOM 2836 N N . GLY B 1 70 ? 22.359 -24.391 -4.918 1 97.5 70 GLY B N 1
ATOM 2837 C CA . GLY B 1 70 ? 21.656 -23.359 -5.684 1 97.5 70 GLY B CA 1
ATOM 2838 C C . GLY B 1 70 ? 20.25 -23.766 -6.082 1 97.5 70 GLY B C 1
ATOM 2839 O O . GLY B 1 70 ? 19.812 -24.875 -5.754 1 97.5 70 GLY B O 1
ATOM 2840 N N . VAL B 1 71 ? 19.578 -22.828 -6.715 1 98.38 71 VAL B N 1
ATOM 2841 C CA . VAL B 1 71 ? 18.219 -23.062 -7.176 1 98.38 71 VAL B CA 1
ATOM 2842 C C . VAL B 1 71 ? 18.078 -22.641 -8.633 1 98.38 71 VAL B C 1
ATOM 2844 O O . VAL B 1 71 ? 18.859 -21.828 -9.133 1 98.38 71 VAL B O 1
ATOM 2847 N N . VAL B 1 72 ? 17.141 -23.297 -9.305 1 98.25 72 VAL B N 1
ATOM 2848 C CA . VAL B 1 72 ? 16.781 -23 -10.688 1 98.25 72 VAL B CA 1
ATOM 2849 C C . VAL B 1 72 ? 15.305 -22.672 -10.789 1 98.25 72 VAL B C 1
ATOM 2851 O O . VAL B 1 72 ? 14.469 -23.281 -10.125 1 98.25 72 VAL B O 1
ATOM 2854 N N . ALA B 1 73 ? 14.977 -21.656 -11.477 1 97.81 73 ALA B N 1
ATOM 2855 C CA . ALA B 1 73 ? 13.594 -21.344 -11.82 1 97.81 73 ALA B CA 1
ATOM 2856 C C . ALA B 1 73 ? 13.477 -20.906 -13.273 1 97.81 73 ALA B C 1
ATOM 2858 O O . ALA B 1 73 ? 14.477 -20.594 -13.922 1 97.81 73 ALA B O 1
ATOM 2859 N N . TYR B 1 74 ? 12.281 -21.016 -13.797 1 94.81 74 TYR B N 1
ATOM 2860 C CA . TYR B 1 74 ? 12.008 -20.469 -15.117 1 94.81 74 TYR B CA 1
ATOM 2861 C C . TYR B 1 74 ? 10.789 -19.562 -15.094 1 94.81 74 TYR B C 1
ATOM 2863 O O . TYR B 1 74 ? 9.734 -19.938 -14.594 1 94.81 74 TYR B O 1
ATOM 2871 N N . SER B 1 75 ? 10.914 -18.406 -15.438 1 90.88 75 SER B N 1
ATOM 2872 C CA . SER B 1 75 ? 9.898 -17.359 -15.461 1 90.88 75 SER B CA 1
ATOM 2873 C C . SER B 1 75 ? 10.477 -16.047 -15.969 1 90.88 75 SER B C 1
ATOM 2875 O O . SER B 1 75 ? 11.664 -15.773 -15.789 1 90.88 75 SER B O 1
ATOM 2877 N N . SER B 1 76 ? 9.641 -15.32 -16.609 1 82.88 76 SER B N 1
ATOM 2878 C CA . SER B 1 76 ? 10.039 -13.969 -16.969 1 82.88 76 SER B CA 1
ATOM 2879 C C . SER B 1 76 ? 9.328 -12.938 -16.094 1 82.88 76 SER B C 1
ATOM 2881 O O . SER B 1 76 ? 9.414 -11.734 -16.344 1 82.88 76 SER B O 1
ATOM 2883 N N . GLY B 1 77 ? 8.664 -13.367 -15.109 1 90.94 77 GLY B N 1
ATOM 2884 C CA . GLY B 1 77 ? 7.828 -12.438 -14.367 1 90.94 77 GLY B CA 1
ATOM 2885 C C . GLY B 1 77 ? 8.07 -12.484 -12.875 1 90.94 77 GLY B C 1
ATOM 2886 O O . GLY B 1 77 ? 9.219 -12.508 -12.422 1 90.94 77 GLY B O 1
ATOM 2887 N N . ASN B 1 78 ? 7.008 -12.445 -12.109 1 94 78 ASN B N 1
ATOM 2888 C CA . ASN B 1 78 ? 7.047 -12.289 -10.656 1 94 78 ASN B CA 1
ATOM 2889 C C . ASN B 1 78 ? 7.754 -13.453 -9.984 1 94 78 ASN B C 1
ATOM 2891 O O . ASN B 1 78 ? 8.422 -13.281 -8.961 1 94 78 ASN B O 1
ATOM 2895 N N . HIS B 1 79 ? 7.602 -14.625 -10.539 1 96.69 79 HIS B N 1
ATOM 2896 C CA . HIS B 1 79 ? 8.258 -15.781 -9.938 1 96.69 79 HIS B CA 1
ATOM 2897 C C . HIS B 1 79 ? 9.773 -15.68 -10.062 1 96.69 79 HIS B C 1
ATOM 2899 O O . HIS B 1 79 ? 10.508 -16 -9.125 1 96.69 79 HIS B O 1
ATOM 2905 N N . ALA B 1 80 ? 10.234 -15.258 -11.273 1 96.06 80 ALA B N 1
ATOM 2906 C CA . ALA B 1 80 ? 11.672 -15.047 -11.461 1 96.06 80 ALA B CA 1
ATOM 2907 C C . ALA B 1 80 ? 12.227 -14.086 -10.414 1 96.06 80 ALA B C 1
ATOM 2909 O O . ALA B 1 80 ? 13.242 -14.383 -9.773 1 96.06 80 ALA B O 1
ATOM 2910 N N . GLN B 1 81 ? 11.547 -13 -10.219 1 95.25 81 GLN B N 1
ATOM 2911 C CA . GLN B 1 81 ? 11.984 -11.992 -9.258 1 95.25 81 GLN B CA 1
ATOM 2912 C C . GLN B 1 81 ? 11.914 -12.531 -7.828 1 95.25 81 GLN B C 1
ATOM 2914 O O . GLN B 1 81 ? 12.805 -12.258 -7.016 1 95.25 81 GLN B O 1
ATOM 2919 N N . ALA B 1 82 ? 10.914 -13.281 -7.512 1 97.56 82 ALA B N 1
ATOM 2920 C CA . ALA B 1 82 ? 10.719 -13.828 -6.172 1 97.56 82 ALA B CA 1
ATOM 2921 C C . ALA B 1 82 ? 11.844 -14.797 -5.812 1 97.56 82 ALA B C 1
ATOM 2923 O O . ALA B 1 82 ? 12.398 -14.734 -4.711 1 97.56 82 ALA B O 1
ATOM 2924 N N . VAL B 1 83 ? 12.148 -15.711 -6.762 1 98.12 83 VAL B N 1
ATOM 2925 C CA . VAL B 1 83 ? 13.188 -16.703 -6.512 1 98.12 83 VAL B CA 1
ATOM 2926 C C . VAL B 1 83 ? 14.547 -16 -6.391 1 98.12 83 VAL B C 1
ATOM 2928 O O . VAL B 1 83 ? 15.328 -16.312 -5.492 1 98.12 83 VAL B O 1
ATOM 2931 N N . ALA B 1 84 ? 14.797 -15.07 -7.289 1 97.25 84 ALA B N 1
ATOM 2932 C CA . ALA B 1 84 ? 16.047 -14.312 -7.215 1 97.25 84 ALA B CA 1
ATOM 2933 C C . ALA B 1 84 ? 16.172 -13.586 -5.879 1 97.25 84 ALA B C 1
ATOM 2935 O O . ALA B 1 84 ? 17.234 -13.609 -5.25 1 97.25 84 ALA B O 1
ATOM 2936 N N . TYR B 1 85 ? 15.141 -12.969 -5.418 1 97 85 TYR B N 1
ATOM 2937 C CA . TYR B 1 85 ? 15.117 -12.219 -4.168 1 97 85 TYR B CA 1
ATOM 2938 C C . TYR B 1 85 ? 15.359 -13.141 -2.977 1 97 85 TYR B C 1
ATOM 2940 O O . TYR B 1 85 ? 16.172 -12.836 -2.109 1 97 85 TYR B O 1
ATOM 2948 N N . ALA B 1 86 ? 14.625 -14.242 -2.93 1 97.88 86 ALA B N 1
ATOM 2949 C CA . ALA B 1 86 ? 14.766 -15.203 -1.837 1 97.88 86 ALA B CA 1
ATOM 2950 C C . ALA B 1 86 ? 16.156 -15.828 -1.828 1 97.88 86 ALA B C 1
ATOM 2952 O O . ALA B 1 86 ? 16.766 -15.992 -0.767 1 97.88 86 ALA B O 1
ATOM 2953 N N . ALA B 1 87 ? 16.641 -16.156 -3.02 1 97.88 87 ALA B N 1
ATOM 2954 C CA . ALA B 1 87 ? 17.969 -16.766 -3.121 1 97.88 87 ALA B CA 1
ATOM 2955 C C . ALA B 1 87 ? 19.047 -15.812 -2.586 1 97.88 87 ALA B C 1
ATOM 2957 O O . ALA B 1 87 ? 19.953 -16.234 -1.863 1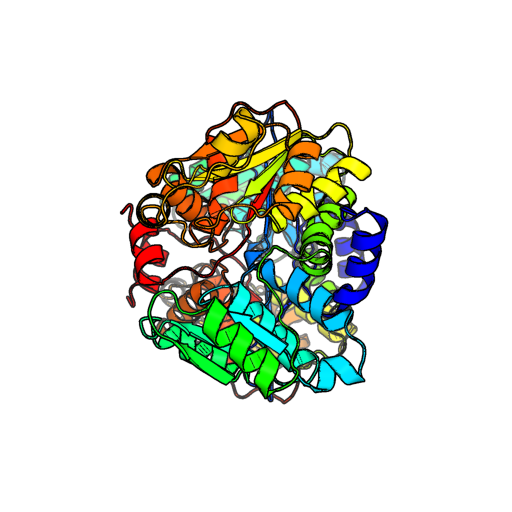 97.88 87 ALA B O 1
ATOM 2958 N N . ALA B 1 88 ? 18.953 -14.57 -2.943 1 96.19 88 ALA B N 1
ATOM 2959 C CA . ALA B 1 88 ? 19.891 -13.562 -2.443 1 96.19 88 ALA B CA 1
ATOM 2960 C C . ALA B 1 88 ? 19.844 -13.484 -0.919 1 96.19 88 ALA B C 1
ATOM 2962 O O . ALA B 1 88 ? 20.875 -13.391 -0.265 1 96.19 88 ALA B O 1
ATOM 2963 N N . ALA B 1 89 ? 18.688 -13.531 -0.358 1 95.25 89 ALA B N 1
ATOM 2964 C CA . ALA B 1 89 ? 18.516 -13.445 1.09 1 95.25 89 ALA B CA 1
ATOM 2965 C C . ALA B 1 89 ? 19.172 -14.641 1.786 1 95.25 89 ALA B C 1
ATOM 2967 O O . ALA B 1 89 ? 19.734 -14.492 2.867 1 95.25 89 ALA B O 1
ATOM 2968 N N . TYR B 1 90 ? 19.078 -15.805 1.152 1 96.38 90 TYR B N 1
ATOM 2969 C CA . TYR B 1 90 ? 19.641 -17.016 1.729 1 96.38 90 TYR B CA 1
ATOM 2970 C C . TYR B 1 90 ? 21.109 -17.172 1.36 1 96.38 90 TYR B C 1
ATOM 2972 O O . TYR B 1 90 ? 21.797 -18.062 1.852 1 96.38 90 TYR B O 1
ATOM 2980 N N . GLY B 1 91 ? 21.594 -16.328 0.46 1 95.69 91 GLY B N 1
ATOM 2981 C CA . GLY B 1 91 ? 22.984 -16.375 0.036 1 95.69 91 GLY B CA 1
ATOM 2982 C C . GLY B 1 91 ? 23.297 -17.562 -0.864 1 95.69 91 GLY B C 1
ATOM 2983 O O . GLY B 1 91 ? 24.344 -18.188 -0.743 1 95.69 91 GLY B O 1
ATOM 2984 N N . VAL B 1 92 ? 22.375 -17.922 -1.714 1 96.31 92 VAL B N 1
ATOM 2985 C CA . VAL B 1 92 ? 22.578 -19.078 -2.564 1 96.31 92 VAL B CA 1
ATOM 2986 C C . VAL B 1 92 ? 22.484 -18.672 -4.031 1 96.31 92 VAL B C 1
ATOM 2988 O O . VAL B 1 92 ? 21.812 -17.703 -4.375 1 96.31 92 VAL B O 1
ATOM 2991 N N . PRO B 1 93 ? 23.156 -19.406 -4.918 1 96.5 93 PRO B N 1
ATOM 2992 C CA . PRO B 1 93 ? 23.078 -19.094 -6.348 1 96.5 93 PRO B CA 1
ATOM 2993 C C . PRO B 1 93 ? 21.703 -19.391 -6.934 1 96.5 93 PRO B C 1
ATOM 2995 O O . PRO B 1 93 ? 21.078 -20.391 -6.574 1 96.5 93 PRO B O 1
ATOM 2998 N N . ALA B 1 94 ? 21.25 -18.531 -7.719 1 98.12 94 ALA B N 1
ATOM 2999 C CA . ALA B 1 94 ? 20 -18.719 -8.445 1 98.12 94 ALA B CA 1
ATOM 3000 C C . ALA B 1 94 ? 20.203 -18.625 -9.953 1 98.12 94 ALA B C 1
ATOM 3002 O O . ALA B 1 94 ? 20.875 -17.703 -10.43 1 98.12 94 ALA B O 1
ATOM 3003 N N . HIS B 1 95 ? 19.75 -19.609 -10.648 1 97.75 95 HIS B N 1
ATOM 3004 C CA . HIS B 1 95 ? 19.703 -19.609 -12.102 1 97.75 95 HIS B CA 1
ATOM 3005 C C . HIS B 1 95 ? 18.266 -19.438 -12.609 1 97.75 95 HIS B C 1
ATOM 3007 O O . HIS B 1 95 ? 17.422 -20.297 -12.367 1 97.75 95 HIS B O 1
ATOM 3013 N N . ILE B 1 96 ? 18.094 -18.375 -13.312 1 98.12 96 ILE B N 1
ATOM 3014 C CA . ILE B 1 96 ? 16.734 -18.078 -13.789 1 98.12 96 ILE B CA 1
ATOM 3015 C C . ILE B 1 96 ? 16.703 -18.188 -15.312 1 98.12 96 ILE B C 1
ATOM 3017 O O . ILE B 1 96 ? 17.359 -17.406 -16 1 98.12 96 ILE B O 1
ATOM 3021 N N . VAL B 1 97 ? 15.875 -19.078 -15.812 1 97.5 97 VAL B N 1
ATOM 3022 C CA . VAL B 1 97 ? 15.727 -19.281 -17.25 1 97.5 97 VAL B CA 1
ATOM 3023 C C . VAL B 1 97 ? 14.633 -18.359 -17.797 1 97.5 97 VAL B C 1
ATOM 3025 O O . VAL B 1 97 ? 13.508 -18.359 -17.297 1 97.5 97 VAL B O 1
ATOM 3028 N N . MET B 1 98 ? 15 -17.578 -18.719 1 94.88 98 MET B N 1
ATOM 3029 C CA . MET B 1 98 ? 14.07 -16.672 -19.391 1 94.88 98 MET B CA 1
ATOM 3030 C C . MET B 1 98 ? 14.164 -16.828 -20.906 1 94.88 98 MET B C 1
ATOM 3032 O O . MET B 1 98 ? 15.227 -17.156 -21.438 1 94.88 98 MET B O 1
ATOM 3036 N N . PRO B 1 99 ? 13 -16.578 -21.594 1 91.5 99 PRO B N 1
ATOM 3037 C CA . PRO B 1 99 ? 13.102 -16.547 -23.062 1 91.5 99 PRO B CA 1
ATOM 3038 C C . PRO B 1 99 ? 14.016 -15.43 -23.562 1 91.5 99 PRO B C 1
ATOM 3040 O O . PRO B 1 99 ? 14.094 -14.359 -22.953 1 91.5 99 PRO B O 1
ATOM 3043 N N . GLU B 1 100 ? 14.555 -15.617 -24.688 1 92 100 GLU B N 1
ATOM 3044 C CA . GLU B 1 100 ? 15.453 -14.641 -25.297 1 92 100 GLU B CA 1
ATOM 3045 C C . GLU B 1 100 ? 14.711 -13.344 -25.625 1 92 100 GLU B C 1
ATOM 3047 O O . GLU B 1 100 ? 15.312 -12.266 -25.609 1 92 100 GLU B O 1
ATOM 3052 N N . GLU B 1 101 ? 13.445 -13.422 -25.828 1 87.94 101 GLU B N 1
ATOM 3053 C CA . GLU B 1 101 ? 12.641 -12.266 -26.219 1 87.94 101 GLU B CA 1
ATOM 3054 C C . GLU B 1 101 ? 12.234 -11.445 -25 1 87.94 101 GLU B C 1
ATOM 3056 O O . GLU B 1 101 ? 11.617 -10.383 -25.141 1 87.94 101 GLU B O 1
ATOM 3061 N N . THR B 1 102 ? 12.594 -11.938 -23.828 1 86.31 102 THR B N 1
ATOM 3062 C CA . THR B 1 102 ? 12.242 -11.203 -22.625 1 86.31 102 THR B CA 1
ATOM 3063 C C . THR B 1 102 ? 12.828 -9.797 -22.641 1 86.31 102 THR B C 1
ATOM 3065 O O . THR B 1 102 ? 14.008 -9.617 -22.953 1 86.31 102 THR B O 1
ATOM 3068 N N . PRO B 1 103 ? 11.961 -8.82 -22.438 1 80.69 103 PRO B N 1
ATOM 3069 C CA . PRO B 1 103 ? 12.484 -7.453 -22.375 1 80.69 103 PRO B CA 1
ATOM 3070 C C . PRO B 1 103 ? 13.711 -7.332 -21.469 1 80.69 103 PRO B C 1
ATOM 3072 O O . PRO B 1 103 ? 13.742 -7.906 -20.375 1 80.69 103 PRO B O 1
ATOM 3075 N N . ALA B 1 104 ? 14.68 -6.508 -21.859 1 83.75 104 ALA B N 1
ATOM 3076 C CA . ALA B 1 104 ? 15.961 -6.348 -21.172 1 83.75 104 ALA B CA 1
ATOM 3077 C C . ALA B 1 104 ? 15.758 -5.836 -19.75 1 83.75 104 ALA B C 1
ATOM 3079 O O . ALA B 1 104 ? 16.484 -6.234 -18.844 1 83.75 104 ALA B O 1
ATOM 3080 N N . VAL B 1 105 ? 14.805 -5.027 -19.609 1 78 105 VAL B N 1
ATOM 3081 C CA . VAL B 1 105 ? 14.555 -4.422 -18.297 1 78 105 VAL B CA 1
ATOM 3082 C C . VAL B 1 105 ? 14.242 -5.512 -17.281 1 78 105 VAL B C 1
ATOM 3084 O O . VAL B 1 105 ? 14.633 -5.41 -16.109 1 78 105 VAL B O 1
ATOM 3087 N N . LYS B 1 106 ? 13.586 -6.516 -17.625 1 83 106 LYS B N 1
ATOM 3088 C CA . LYS B 1 106 ? 13.234 -7.613 -16.734 1 83 106 LYS B CA 1
ATOM 3089 C C . LYS B 1 106 ? 14.445 -8.5 -16.453 1 83 106 LYS B C 1
ATOM 3091 O O . LYS B 1 106 ? 14.641 -8.961 -15.32 1 83 106 LYS B O 1
ATOM 3096 N N . VAL B 1 107 ? 15.18 -8.688 -17.516 1 89.31 107 VAL B N 1
ATOM 3097 C CA . VAL B 1 107 ? 16.406 -9.484 -17.391 1 89.31 107 VAL B CA 1
ATOM 3098 C C . VAL B 1 107 ? 17.359 -8.797 -16.422 1 89.31 107 VAL B C 1
ATOM 3100 O O . VAL B 1 107 ? 17.844 -9.414 -15.469 1 89.31 107 VAL B O 1
ATOM 3103 N N . GLU B 1 108 ? 17.547 -7.516 -16.641 1 87.62 108 GLU B N 1
ATOM 3104 C CA . GLU B 1 108 ? 18.484 -6.762 -15.82 1 87.62 108 GLU B CA 1
ATOM 3105 C C . GLU B 1 108 ? 17.984 -6.66 -14.375 1 87.62 108 GLU B C 1
ATOM 3107 O O . GLU B 1 108 ? 18.797 -6.672 -13.438 1 87.62 108 GLU B O 1
ATOM 3112 N N . ALA B 1 109 ? 16.734 -6.547 -14.195 1 84.56 109 ALA B N 1
ATOM 3113 C CA . ALA B 1 109 ? 16.188 -6.512 -12.844 1 84.56 109 ALA B CA 1
ATOM 3114 C C . ALA B 1 109 ? 16.5 -7.801 -12.086 1 84.56 109 ALA B C 1
ATOM 3116 O O . ALA B 1 109 ? 16.828 -7.766 -10.898 1 84.56 109 ALA B O 1
ATOM 3117 N N . THR B 1 110 ? 16.406 -8.867 -12.773 1 91.81 110 THR B N 1
ATOM 3118 C CA . THR B 1 110 ? 16.703 -10.164 -12.18 1 91.81 110 THR B CA 1
ATOM 3119 C C . THR B 1 110 ? 18.188 -10.312 -11.883 1 91.81 110 THR B C 1
ATOM 3121 O O . THR B 1 110 ? 18.562 -10.789 -10.812 1 91.81 110 THR B O 1
ATOM 3124 N N . ARG B 1 111 ? 19 -9.82 -12.781 1 93.19 111 ARG B N 1
ATOM 3125 C CA . ARG B 1 111 ? 20.453 -9.859 -12.586 1 93.19 111 ARG B CA 1
ATOM 3126 C C . ARG B 1 111 ? 20.859 -8.969 -11.422 1 93.19 111 ARG B C 1
ATOM 3128 O O . ARG B 1 111 ? 21.766 -9.32 -10.656 1 93.19 111 ARG B O 1
ATOM 3135 N N . ARG B 1 112 ? 20.219 -7.895 -11.273 1 89.06 112 ARG B N 1
ATOM 3136 C CA . ARG B 1 112 ? 20.547 -6.945 -10.211 1 89.06 112 ARG B CA 1
ATOM 3137 C C . ARG B 1 112 ? 20.281 -7.555 -8.836 1 89.06 112 ARG B C 1
ATOM 3139 O O . ARG B 1 112 ? 20.891 -7.141 -7.848 1 89.06 112 ARG B O 1
ATOM 3146 N N . ARG B 1 113 ? 19.5 -8.57 -8.859 1 91.81 113 ARG B N 1
ATOM 3147 C CA . ARG B 1 113 ? 19.219 -9.25 -7.594 1 91.81 113 ARG B CA 1
ATOM 3148 C C . ARG B 1 113 ? 20.281 -10.312 -7.305 1 91.81 113 ARG B C 1
ATOM 3150 O O . ARG B 1 113 ? 20.234 -10.977 -6.266 1 91.81 113 ARG B O 1
ATOM 3157 N N . GLY B 1 114 ? 21.172 -10.492 -8.273 1 92.94 114 GLY B N 1
ATOM 3158 C CA . GLY B 1 114 ? 22.266 -11.43 -8.062 1 92.94 114 GLY B CA 1
ATOM 3159 C C . GLY B 1 114 ? 22.047 -12.758 -8.758 1 92.94 114 GLY B C 1
ATOM 3160 O O . GLY B 1 114 ? 22.859 -13.672 -8.641 1 92.94 114 GLY B O 1
ATOM 3161 N N . ALA B 1 115 ? 20.969 -12.891 -9.461 1 96.69 115 ALA B N 1
ATOM 3162 C CA . ALA B 1 115 ? 20.656 -14.164 -10.109 1 96.69 115 ALA B CA 1
ATOM 3163 C C . ALA B 1 115 ? 21.375 -14.273 -11.453 1 96.69 115 ALA B C 1
ATOM 3165 O O . ALA B 1 115 ? 21.625 -13.266 -12.117 1 96.69 115 ALA B O 1
ATOM 3166 N N . HIS B 1 116 ? 21.734 -15.461 -11.789 1 96.81 116 HIS B N 1
ATOM 3167 C CA . HIS B 1 116 ? 22.219 -15.773 -13.125 1 96.81 116 HIS B CA 1
ATOM 3168 C C . HIS B 1 116 ? 21.062 -16 -14.094 1 96.81 116 HIS B C 1
ATOM 3170 O O . HIS B 1 116 ? 20.328 -16.984 -13.961 1 96.81 116 HIS B O 1
ATOM 3176 N N . VAL B 1 117 ? 20.984 -15.117 -15.062 1 97.25 117 VAL B N 1
ATOM 3177 C CA . VAL B 1 117 ? 19.906 -15.273 -16.047 1 97.25 117 VAL B CA 1
ATOM 3178 C C . VAL B 1 117 ? 20.391 -16.109 -17.219 1 97.25 117 VAL B C 1
ATOM 3180 O O . VAL B 1 117 ? 21.453 -15.828 -17.781 1 97.25 117 VAL B O 1
ATOM 3183 N N . VAL B 1 118 ? 19.672 -17.109 -17.516 1 96.75 118 VAL B N 1
ATOM 3184 C CA . VAL B 1 118 ? 19.969 -17.984 -18.656 1 96.75 118 VAL B CA 1
ATOM 3185 C C . VAL B 1 118 ? 18.875 -17.828 -19.719 1 96.75 118 VAL B C 1
ATOM 3187 O O . VAL B 1 118 ? 17.719 -18.172 -19.484 1 96.75 118 VAL B O 1
ATOM 3190 N N . LEU B 1 119 ? 19.297 -17.359 -20.812 1 95.25 119 LEU B N 1
ATOM 3191 C CA . LEU B 1 119 ? 18.328 -17.141 -21.891 1 95.25 119 LEU B CA 1
ATOM 3192 C C . LEU B 1 119 ? 18.141 -18.422 -22.719 1 95.25 119 LEU B C 1
ATOM 3194 O O . LEU B 1 119 ? 19.109 -19.156 -22.953 1 95.25 119 LEU B O 1
ATOM 3198 N N . CYS B 1 120 ? 16.922 -18.672 -23.078 1 95.12 120 CYS B N 1
ATOM 3199 C CA . CYS B 1 120 ? 16.609 -19.875 -23.844 1 95.12 120 CYS B CA 1
ATOM 3200 C C . CYS B 1 120 ? 15.742 -19.562 -25.047 1 95.12 120 CYS B C 1
ATOM 3202 O O . CYS B 1 120 ? 15.219 -18.453 -25.156 1 95.12 120 CYS B O 1
ATOM 3204 N N . GLY B 1 121 ? 15.602 -20.562 -25.984 1 89.94 121 GLY B N 1
ATOM 3205 C CA . GLY B 1 121 ? 14.703 -20.422 -27.125 1 89.94 121 GLY B CA 1
ATOM 3206 C C . GLY B 1 121 ? 13.242 -20.531 -26.734 1 89.94 121 GLY B C 1
ATOM 3207 O O . GLY B 1 121 ? 12.914 -20.969 -25.641 1 89.94 121 GLY B O 1
ATOM 3208 N N . ALA B 1 122 ? 12.406 -20.109 -27.703 1 82.06 122 ALA B N 1
ATOM 3209 C CA . ALA B 1 122 ? 10.961 -20.203 -27.484 1 82.06 122 ALA B CA 1
ATOM 3210 C C . ALA B 1 122 ? 10.555 -21.625 -27.156 1 82.06 122 ALA B C 1
ATOM 3212 O O . ALA B 1 122 ? 10.945 -22.578 -27.844 1 82.06 122 ALA B O 1
ATOM 3213 N N . GLY B 1 123 ? 9.859 -21.75 -26.031 1 83.94 123 GLY B N 1
ATOM 3214 C CA . GLY B 1 123 ? 9.328 -23.047 -25.672 1 83.94 123 GLY B CA 1
ATOM 3215 C C . GLY B 1 123 ? 10.359 -23.969 -25.031 1 83.94 123 GLY B C 1
ATOM 3216 O O . GLY B 1 123 ? 10.086 -25.141 -24.781 1 83.94 123 GLY B O 1
ATOM 3217 N N . GLU B 1 124 ? 11.516 -23.484 -24.641 1 90.31 124 GLU B N 1
ATOM 3218 C CA . GLU B 1 124 ? 12.602 -24.328 -24.156 1 90.31 124 GLU B CA 1
ATOM 3219 C C . GLU B 1 124 ? 12.867 -24.078 -22.672 1 90.31 124 GLU B C 1
ATOM 3221 O O . GLU B 1 124 ? 13.883 -24.531 -22.141 1 90.31 124 GLU B O 1
ATOM 3226 N N . ARG B 1 125 ? 12.016 -23.375 -22.016 1 91.06 125 ARG B N 1
ATOM 3227 C CA . ARG B 1 125 ? 12.258 -22.969 -20.641 1 91.06 125 ARG B CA 1
ATOM 3228 C C . ARG B 1 125 ? 12.422 -24.172 -19.719 1 91.06 125 ARG B C 1
ATOM 3230 O O . ARG B 1 125 ? 13.406 -24.281 -18.984 1 91.06 125 ARG B O 1
ATOM 3237 N N . GLU B 1 126 ? 11.516 -25.109 -19.859 1 90.62 126 GLU B N 1
ATOM 3238 C CA . GLU B 1 126 ? 11.516 -26.266 -18.969 1 90.62 126 GLU B CA 1
ATOM 3239 C C . GLU B 1 126 ? 12.703 -27.188 -19.266 1 90.62 126 GLU B C 1
ATOM 3241 O O . GLU B 1 126 ? 13.344 -27.688 -18.344 1 90.62 126 GLU B O 1
ATOM 3246 N N . ARG B 1 127 ? 12.961 -27.344 -20.531 1 94.12 127 ARG B N 1
ATOM 3247 C CA . ARG B 1 127 ? 14.094 -28.172 -20.922 1 94.12 127 ARG B CA 1
ATOM 3248 C C . ARG B 1 127 ? 15.406 -27.562 -20.438 1 94.12 127 ARG B C 1
ATOM 3250 O O . ARG B 1 127 ? 16.25 -28.281 -19.875 1 94.12 127 ARG B O 1
ATOM 3257 N N . THR B 1 128 ? 15.547 -26.312 -20.656 1 96.62 128 THR B N 1
ATOM 3258 C CA . THR B 1 128 ? 16.75 -25.625 -20.219 1 96.62 128 THR B CA 1
ATOM 3259 C C . THR B 1 128 ? 16.906 -25.688 -18.703 1 96.62 128 THR B C 1
ATOM 3261 O O . THR B 1 128 ? 18.016 -25.891 -18.203 1 96.62 128 THR B O 1
ATOM 3264 N N . ALA B 1 129 ? 15.867 -25.516 -18.016 1 96.75 129 ALA B N 1
ATOM 3265 C CA . ALA B 1 129 ? 15.891 -25.609 -16.562 1 96.75 129 ALA B CA 1
ATOM 3266 C C . ALA B 1 129 ? 16.312 -27 -16.109 1 96.75 129 ALA B C 1
ATOM 3268 O O . ALA B 1 129 ? 17.125 -27.125 -15.172 1 96.75 129 ALA B O 1
ATOM 3269 N N . ALA B 1 130 ? 15.797 -28 -16.766 1 96.12 130 ALA B N 1
ATOM 3270 C CA . ALA B 1 130 ? 16.156 -29.375 -16.422 1 96.12 130 ALA B CA 1
ATOM 3271 C C . ALA B 1 130 ? 17.641 -29.625 -16.641 1 96.12 130 ALA B C 1
ATOM 3273 O O . ALA B 1 130 ? 18.281 -30.312 -15.844 1 96.12 130 ALA B O 1
ATOM 3274 N N . GLU B 1 131 ? 18.094 -29.094 -17.688 1 96.94 131 GLU B N 1
ATOM 3275 C CA . GLU B 1 131 ? 19.516 -29.219 -17.984 1 96.94 131 GLU B CA 1
ATOM 3276 C C . GLU B 1 131 ? 20.375 -28.547 -16.922 1 96.94 131 GLU B C 1
ATOM 3278 O O . GLU B 1 131 ? 21.422 -29.078 -16.531 1 96.94 131 GLU B O 1
ATOM 3283 N N . LEU B 1 132 ? 19.969 -27.422 -16.547 1 96.62 132 LEU B N 1
ATOM 3284 C CA . LEU B 1 132 ? 20.703 -26.688 -15.516 1 96.62 132 LEU B CA 1
ATOM 3285 C C . LEU B 1 132 ? 20.703 -27.453 -14.195 1 96.62 132 LEU B C 1
ATOM 3287 O O . LEU B 1 132 ? 21.719 -27.484 -13.492 1 96.62 132 LEU B O 1
ATOM 3291 N N . VAL B 1 133 ? 19.562 -27.984 -13.844 1 97.06 133 VAL B N 1
ATOM 3292 C CA . VAL B 1 133 ? 19.469 -28.781 -12.625 1 97.06 133 VAL B CA 1
ATOM 3293 C C . VAL B 1 133 ? 20.453 -29.953 -12.688 1 97.06 133 VAL B C 1
ATOM 3295 O O . VAL B 1 133 ? 21.156 -30.219 -11.711 1 97.06 133 VAL B O 1
ATOM 3298 N N . GLU B 1 134 ? 20.516 -30.594 -13.812 1 97.06 134 GLU B N 1
ATOM 3299 C CA . GLU B 1 134 ? 21.422 -31.719 -13.992 1 97.06 134 GLU B CA 1
ATOM 3300 C C . GLU B 1 134 ? 22.875 -31.266 -13.891 1 97.06 134 GLU B C 1
ATOM 3302 O O . GLU B 1 134 ? 23.703 -31.938 -13.258 1 97.06 134 GLU B O 1
ATOM 3307 N N . LYS B 1 135 ? 23.172 -30.203 -14.453 1 96 135 LYS B N 1
ATOM 3308 C CA . LYS B 1 135 ? 24.531 -29.719 -14.547 1 96 135 LYS B CA 1
ATOM 3309 C C . LYS B 1 135 ? 25.016 -29.188 -13.195 1 96 135 LYS B C 1
ATOM 3311 O O . LYS B 1 135 ? 26.188 -29.375 -12.836 1 96 135 LYS B O 1
ATOM 3316 N N . THR B 1 136 ? 24.188 -28.547 -12.43 1 94.31 136 THR B N 1
ATOM 3317 C CA . THR B 1 136 ? 24.609 -27.812 -11.25 1 94.31 136 THR B CA 1
ATOM 3318 C C . THR B 1 136 ? 24.281 -28.594 -9.977 1 94.31 136 THR B C 1
ATOM 3320 O O . THR B 1 136 ? 24.875 -28.344 -8.93 1 94.31 136 THR B O 1
ATOM 3323 N N . GLY B 1 137 ? 23.281 -29.453 -10.062 1 95.81 137 GLY B N 1
ATOM 3324 C CA . GLY B 1 137 ? 22.75 -30.078 -8.867 1 95.81 137 GLY B CA 1
ATOM 3325 C C . GLY B 1 137 ? 21.797 -29.203 -8.086 1 95.81 137 GLY B C 1
ATOM 3326 O O . GLY B 1 137 ? 21.359 -29.562 -6.992 1 95.81 137 GLY B O 1
ATOM 3327 N N . ALA B 1 138 ? 21.453 -28.078 -8.656 1 97.38 138 ALA B N 1
ATOM 3328 C CA . ALA B 1 138 ? 20.531 -27.141 -8.023 1 97.38 138 ALA B CA 1
ATOM 3329 C C . ALA B 1 138 ? 19.125 -27.688 -7.988 1 97.38 138 ALA B C 1
ATOM 3331 O O . ALA B 1 138 ? 18.828 -28.688 -8.648 1 97.38 138 ALA B O 1
ATOM 3332 N N . VAL B 1 139 ? 18.328 -27.109 -7.164 1 97.88 139 VAL B N 1
ATOM 3333 C CA . VAL B 1 139 ? 16.953 -27.562 -7.004 1 97.88 139 VAL B CA 1
ATOM 3334 C C . VAL B 1 139 ? 16.031 -26.656 -7.816 1 97.88 139 VAL B C 1
ATOM 3336 O O . VAL B 1 139 ? 16.141 -25.438 -7.77 1 97.88 139 VAL B O 1
ATOM 3339 N N . LEU B 1 140 ? 15.141 -27.312 -8.562 1 98.06 140 LEU B N 1
ATOM 3340 C CA . LEU B 1 140 ? 14.133 -26.547 -9.305 1 98.06 140 LEU B CA 1
ATOM 3341 C C . LEU B 1 140 ? 13.062 -26.016 -8.359 1 98.06 140 LEU B C 1
ATOM 3343 O O . LEU B 1 140 ? 12.508 -26.75 -7.551 1 98.06 140 LEU B O 1
ATOM 3347 N N . ILE B 1 141 ? 12.805 -24.734 -8.414 1 98.19 141 ILE B N 1
ATOM 3348 C CA . ILE B 1 141 ? 11.703 -24.078 -7.715 1 98.19 141 ILE B CA 1
ATOM 3349 C C . ILE B 1 141 ? 10.617 -23.688 -8.711 1 98.19 141 ILE B C 1
ATOM 3351 O O . ILE B 1 141 ? 10.703 -22.641 -9.359 1 98.19 141 ILE B O 1
ATOM 3355 N N . PRO B 1 142 ? 9.594 -24.5 -8.828 1 97.38 142 PRO B N 1
ATOM 3356 C CA . PRO B 1 142 ? 8.539 -24.203 -9.805 1 97.38 142 PRO B CA 1
ATOM 3357 C C . PRO B 1 142 ? 7.648 -23.047 -9.375 1 97.38 142 PRO B C 1
ATOM 3359 O O . PRO B 1 142 ? 7.637 -22.672 -8.195 1 97.38 142 PRO B O 1
ATOM 3362 N N . PRO B 1 143 ? 6.949 -22.531 -10.312 1 96.81 143 PRO B N 1
ATOM 3363 C CA . PRO B 1 143 ? 6.188 -21.312 -10.031 1 96.81 143 PRO B CA 1
ATOM 3364 C C . PRO B 1 143 ? 4.93 -21.594 -9.211 1 96.81 143 PRO B C 1
ATOM 3366 O O . PRO B 1 143 ? 4.41 -20.688 -8.555 1 96.81 143 PRO B O 1
ATOM 3369 N N . PHE B 1 144 ? 4.328 -22.797 -9.305 1 97.69 144 PHE B N 1
ATOM 3370 C CA . PHE B 1 144 ? 3.088 -23.016 -8.57 1 97.69 144 PHE B CA 1
ATOM 3371 C C . PHE B 1 144 ? 2.916 -24.484 -8.203 1 97.69 144 PHE B C 1
ATOM 3373 O O . PHE B 1 144 ? 2.287 -24.812 -7.195 1 97.69 144 PHE B O 1
ATOM 3380 N N . ASP B 1 145 ? 3.547 -25.422 -8.984 1 97.5 145 ASP B N 1
ATOM 3381 C CA . ASP B 1 145 ? 3.303 -26.859 -8.844 1 97.5 145 ASP B CA 1
ATOM 3382 C C . ASP B 1 145 ? 4.258 -27.484 -7.832 1 97.5 145 ASP B C 1
ATOM 3384 O O . ASP B 1 145 ? 5.055 -28.359 -8.18 1 97.5 145 ASP B O 1
ATOM 3388 N N . HIS B 1 146 ? 4.117 -27.094 -6.617 1 98.19 146 HIS B N 1
ATOM 3389 C CA . HIS B 1 146 ? 4.988 -27.547 -5.539 1 98.19 146 HIS B CA 1
ATOM 3390 C C . HIS B 1 146 ? 4.352 -27.297 -4.176 1 98.19 146 HIS B C 1
ATOM 3392 O O . HIS B 1 146 ? 3.924 -26.188 -3.875 1 98.19 146 HIS B O 1
ATOM 3398 N N . PRO B 1 147 ? 4.316 -28.344 -3.287 1 98.62 147 PRO B N 1
ATOM 3399 C CA . PRO B 1 147 ? 3.652 -28.203 -1.99 1 98.62 147 PRO B CA 1
ATOM 3400 C C . PRO B 1 147 ? 4.215 -27.031 -1.171 1 98.62 147 PRO B C 1
ATOM 3402 O O . PRO B 1 147 ? 3.461 -26.328 -0.499 1 98.62 147 PRO B O 1
ATOM 3405 N N . ASP B 1 148 ? 5.527 -26.812 -1.253 1 98.69 148 ASP B N 1
ATOM 3406 C CA . ASP B 1 148 ? 6.137 -25.75 -0.463 1 98.69 148 ASP B CA 1
ATOM 3407 C C . ASP B 1 148 ? 5.758 -24.375 -1.008 1 98.69 148 ASP B C 1
ATOM 3409 O O . ASP B 1 148 ? 5.633 -23.406 -0.247 1 98.69 148 ASP B O 1
ATOM 3413 N N . ILE B 1 149 ? 5.652 -24.281 -2.326 1 98.81 149 ILE B N 1
ATOM 3414 C CA . ILE B 1 149 ? 5.18 -23.047 -2.936 1 98.81 149 ILE B CA 1
ATOM 3415 C C . ILE B 1 149 ? 3.742 -22.766 -2.502 1 98.81 149 ILE B C 1
ATOM 3417 O O . ILE B 1 149 ? 3.422 -21.672 -2.047 1 98.81 149 ILE B O 1
ATOM 3421 N N . ILE B 1 150 ? 2.895 -23.781 -2.588 1 98.94 150 ILE B N 1
ATOM 3422 C CA . ILE B 1 150 ? 1.482 -23.672 -2.232 1 98.94 150 ILE B CA 1
ATOM 3423 C C . ILE B 1 150 ? 1.349 -23.281 -0.762 1 98.94 150 ILE B C 1
ATOM 3425 O O . ILE B 1 150 ? 0.57 -22.391 -0.416 1 98.94 150 ILE B O 1
ATOM 3429 N N . ALA B 1 151 ? 2.135 -23.906 0.095 1 98.94 151 ALA B N 1
ATOM 3430 C CA . ALA B 1 151 ? 2.086 -23.594 1.524 1 98.94 151 ALA B CA 1
ATOM 3431 C C . ALA B 1 151 ? 2.48 -22.156 1.793 1 98.94 151 ALA B C 1
ATOM 3433 O O . ALA B 1 151 ? 1.852 -21.469 2.609 1 98.94 151 ALA B O 1
ATOM 3434 N N . GLY B 1 152 ? 3.543 -21.703 1.131 1 98.94 152 GLY B N 1
ATOM 3435 C CA . GLY B 1 152 ? 3.945 -20.312 1.266 1 98.94 152 GLY B CA 1
ATOM 3436 C C . GLY B 1 152 ? 2.852 -19.328 0.876 1 98.94 152 GLY B C 1
ATOM 3437 O O . GLY B 1 152 ? 2.58 -18.375 1.602 1 98.94 152 GLY B O 1
ATOM 3438 N N . GLN B 1 153 ? 2.193 -19.625 -0.274 1 98.81 153 GLN B N 1
ATOM 3439 C CA . GLN B 1 153 ? 1.104 -18.766 -0.729 1 98.81 153 GLN B CA 1
ATOM 3440 C C . GLN B 1 153 ? -0.067 -18.797 0.248 1 98.81 153 GLN B C 1
ATOM 3442 O O . GLN B 1 153 ? -0.75 -17.781 0.44 1 98.81 153 GLN B O 1
ATOM 3447 N N . GLY B 1 154 ? -0.237 -19.922 0.934 1 98.94 154 GLY B N 1
ATOM 3448 C CA . GLY B 1 154 ? -1.353 -20.125 1.844 1 98.94 154 GLY B CA 1
ATOM 3449 C C . GLY B 1 154 ? -1.284 -19.25 3.078 1 98.94 154 GLY B C 1
ATOM 3450 O O . GLY B 1 154 ? -2.287 -19.062 3.77 1 98.94 154 GLY B O 1
ATOM 3451 N N . THR B 1 155 ? -0.125 -18.672 3.387 1 98.94 155 THR B N 1
ATOM 3452 C CA . THR B 1 155 ? 0.034 -17.828 4.562 1 98.94 155 THR B CA 1
ATOM 3453 C C . THR B 1 155 ? -0.84 -16.578 4.457 1 98.94 155 THR B C 1
ATOM 3455 O O . THR B 1 155 ? -1.252 -16.016 5.473 1 98.94 155 THR B O 1
ATOM 3458 N N . ILE B 1 156 ? -1.159 -16.203 3.225 1 98.94 156 ILE B N 1
ATOM 3459 C CA . ILE B 1 156 ? -2.086 -15.102 2.996 1 98.94 156 ILE B CA 1
ATOM 3460 C C . ILE B 1 156 ? -3.443 -15.43 3.613 1 98.94 156 ILE B C 1
ATOM 3462 O O . ILE B 1 156 ? -4.074 -14.57 4.234 1 98.94 156 ILE B O 1
ATOM 3466 N N . GLY B 1 157 ? -3.846 -16.703 3.453 1 98.94 157 GLY B N 1
ATOM 3467 C CA . GLY B 1 157 ? -5.113 -17.141 4.016 1 98.94 157 GLY B CA 1
ATOM 3468 C C . GLY B 1 157 ? -5.145 -17.078 5.531 1 98.94 157 GLY B C 1
ATOM 3469 O O . GLY B 1 157 ? -6.164 -16.703 6.125 1 98.94 157 GLY B O 1
ATOM 3470 N N . ILE B 1 158 ? -4.047 -17.406 6.168 1 98.88 158 ILE B N 1
ATOM 3471 C CA . ILE B 1 158 ? -3.953 -17.328 7.621 1 98.88 158 ILE B CA 1
ATOM 3472 C C . ILE B 1 158 ? -4.105 -15.867 8.062 1 98.88 158 ILE B C 1
ATOM 3474 O O . ILE B 1 158 ? -4.867 -15.57 8.992 1 98.88 158 ILE B O 1
ATOM 3478 N N . GLU B 1 159 ? -3.398 -15.016 7.414 1 98.75 159 GLU B N 1
ATOM 3479 C CA . GLU B 1 159 ? -3.465 -13.602 7.762 1 98.75 159 GLU B CA 1
ATOM 3480 C C . GLU B 1 159 ? -4.883 -13.062 7.613 1 98.75 159 GLU B C 1
ATOM 3482 O O . GLU B 1 159 ? -5.371 -12.328 8.477 1 98.75 159 GLU B O 1
ATOM 3487 N N . ILE B 1 160 ? -5.539 -13.406 6.523 1 98.81 160 ILE B N 1
ATOM 3488 C CA . ILE B 1 160 ? -6.898 -12.945 6.273 1 98.81 160 ILE B CA 1
ATOM 3489 C C . ILE B 1 160 ? -7.824 -13.445 7.379 1 98.81 160 ILE B C 1
ATOM 3491 O O . ILE B 1 160 ? -8.602 -12.672 7.949 1 98.81 160 ILE B O 1
ATOM 3495 N N . ALA B 1 161 ? -7.715 -14.719 7.676 1 98.75 161 ALA B N 1
ATOM 3496 C CA . ALA B 1 161 ? -8.578 -15.312 8.688 1 98.75 161 ALA B CA 1
ATOM 3497 C C . ALA B 1 161 ? -8.367 -14.656 10.047 1 98.75 161 ALA B C 1
ATOM 3499 O O . ALA B 1 161 ? -9.32 -14.492 10.82 1 98.75 161 ALA B O 1
ATOM 3500 N N . GLU B 1 162 ? -7.125 -14.32 10.367 1 98.06 162 GLU B N 1
ATOM 3501 C CA . GLU B 1 162 ? -6.793 -13.672 11.633 1 98.06 162 GLU B CA 1
ATOM 3502 C C . GLU B 1 162 ? -7.34 -12.25 11.688 1 98.06 162 GLU B C 1
ATOM 3504 O O . GLU B 1 162 ? -7.879 -11.82 12.711 1 98.06 162 GLU B O 1
ATOM 3509 N N . ASP B 1 163 ? -7.254 -11.547 10.648 1 97.12 163 ASP B N 1
ATOM 3510 C CA . ASP B 1 163 ? -7.539 -10.117 10.641 1 97.12 163 ASP B CA 1
ATOM 3511 C C . ASP B 1 163 ? -9.023 -9.852 10.414 1 97.12 163 ASP B C 1
ATOM 3513 O O . ASP B 1 163 ? -9.523 -8.773 10.734 1 97.12 163 ASP B O 1
ATOM 3517 N N . LEU B 1 164 ? -9.719 -10.781 9.828 1 97.75 164 LEU B N 1
ATOM 3518 C CA . LEU B 1 164 ? -11.125 -10.602 9.492 1 97.75 164 LEU B CA 1
ATOM 3519 C C . LEU B 1 164 ? -11.938 -11.836 9.875 1 97.75 164 LEU B C 1
ATOM 3521 O O . LEU B 1 164 ? -12.375 -12.594 9.008 1 97.75 164 LEU B O 1
ATOM 3525 N N . PRO B 1 165 ? -12.234 -11.953 11.109 1 96.56 165 PRO B N 1
ATOM 3526 C CA . PRO B 1 165 ? -12.93 -13.141 11.602 1 96.56 165 PRO B CA 1
ATOM 3527 C C . PRO B 1 165 ? -14.312 -13.312 10.969 1 96.56 165 PRO B C 1
ATOM 3529 O O . PRO B 1 165 ? -14.836 -14.43 10.914 1 96.56 165 PRO B O 1
ATOM 3532 N N . GLU B 1 166 ? -14.859 -12.211 10.453 1 96.94 166 GLU B N 1
ATOM 3533 C CA . GLU B 1 166 ? -16.203 -12.266 9.898 1 96.94 166 GLU B CA 1
ATOM 3534 C C . GLU B 1 166 ? -16.172 -12.453 8.383 1 96.94 166 GLU B C 1
ATOM 3536 O O . GLU B 1 166 ? -17.141 -12.148 7.688 1 96.94 166 GLU B O 1
ATOM 3541 N N . LEU B 1 167 ? -15.094 -12.953 7.887 1 98.44 167 LEU B N 1
ATOM 3542 C CA . LEU B 1 167 ? -14.93 -13.156 6.453 1 98.44 167 LEU B CA 1
ATOM 3543 C C . LEU B 1 167 ? -16.094 -13.961 5.883 1 98.44 167 LEU B C 1
ATOM 3545 O O . LEU B 1 167 ? -16.438 -15.023 6.402 1 98.44 167 LEU B O 1
ATOM 3549 N N . ALA B 1 168 ? -16.688 -13.43 4.777 1 98.69 168 ALA B N 1
ATOM 3550 C CA . ALA B 1 168 ? -17.766 -14.133 4.098 1 98.69 168 ALA B CA 1
ATOM 3551 C C . ALA B 1 168 ? -17.312 -14.656 2.738 1 98.69 168 ALA B C 1
ATOM 3553 O O . ALA B 1 168 ? -17.766 -15.703 2.283 1 98.69 168 ALA B O 1
ATOM 3554 N N . THR B 1 169 ? -16.469 -13.859 2.104 1 98.75 169 THR B N 1
ATOM 3555 C CA . THR B 1 169 ? -16.062 -14.203 0.743 1 98.75 169 THR B CA 1
ATOM 3556 C C . THR B 1 169 ? -14.609 -13.812 0.498 1 98.75 169 THR B C 1
ATOM 3558 O O . THR B 1 169 ? -14.156 -12.766 0.951 1 98.75 169 THR B O 1
ATOM 3561 N N . VAL B 1 170 ? -13.891 -14.664 -0.16 1 98.94 170 VAL B N 1
ATOM 3562 C CA . VAL B 1 170 ? -12.57 -14.289 -0.662 1 98.94 170 VAL B CA 1
ATOM 3563 C C . VAL B 1 170 ? -12.5 -14.539 -2.166 1 98.94 170 VAL B C 1
ATOM 3565 O O . VAL B 1 170 ? -13.023 -15.547 -2.658 1 98.94 170 VAL B O 1
ATOM 3568 N N . LEU B 1 171 ? -12 -13.578 -2.914 1 98.94 171 LEU B N 1
ATOM 3569 C CA . LEU B 1 171 ? -11.773 -13.68 -4.352 1 98.94 171 LEU B CA 1
ATOM 3570 C C . LEU B 1 171 ? -10.289 -13.766 -4.664 1 98.94 171 LEU B C 1
ATOM 3572 O O . LEU B 1 171 ? -9.508 -12.891 -4.266 1 98.94 171 LEU B O 1
ATOM 3576 N N . ILE B 1 172 ? -9.883 -14.828 -5.371 1 98.94 172 ILE B N 1
ATOM 3577 C CA . ILE B 1 172 ? -8.477 -15.148 -5.57 1 98.94 172 ILE B CA 1
ATOM 3578 C C . ILE B 1 172 ? -8.188 -15.312 -7.062 1 98.94 172 ILE B C 1
ATOM 3580 O O . ILE B 1 172 ? -8.852 -16.094 -7.742 1 98.94 172 ILE B O 1
ATOM 3584 N N . PRO B 1 173 ? -7.152 -14.57 -7.586 1 98.94 173 PRO B N 1
ATOM 3585 C CA . PRO B 1 173 ? -6.754 -14.859 -8.961 1 98.94 173 PRO B CA 1
ATOM 3586 C C . PRO B 1 173 ? -6.25 -16.281 -9.148 1 98.94 173 PRO B C 1
ATOM 3588 O O . PRO B 1 173 ? -5.578 -16.828 -8.258 1 98.94 173 PRO B O 1
ATOM 3591 N N . VAL B 1 174 ? -6.555 -16.844 -10.312 1 98.69 174 VAL B N 1
ATOM 3592 C CA . VAL B 1 174 ? -6.078 -18.203 -10.523 1 98.69 174 VAL B CA 1
ATOM 3593 C C . VAL B 1 174 ? -5.449 -18.328 -11.906 1 98.69 174 VAL B C 1
ATOM 3595 O O . VAL B 1 174 ? -5.965 -17.766 -12.883 1 98.69 174 VAL B O 1
ATOM 3598 N N . SER B 1 175 ? -4.355 -18.891 -12 1 97.19 175 SER B N 1
ATOM 3599 C CA . SER B 1 175 ? -3.617 -19.328 -13.18 1 97.19 175 SER B CA 1
ATOM 3600 C C . SER B 1 175 ? -3.168 -20.781 -13.047 1 97.19 175 SER B C 1
ATOM 3602 O O . SER B 1 175 ? -3.982 -21.703 -13.148 1 97.19 175 SER B O 1
ATOM 3604 N N . GLY B 1 176 ? -1.951 -20.984 -12.641 1 97.12 176 GLY B N 1
ATOM 3605 C CA . GLY B 1 176 ? -1.471 -22.328 -12.344 1 97.12 176 GLY B CA 1
ATOM 3606 C C . GLY B 1 176 ? -2.072 -22.906 -11.078 1 97.12 176 GLY B C 1
ATOM 3607 O O . GLY B 1 176 ? -1.954 -24.109 -10.828 1 97.12 176 GLY B O 1
ATOM 3608 N N . GLY B 1 177 ? -2.656 -22.094 -10.297 1 98.56 177 GLY B N 1
ATOM 3609 C CA . GLY B 1 177 ? -3.5 -22.547 -9.203 1 98.56 177 GLY B CA 1
ATOM 3610 C C . GLY B 1 177 ? -2.791 -22.562 -7.859 1 98.56 177 GLY B C 1
ATOM 3611 O O . GLY B 1 177 ? -3.402 -22.844 -6.828 1 98.56 177 GLY B O 1
ATOM 3612 N N . GLY B 1 178 ? -1.502 -22.219 -7.801 1 98.69 178 GLY B N 1
ATOM 3613 C CA . GLY B 1 178 ? -0.747 -22.281 -6.559 1 98.69 178 GLY B CA 1
ATOM 3614 C C . GLY B 1 178 ? -1.277 -21.344 -5.492 1 98.69 178 GLY B C 1
ATOM 3615 O O . GLY B 1 178 ? -1.404 -21.734 -4.328 1 98.69 178 GLY B O 1
ATOM 3616 N N . LEU B 1 179 ? -1.566 -20.125 -5.852 1 98.88 179 LEU B N 1
ATOM 3617 C CA . LEU B 1 179 ? -2.066 -19.109 -4.922 1 98.88 179 LEU B CA 1
ATOM 3618 C C . LEU B 1 179 ? -3.424 -19.516 -4.359 1 98.88 179 LEU B C 1
ATOM 3620 O O . LEU B 1 179 ? -3.602 -19.594 -3.141 1 98.88 179 LEU B O 1
ATOM 3624 N N . ALA B 1 180 ? -4.34 -19.859 -5.242 1 98.94 180 ALA B N 1
ATOM 3625 C CA . ALA B 1 180 ? -5.695 -20.219 -4.84 1 98.94 180 ALA B CA 1
ATOM 3626 C C . ALA B 1 180 ? -5.711 -21.5 -4.016 1 98.94 180 ALA B C 1
ATOM 3628 O O . ALA B 1 180 ? -6.52 -21.641 -3.094 1 98.94 180 ALA B O 1
ATOM 3629 N N . SER B 1 181 ? -4.836 -22.422 -4.375 1 98.94 181 SER B N 1
ATOM 3630 C CA . SER B 1 181 ? -4.719 -23.656 -3.596 1 98.94 181 SER B CA 1
ATOM 3631 C C . SER B 1 181 ? -4.32 -23.359 -2.154 1 98.94 181 SER B C 1
ATOM 3633 O O . SER B 1 181 ? -4.945 -23.859 -1.217 1 98.94 181 SER B O 1
ATOM 3635 N N . GLY B 1 182 ? -3.299 -22.562 -1.986 1 98.94 182 GLY B N 1
ATOM 3636 C CA . GLY B 1 182 ? -2.797 -22.25 -0.66 1 98.94 182 GLY B CA 1
ATOM 3637 C C . GLY B 1 182 ? -3.789 -21.469 0.181 1 98.94 182 GLY B C 1
ATOM 3638 O O . GLY B 1 182 ? -4.164 -21.906 1.271 1 98.94 182 GLY B O 1
ATOM 3639 N N . ILE B 1 183 ? -4.27 -20.328 -0.386 1 98.94 183 ILE B N 1
ATOM 3640 C CA . ILE B 1 183 ? -5.223 -19.484 0.333 1 98.94 183 ILE B CA 1
ATOM 3641 C C . ILE B 1 183 ? -6.488 -20.281 0.639 1 98.94 183 ILE B C 1
ATOM 3643 O O . ILE B 1 183 ? -7.008 -20.219 1.757 1 98.94 183 ILE B O 1
ATOM 3647 N N . GLY B 1 184 ? -6.941 -21.016 -0.379 1 98.94 184 GLY B N 1
ATOM 3648 C CA . GLY B 1 184 ? -8.148 -21.812 -0.197 1 98.94 184 GLY B CA 1
ATOM 3649 C C . GLY B 1 184 ? -8.031 -22.828 0.925 1 98.94 184 GLY B C 1
ATOM 3650 O O . GLY B 1 184 ? -8.953 -22.984 1.729 1 98.94 184 GLY B O 1
ATOM 3651 N N . THR B 1 185 ? -6.926 -23.5 0.977 1 98.94 185 THR B N 1
ATOM 3652 C CA . THR B 1 185 ? -6.703 -24.5 2.016 1 98.94 185 THR B CA 1
ATOM 3653 C C . THR B 1 185 ? -6.75 -23.859 3.4 1 98.94 185 THR B C 1
ATOM 3655 O O . THR B 1 185 ? -7.418 -24.375 4.305 1 98.94 185 THR B O 1
ATOM 3658 N N . ALA B 1 186 ? -6.094 -22.75 3.586 1 98.94 186 ALA B N 1
ATOM 3659 C CA . ALA B 1 186 ? -6.082 -22.047 4.871 1 98.94 186 ALA B CA 1
ATOM 3660 C C . ALA B 1 186 ? -7.477 -21.562 5.246 1 98.94 186 ALA B C 1
ATOM 3662 O O . ALA B 1 186 ? -7.926 -21.766 6.379 1 98.94 186 ALA B O 1
ATOM 3663 N N . ILE B 1 187 ? -8.18 -20.984 4.277 1 98.94 187 ILE B N 1
ATOM 3664 C CA . ILE B 1 187 ? -9.484 -20.391 4.543 1 98.94 187 ILE B CA 1
ATOM 3665 C C . ILE B 1 187 ? -10.5 -21.5 4.848 1 98.94 187 ILE B C 1
ATOM 3667 O O . ILE B 1 187 ? -11.328 -21.359 5.75 1 98.94 187 ILE B O 1
ATOM 3671 N N . ARG B 1 188 ? -10.438 -22.641 4.113 1 98.69 188 ARG B N 1
ATOM 3672 C CA . ARG B 1 188 ? -11.336 -23.75 4.391 1 98.69 188 ARG B CA 1
ATOM 3673 C C . ARG B 1 188 ? -11.164 -24.25 5.824 1 98.69 188 ARG B C 1
ATOM 3675 O O . ARG B 1 188 ? -12.148 -24.594 6.484 1 98.69 188 ARG B O 1
ATOM 3682 N N . ALA B 1 189 ? -10.008 -24.25 6.27 1 98.69 189 ALA B N 1
ATOM 3683 C CA . ALA B 1 189 ? -9.703 -24.781 7.602 1 98.69 189 ALA B CA 1
ATOM 3684 C C . ALA B 1 189 ? -10.109 -23.781 8.68 1 98.69 189 ALA B C 1
ATOM 3686 O O . ALA B 1 189 ? -10.617 -24.172 9.734 1 98.69 189 ALA B O 1
ATOM 3687 N N . LEU B 1 190 ? -9.938 -22.5 8.438 1 98.75 190 LEU B N 1
ATOM 3688 C CA . LEU B 1 190 ? -10.039 -21.516 9.508 1 98.75 190 LEU B CA 1
ATOM 3689 C C . LEU B 1 190 ? -11.383 -20.797 9.461 1 98.75 190 LEU B C 1
ATOM 3691 O O . LEU B 1 190 ? -11.844 -20.266 10.477 1 98.75 190 LEU B O 1
ATOM 3695 N N . ARG B 1 191 ? -11.961 -20.75 8.266 1 98.44 191 ARG B N 1
ATOM 3696 C CA . ARG B 1 191 ? -13.25 -20.109 8.039 1 98.44 191 ARG B CA 1
ATOM 3697 C C . ARG B 1 191 ? -14.125 -20.953 7.109 1 98.44 191 ARG B C 1
ATOM 3699 O O . ARG B 1 191 ? -14.438 -20.531 5.996 1 98.44 191 ARG B O 1
ATOM 3706 N N . PRO B 1 192 ? -14.594 -22.062 7.605 1 97.94 192 PRO B N 1
ATOM 3707 C CA . PRO B 1 192 ? -15.242 -23.047 6.738 1 97.94 192 PRO B CA 1
ATOM 3708 C C . PRO B 1 192 ? -16.516 -22.531 6.094 1 97.94 192 PRO B C 1
ATOM 3710 O O . PRO B 1 192 ? -16.969 -23.078 5.082 1 97.94 192 PRO B O 1
ATOM 3713 N N . LYS B 1 193 ? -17.109 -21.453 6.578 1 97.75 193 LYS B N 1
ATOM 3714 C CA . LYS B 1 193 ? -18.359 -20.953 6.027 1 97.75 193 LYS B CA 1
ATOM 3715 C C . LYS B 1 193 ? -18.094 -19.938 4.914 1 97.75 193 LYS B C 1
ATOM 3717 O O . LYS B 1 193 ? -19 -19.578 4.164 1 97.75 193 LYS B O 1
ATOM 3722 N N . ALA B 1 194 ? -16.844 -19.469 4.82 1 98.62 194 ALA B N 1
ATOM 3723 C CA . ALA B 1 194 ? -16.516 -18.469 3.807 1 98.62 194 ALA B CA 1
ATOM 3724 C C . ALA B 1 194 ? -16.578 -19.062 2.404 1 98.62 194 ALA B C 1
ATOM 3726 O O . ALA B 1 194 ? -16.188 -20.203 2.189 1 98.62 194 ALA B O 1
ATOM 3727 N N . LYS B 1 195 ? -17.094 -18.281 1.494 1 98.75 195 LYS B N 1
ATOM 3728 C CA . LYS B 1 195 ? -17.094 -18.672 0.087 1 98.75 195 LYS B CA 1
ATOM 3729 C C . LYS B 1 195 ? -15.773 -18.281 -0.581 1 98.75 195 LYS B C 1
ATOM 3731 O O . LYS B 1 195 ? -15.227 -17.203 -0.312 1 98.75 195 LYS B O 1
ATOM 3736 N N . ILE B 1 196 ? -15.289 -19.188 -1.378 1 98.88 196 ILE B N 1
ATOM 3737 C CA . ILE B 1 196 ? -14.031 -18.969 -2.074 1 98.88 196 ILE B CA 1
ATOM 3738 C C . ILE B 1 196 ? -14.273 -18.922 -3.582 1 98.88 196 ILE B C 1
ATOM 3740 O O . ILE B 1 196 ? -14.672 -19.922 -4.184 1 98.88 196 ILE B O 1
ATOM 3744 N N . PHE B 1 197 ? -14.016 -17.766 -4.16 1 98.88 197 PHE B N 1
ATOM 3745 C CA . PHE B 1 197 ? -14.164 -17.578 -5.598 1 98.88 197 PHE B CA 1
ATOM 3746 C C . PHE B 1 197 ? -12.805 -17.453 -6.277 1 98.88 197 PHE B C 1
ATOM 3748 O O . PHE B 1 197 ? -11.984 -16.625 -5.879 1 98.88 197 PHE B O 1
ATOM 3755 N N . ALA B 1 198 ? -12.578 -18.281 -7.238 1 98.88 198 ALA B N 1
ATOM 3756 C CA . ALA B 1 198 ? -11.461 -18.047 -8.156 1 98.88 198 ALA B CA 1
ATOM 3757 C C . ALA B 1 198 ? -11.852 -17.047 -9.242 1 98.88 198 ALA B C 1
ATOM 3759 O O . ALA B 1 198 ? -13.008 -16.984 -9.664 1 98.88 198 ALA B O 1
ATOM 3760 N N . VAL B 1 199 ? -10.891 -16.25 -9.656 1 98.94 199 VAL B N 1
ATOM 3761 C CA . VAL B 1 199 ? -11.164 -15.273 -10.703 1 98.94 199 VAL B CA 1
ATOM 3762 C C . VAL B 1 199 ? -10.148 -15.422 -11.828 1 98.94 199 VAL B C 1
ATOM 3764 O O . VAL B 1 199 ? -8.938 -15.469 -11.578 1 98.94 199 VAL B O 1
ATOM 3767 N N . GLU B 1 200 ? -10.617 -15.531 -13.055 1 98.69 200 GLU B N 1
ATOM 3768 C CA . GLU B 1 200 ? -9.805 -15.648 -14.266 1 98.69 200 GLU B CA 1
ATOM 3769 C C . GLU B 1 200 ? -10.25 -14.664 -15.336 1 98.69 200 GLU B C 1
ATOM 3771 O O . GLU B 1 200 ? -11.414 -14.242 -15.352 1 98.69 200 GLU B O 1
ATOM 3776 N N . PRO B 1 201 ? -9.258 -14.273 -16.219 1 98.75 201 PRO B N 1
ATOM 3777 C CA . PRO B 1 201 ? -9.727 -13.594 -17.438 1 98.75 201 PRO B CA 1
ATOM 3778 C C . PRO B 1 201 ? -10.578 -14.5 -18.328 1 98.75 201 PRO B C 1
ATOM 3780 O O . PRO B 1 201 ? -10.289 -15.695 -18.453 1 98.75 201 PRO B O 1
ATOM 3783 N N . GLU B 1 202 ? -11.555 -13.945 -18.984 1 98.69 202 GLU B N 1
ATOM 3784 C CA . GLU B 1 202 ? -12.375 -14.68 -19.938 1 98.69 202 GLU B CA 1
ATOM 3785 C C . GLU B 1 202 ? -11.508 -15.328 -21.016 1 98.69 202 GLU B C 1
ATOM 3787 O O . GLU B 1 202 ? -11.812 -16.438 -21.484 1 98.69 202 GLU B O 1
ATOM 3792 N N . LEU B 1 203 ? -10.414 -14.672 -21.328 1 98.62 203 LEU B N 1
ATOM 3793 C CA . LEU B 1 203 ? -9.578 -15.102 -22.453 1 98.62 203 LEU B CA 1
ATOM 3794 C C . LEU B 1 203 ? -8.555 -16.141 -22 1 98.62 203 LEU B C 1
ATOM 3796 O O . LEU B 1 203 ? -7.738 -16.594 -22.797 1 98.62 203 LEU B O 1
ATOM 3800 N N . ALA B 1 204 ? -8.562 -16.516 -20.766 1 98.25 204 ALA B N 1
ATOM 3801 C CA . ALA B 1 204 ? -7.746 -17.594 -20.188 1 98.25 204 ALA B CA 1
ATOM 3802 C C . ALA B 1 204 ? -8.477 -18.297 -19.062 1 98.25 204 ALA B C 1
ATOM 3804 O O . ALA B 1 204 ? -7.941 -18.438 -17.953 1 98.25 204 ALA B O 1
ATOM 3805 N N . ALA B 1 205 ? -9.664 -18.797 -19.391 1 98.44 205 ALA B N 1
ATOM 3806 C CA . ALA B 1 205 ? -10.578 -19.312 -18.375 1 98.44 205 ALA B CA 1
ATOM 3807 C C . ALA B 1 205 ? -10.562 -20.844 -18.328 1 98.44 205 ALA B C 1
ATOM 3809 O O . ALA B 1 205 ? -11.617 -21.469 -18.234 1 98.44 205 ALA B O 1
ATOM 3810 N N . ASP B 1 206 ? -9.406 -21.453 -18.484 1 98.25 206 ASP B N 1
ATOM 3811 C CA . ASP B 1 206 ? -9.289 -22.906 -18.531 1 98.25 206 ASP B CA 1
ATOM 3812 C C . ASP B 1 206 ? -9.57 -23.531 -17.172 1 98.25 206 ASP B C 1
ATOM 3814 O O . ASP B 1 206 ? -10.039 -24.672 -17.094 1 98.25 206 ASP B O 1
ATOM 3818 N N . THR B 1 207 ? -9.273 -22.844 -16.047 1 98.56 207 THR B N 1
ATOM 3819 C CA . THR B 1 207 ? -9.594 -23.375 -14.734 1 98.56 207 THR B CA 1
ATOM 3820 C C . THR B 1 207 ? -11.109 -23.469 -14.547 1 98.56 207 THR B C 1
ATOM 3822 O O . THR B 1 207 ? -11.609 -24.453 -14 1 98.56 207 THR B O 1
ATOM 3825 N N . ALA B 1 208 ? -11.812 -22.422 -14.992 1 98.5 208 ALA B N 1
ATOM 3826 C CA . ALA B 1 208 ? -13.273 -22.438 -14.922 1 98.5 208 ALA B CA 1
ATOM 3827 C C . ALA B 1 208 ? -13.828 -23.672 -15.648 1 98.5 208 ALA B C 1
ATOM 3829 O O . ALA B 1 208 ? -14.664 -24.391 -15.102 1 98.5 208 ALA B O 1
ATOM 3830 N N . GLU B 1 209 ? -13.375 -23.828 -16.844 1 98.56 209 GLU B N 1
ATOM 3831 C CA . GLU B 1 209 ? -13.836 -24.969 -17.641 1 98.56 209 GLU B CA 1
ATOM 3832 C C . GLU B 1 209 ? -13.438 -26.297 -17 1 98.56 209 GLU B C 1
ATOM 3834 O O . GLU B 1 209 ? -14.227 -27.234 -16.969 1 98.56 209 GLU B O 1
ATOM 3839 N N . SER B 1 210 ? -12.195 -26.375 -16.531 1 98.75 210 SER B N 1
ATOM 3840 C CA . SER B 1 210 ? -11.688 -27.578 -15.891 1 98.75 210 SER B CA 1
ATOM 3841 C C . SER B 1 210 ? -12.531 -27.969 -14.688 1 98.75 210 SER B C 1
ATOM 3843 O O . SER B 1 210 ? -12.891 -29.125 -14.523 1 98.75 210 SER B O 1
ATOM 3845 N N . LEU B 1 211 ? -12.82 -27.031 -13.828 1 98.5 211 LEU B N 1
ATOM 3846 C CA . LEU B 1 211 ? -13.602 -27.312 -12.633 1 98.5 211 LEU B CA 1
ATOM 3847 C C . LEU B 1 211 ? -15.031 -27.719 -12.992 1 98.5 211 LEU B C 1
ATOM 3849 O O . LEU B 1 211 ? -15.602 -28.609 -12.352 1 98.5 211 LEU B O 1
ATOM 3853 N N . ALA B 1 212 ? -15.617 -27.094 -13.984 1 98.12 212 ALA B N 1
ATOM 3854 C CA . ALA B 1 212 ? -16.969 -27.438 -14.422 1 98.12 212 ALA B CA 1
ATOM 3855 C C . ALA B 1 212 ? -17.031 -28.875 -14.93 1 98.12 212 ALA B C 1
ATOM 3857 O O . ALA B 1 212 ? -18.031 -29.562 -14.734 1 98.12 212 ALA B O 1
ATOM 3858 N N . LEU B 1 213 ? -15.969 -29.328 -15.516 1 97.94 213 LEU B N 1
ATOM 3859 C CA . LEU B 1 213 ? -15.953 -30.641 -16.125 1 97.94 213 LEU B CA 1
ATOM 3860 C C . LEU B 1 213 ? -15.391 -31.688 -15.164 1 97.94 213 LEU B C 1
ATOM 3862 O O . LEU B 1 213 ? -15.531 -32.875 -15.398 1 97.94 213 LEU B O 1
ATOM 3866 N N . GLY B 1 214 ? -14.695 -31.266 -14.156 1 97.56 214 GLY B N 1
ATOM 3867 C CA . GLY B 1 214 ? -14.125 -32.156 -13.164 1 97.56 214 GLY B CA 1
ATOM 3868 C C . GLY B 1 214 ? -12.797 -32.75 -13.594 1 97.56 214 GLY B C 1
ATOM 3869 O O . GLY B 1 214 ? -12.305 -33.688 -12.969 1 97.56 214 GLY B O 1
ATOM 3870 N N . SER B 1 215 ? -12.242 -32.25 -14.695 1 98.06 215 SER B N 1
ATOM 3871 C CA . SER B 1 215 ? -10.93 -32.625 -15.188 1 98.06 215 SER B CA 1
ATOM 3872 C C . SER B 1 215 ? -10.211 -31.469 -15.859 1 98.06 215 SER B C 1
ATOM 3874 O O . SER B 1 215 ? -10.844 -30.531 -16.344 1 98.06 215 SER B O 1
ATOM 3876 N N . ILE B 1 216 ? -8.961 -31.547 -15.883 1 98.31 216 ILE B N 1
ATOM 3877 C CA . ILE B 1 216 ? -8.156 -30.453 -16.422 1 98.31 216 ILE B CA 1
ATOM 3878 C C . ILE B 1 216 ? -8.398 -30.328 -17.922 1 98.31 216 ILE B C 1
ATOM 3880 O O . ILE B 1 216 ? -8.266 -31.297 -18.672 1 98.31 216 ILE B O 1
ATOM 3884 N N . VAL B 1 217 ? -8.781 -29.172 -18.328 1 97.56 217 VAL B N 1
ATOM 3885 C CA . VAL B 1 217 ? -8.906 -28.812 -19.734 1 97.56 217 VAL B CA 1
ATOM 3886 C C . VAL B 1 217 ? -7.801 -27.828 -20.109 1 97.56 217 VAL B C 1
ATOM 3888 O O . VAL B 1 217 ? -7.711 -26.734 -19.547 1 97.56 217 VAL B O 1
ATOM 3891 N N . GLU B 1 218 ? -7.031 -28.156 -20.984 1 93.81 218 GLU B N 1
ATOM 3892 C CA . GLU B 1 218 ? -5.945 -27.281 -21.438 1 93.81 218 GLU B CA 1
ATOM 3893 C C . GLU B 1 218 ? -6.375 -26.438 -22.625 1 93.81 218 GLU B C 1
ATOM 3895 O O . GLU B 1 218 ? -6.801 -26.953 -23.641 1 93.81 218 GLU B O 1
ATOM 3900 N N . TRP B 1 219 ? -6.316 -25.141 -22.391 1 96.62 219 TRP B N 1
ATOM 3901 C CA . TRP B 1 219 ? -6.461 -24.219 -23.516 1 96.62 219 TRP B CA 1
ATOM 3902 C C . TRP B 1 219 ? -5.129 -24.016 -24.234 1 96.62 219 TRP B C 1
ATOM 3904 O O . TRP B 1 219 ? -4.074 -24 -23.594 1 96.62 219 TRP B O 1
ATOM 3914 N N . PRO B 1 220 ? -5.172 -23.938 -25.594 1 95.88 220 PRO B N 1
ATOM 3915 C CA . PRO B 1 220 ? -3.932 -23.625 -26.312 1 95.88 220 PRO B CA 1
ATOM 3916 C C . PRO B 1 220 ? -3.27 -22.344 -25.812 1 95.88 220 PRO B C 1
ATOM 3918 O O . PRO B 1 220 ? -3.959 -21.375 -25.484 1 95.88 220 PRO B O 1
ATOM 3921 N N . VAL B 1 221 ? -1.982 -22.375 -25.812 1 92.44 221 VAL B N 1
ATOM 3922 C CA . VAL B 1 221 ? -1.183 -21.25 -25.359 1 92.44 221 VAL B CA 1
ATOM 3923 C C . VAL B 1 221 ? -1.613 -19.969 -26.094 1 92.44 221 VAL B C 1
ATOM 3925 O O . VAL B 1 221 ? -1.752 -18.906 -25.484 1 92.44 221 VAL B O 1
ATOM 3928 N N . ALA B 1 222 ? -1.846 -20.078 -27.406 1 94.75 222 ALA B N 1
ATOM 3929 C CA . ALA B 1 222 ? -2.215 -18.922 -28.234 1 94.75 222 ALA B CA 1
ATOM 3930 C C . ALA B 1 222 ? -3.52 -18.297 -27.75 1 94.75 222 ALA B C 1
ATOM 3932 O O . ALA B 1 222 ? -3.695 -17.078 -27.828 1 94.75 222 ALA B O 1
ATOM 3933 N N . LYS B 1 223 ? -4.43 -19.109 -27.281 1 96.31 223 LYS B N 1
ATOM 3934 C CA . LYS B 1 223 ? -5.707 -18.625 -26.766 1 96.31 223 LYS B CA 1
ATOM 3935 C C . LYS B 1 223 ? -5.523 -17.906 -25.438 1 96.31 223 LYS B C 1
ATOM 3937 O O . LYS B 1 223 ? -6.062 -16.812 -25.234 1 96.31 223 LYS B O 1
ATOM 3942 N N . ARG B 1 224 ? -4.734 -18.422 -24.562 1 96.06 224 ARG B N 1
ATOM 3943 C CA . ARG B 1 224 ? -4.531 -17.859 -23.219 1 96.06 224 ARG B CA 1
ATOM 3944 C C . ARG B 1 224 ? -3.678 -16.594 -23.281 1 96.06 224 ARG B C 1
ATOM 3946 O O . ARG B 1 224 ? -3.809 -15.719 -22.438 1 96.06 224 ARG B O 1
ATOM 3953 N N . ASN B 1 225 ? -2.893 -16.453 -24.312 1 95 225 ASN B N 1
ATOM 3954 C CA . ASN B 1 225 ? -1.967 -15.336 -24.406 1 95 225 ASN B CA 1
ATOM 3955 C C . ASN B 1 225 ? -2.686 -14.047 -24.812 1 95 225 ASN B C 1
ATOM 3957 O O . ASN B 1 225 ? -2.109 -12.961 -24.734 1 95 225 ASN B O 1
ATOM 3961 N N . ARG B 1 226 ? -3.994 -14.102 -25.062 1 97.19 226 ARG B N 1
ATOM 3962 C CA . ARG B 1 226 ? -4.746 -12.953 -25.547 1 97.19 226 ARG B CA 1
ATOM 3963 C C . ARG B 1 226 ? -5.098 -12.008 -24.406 1 97.19 226 ARG B C 1
ATOM 3965 O O . ARG B 1 226 ? -5.445 -10.844 -24.641 1 97.19 226 ARG B O 1
ATOM 3972 N N . THR B 1 227 ? -5.051 -12.492 -23.25 1 98.19 227 THR B N 1
ATOM 3973 C CA . THR B 1 227 ? -5.434 -11.641 -22.125 1 98.19 227 THR B CA 1
ATOM 3974 C C . THR B 1 227 ? -4.293 -10.703 -21.75 1 98.19 227 THR B C 1
ATOM 3976 O O . THR B 1 227 ? -3.121 -11.062 -21.859 1 98.19 227 THR B O 1
ATOM 3979 N N . ILE B 1 228 ? -4.613 -9.484 -21.203 1 97.06 228 ILE B N 1
ATOM 3980 C CA . ILE B 1 228 ? -3.631 -8.516 -20.719 1 97.06 228 ILE B CA 1
ATOM 3981 C C . ILE B 1 228 ? -3.109 -8.945 -19.359 1 97.06 228 ILE B C 1
ATOM 3983 O O . ILE B 1 228 ? -2.115 -8.406 -18.859 1 97.06 228 ILE B O 1
ATOM 3987 N N . ALA B 1 229 ? -3.818 -9.852 -18.703 1 97.56 229 ALA B N 1
ATOM 3988 C CA . ALA B 1 229 ? -3.363 -10.414 -17.438 1 97.56 229 ALA B CA 1
ATOM 3989 C C . ALA B 1 229 ? -2.336 -11.523 -17.672 1 97.56 229 ALA B C 1
ATOM 3991 O O . ALA B 1 229 ? -2.646 -12.703 -17.531 1 97.56 229 ALA B O 1
ATOM 3992 N N . ASP B 1 230 ? -1.173 -11.125 -17.859 1 93.75 230 ASP B N 1
ATOM 3993 C CA . ASP B 1 230 ? -0.125 -12.023 -18.344 1 93.75 230 ASP B CA 1
ATOM 3994 C C . ASP B 1 230 ? 0.258 -13.039 -17.281 1 93.75 230 ASP B C 1
ATOM 3996 O O . ASP B 1 230 ? 0.737 -14.133 -17.594 1 93.75 230 ASP B O 1
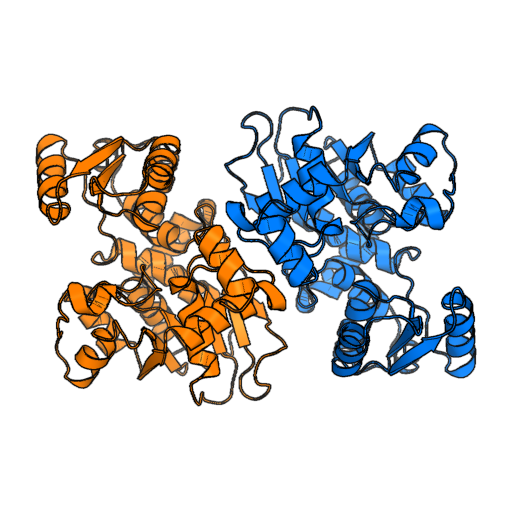ATOM 4000 N N . GLY B 1 231 ? 0.046 -12.773 -16 1 94.88 231 GLY B N 1
ATOM 4001 C CA . GLY B 1 231 ? 0.362 -13.695 -14.922 1 94.88 231 GLY B CA 1
ATOM 4002 C C . GLY B 1 231 ? -0.675 -14.789 -14.75 1 94.88 231 GLY B C 1
ATOM 4003 O O . GLY B 1 231 ? -0.5 -15.695 -13.938 1 94.88 231 GLY B O 1
ATOM 4004 N N . LEU B 1 232 ? -1.733 -14.766 -15.562 1 97.88 232 LEU B N 1
ATOM 4005 C CA . LEU B 1 232 ? -2.834 -15.703 -15.367 1 97.88 232 LEU B CA 1
ATOM 4006 C C . LEU B 1 232 ? -3.035 -16.578 -16.609 1 97.88 232 LEU B C 1
ATOM 4008 O O . LEU B 1 232 ? -4.16 -16.984 -16.906 1 97.88 232 LEU B O 1
ATOM 4012 N N . ARG B 1 233 ? -1.9 -16.906 -17.281 1 96.38 233 ARG B N 1
ATOM 4013 C CA . ARG B 1 233 ? -1.988 -17.594 -18.562 1 96.38 233 ARG B CA 1
ATOM 4014 C C . ARG B 1 233 ? -1.593 -19.062 -18.422 1 96.38 233 ARG B C 1
ATOM 4016 O O . ARG B 1 233 ? -1.458 -19.781 -19.422 1 96.38 233 ARG B O 1
ATOM 4023 N N . SER B 1 234 ? -1.41 -19.594 -17.219 1 95.56 234 SER B N 1
ATOM 4024 C CA . SER B 1 234 ? -1.006 -20.969 -17.016 1 95.56 234 SER B CA 1
ATOM 4025 C C . SER B 1 234 ? -2.207 -21.859 -16.688 1 95.56 234 SER B C 1
ATOM 4027 O O . SER B 1 234 ? -3.246 -21.375 -16.25 1 95.56 234 SER B O 1
ATOM 4029 N N . THR B 1 235 ? -1.985 -23.125 -16.953 1 97 235 THR B N 1
ATOM 4030 C CA . THR B 1 235 ? -2.977 -24.141 -16.641 1 97 235 THR B CA 1
ATOM 4031 C C . THR B 1 235 ? -2.648 -24.844 -15.32 1 97 235 THR B C 1
ATOM 4033 O O . THR B 1 235 ? -1.481 -25.109 -15.031 1 97 235 THR B O 1
ATOM 4036 N N . PRO B 1 236 ? -3.676 -25.109 -14.547 1 98 236 PRO B N 1
ATOM 4037 C CA . PRO B 1 236 ? -3.4 -25.844 -13.297 1 98 236 PRO B CA 1
ATOM 4038 C C . PRO B 1 236 ? -2.697 -27.172 -13.531 1 98 236 PRO B C 1
ATOM 4040 O O . PRO B 1 236 ? -2.906 -27.812 -14.57 1 98 236 PRO B O 1
ATOM 4043 N N . SER B 1 237 ? -1.837 -27.531 -12.641 1 97.31 237 SER B N 1
ATOM 4044 C CA . SER B 1 237 ? -1.27 -28.875 -12.602 1 97.31 237 SER B CA 1
ATOM 4045 C C . SER B 1 237 ? -2.232 -29.859 -11.945 1 97.31 237 SER B C 1
ATOM 4047 O O . SER B 1 237 ? -3.271 -29.453 -11.414 1 97.31 237 SER B O 1
ATOM 4049 N N . GLU B 1 238 ? -1.852 -31.156 -11.969 1 97.81 238 GLU B N 1
ATOM 4050 C CA . GLU B 1 238 ? -2.648 -32.156 -11.266 1 97.81 238 GLU B CA 1
ATOM 4051 C C . GLU B 1 238 ? -2.729 -31.844 -9.773 1 97.81 238 GLU B C 1
ATOM 4053 O O . GLU B 1 238 ? -3.791 -31.969 -9.164 1 97.81 238 GLU B O 1
ATOM 4058 N N . LEU B 1 239 ? -1.658 -31.406 -9.234 1 98.5 239 LEU B N 1
ATOM 4059 C CA . LEU B 1 239 ? -1.588 -31.109 -7.805 1 98.5 239 LEU B CA 1
ATOM 4060 C C . LEU B 1 239 ? -2.477 -29.922 -7.453 1 98.5 239 LEU B C 1
ATOM 4062 O O . LEU B 1 239 ? -3.295 -30 -6.535 1 98.5 239 LEU B O 1
ATOM 4066 N N . THR B 1 240 ? -2.301 -28.812 -8.156 1 98.69 240 THR B N 1
ATOM 4067 C CA . THR B 1 240 ? -3.088 -27.641 -7.824 1 98.69 240 THR B CA 1
ATOM 4068 C C . THR B 1 240 ? -4.562 -27.859 -8.148 1 98.69 240 THR B C 1
ATOM 4070 O O . THR B 1 240 ? -5.441 -27.406 -7.422 1 98.69 240 THR B O 1
ATOM 4073 N N . PHE B 1 241 ? -4.836 -28.625 -9.211 1 98.75 241 PHE B N 1
ATOM 4074 C CA . PHE B 1 241 ? -6.223 -28.906 -9.555 1 98.75 241 PHE B CA 1
ATOM 4075 C C . PHE B 1 241 ? -6.902 -29.719 -8.461 1 98.75 241 PHE B C 1
ATOM 4077 O O . PHE B 1 241 ? -8.07 -29.5 -8.148 1 98.75 241 PHE B O 1
ATOM 4084 N N . ALA B 1 242 ? -6.16 -30.656 -7.957 1 98.69 242 ALA B N 1
ATOM 4085 C CA . ALA B 1 242 ? -6.699 -31.438 -6.848 1 98.69 242 ALA B CA 1
ATOM 4086 C C . ALA B 1 242 ? -7.07 -30.531 -5.672 1 98.69 242 ALA B C 1
ATOM 4088 O O . ALA B 1 242 ? -8.102 -30.734 -5.027 1 98.69 242 ALA B O 1
ATOM 4089 N N . HIS B 1 243 ? -6.23 -29.562 -5.348 1 98.88 243 HIS B N 1
ATOM 4090 C CA . HIS B 1 243 ? -6.555 -28.594 -4.309 1 98.88 243 HIS B CA 1
ATOM 4091 C C . HIS B 1 243 ? -7.785 -27.766 -4.688 1 98.88 243 HIS B C 1
ATOM 4093 O O . HIS B 1 243 ? -8.711 -27.625 -3.885 1 98.88 243 HIS B O 1
ATOM 4099 N N . LEU B 1 244 ? -7.766 -27.234 -5.902 1 98.88 244 LEU B N 1
ATOM 4100 C CA . LEU B 1 244 ? -8.805 -26.328 -6.359 1 98.88 244 LEU B CA 1
ATOM 4101 C C . LEU B 1 244 ? -10.18 -26.984 -6.289 1 98.88 244 LEU B C 1
ATOM 4103 O O . LEU B 1 244 ? -11.164 -26.344 -5.902 1 98.88 244 LEU B O 1
ATOM 4107 N N . ARG B 1 245 ? -10.273 -28.25 -6.648 1 98.5 245 ARG B N 1
ATOM 4108 C CA . ARG B 1 245 ? -11.523 -29 -6.605 1 98.5 245 ARG B CA 1
ATOM 4109 C C . ARG B 1 245 ? -12.07 -29.078 -5.184 1 98.5 245 ARG B C 1
ATOM 4111 O O . ARG B 1 245 ? -13.281 -29.156 -4.984 1 98.5 245 ARG B O 1
ATOM 4118 N N . GLN B 1 246 ? -11.219 -28.969 -4.285 1 98.06 246 GLN B N 1
ATOM 4119 C CA . GLN B 1 246 ? -11.609 -29.109 -2.889 1 98.06 246 GLN B CA 1
ATOM 4120 C C . GLN B 1 246 ? -11.984 -27.766 -2.285 1 98.06 246 GLN B C 1
ATOM 4122 O O . GLN B 1 246 ? -12.844 -27.688 -1.401 1 98.06 246 GLN B O 1
ATOM 4127 N N . VAL B 1 247 ? -11.367 -26.703 -2.822 1 98.62 247 VAL B N 1
ATOM 4128 C CA . VAL B 1 247 ? -11.469 -25.5 -2.008 1 98.62 247 VAL B CA 1
ATOM 4129 C C . VAL B 1 247 ? -12.312 -24.453 -2.736 1 98.62 247 VAL B C 1
ATOM 4131 O O . VAL B 1 247 ? -12.898 -23.562 -2.105 1 98.62 247 VAL B O 1
ATOM 4134 N N . ILE B 1 248 ? -12.438 -24.484 -4.008 1 98.81 248 ILE B N 1
ATOM 4135 C CA . ILE B 1 248 ? -13.078 -23.406 -4.762 1 98.81 248 ILE B CA 1
ATOM 4136 C C . ILE B 1 248 ? -14.586 -23.656 -4.824 1 98.81 248 ILE B C 1
ATOM 4138 O O . ILE B 1 248 ? -15.023 -24.766 -5.176 1 98.81 248 ILE B O 1
ATOM 4142 N N . ASP B 1 249 ? -15.352 -22.688 -4.52 1 98.5 249 ASP B N 1
ATOM 4143 C CA . ASP B 1 249 ? -16.812 -22.797 -4.613 1 98.5 249 ASP B CA 1
ATOM 4144 C C . ASP B 1 249 ? -17.297 -22.469 -6.027 1 98.5 249 ASP B C 1
ATOM 4146 O O . ASP B 1 249 ? -18.234 -23.094 -6.523 1 98.5 249 ASP B O 1
ATOM 4150 N N . ASP B 1 250 ? -16.703 -21.453 -6.629 1 98.06 250 ASP B N 1
ATOM 4151 C CA . ASP B 1 250 ? -17.094 -21.031 -7.977 1 98.06 250 ASP B CA 1
ATOM 4152 C C . ASP B 1 250 ? -15.977 -20.203 -8.625 1 98.06 250 ASP B C 1
ATOM 4154 O O . ASP B 1 250 ? -15.016 -19.812 -7.965 1 98.06 250 ASP B O 1
ATOM 4158 N N . VAL B 1 251 ? -16.125 -20.078 -9.977 1 98.69 251 VAL B N 1
ATOM 4159 C CA . VAL B 1 251 ? -15.148 -19.297 -10.734 1 98.69 251 VAL B CA 1
ATOM 4160 C C . VAL B 1 251 ? -15.852 -18.141 -11.43 1 98.69 251 VAL B C 1
ATOM 4162 O O . VAL B 1 251 ? -16.906 -18.312 -12.031 1 98.69 251 VAL B O 1
ATOM 4165 N N . ILE B 1 252 ? -15.32 -16.953 -11.227 1 98.81 252 ILE B N 1
ATOM 4166 C CA . ILE B 1 252 ? -15.773 -15.75 -11.922 1 98.81 252 ILE B CA 1
ATOM 4167 C C . ILE B 1 252 ? -14.805 -15.414 -13.055 1 98.81 252 ILE B C 1
ATOM 4169 O O . ILE B 1 252 ? -13.586 -15.414 -12.852 1 98.81 252 ILE B O 1
ATOM 4173 N N . THR B 1 253 ? -15.273 -15.234 -14.258 1 98.81 253 THR B N 1
ATOM 4174 C CA . THR B 1 253 ? -14.438 -14.789 -15.359 1 98.81 253 THR B CA 1
ATOM 4175 C C . THR B 1 253 ? -14.688 -13.312 -15.664 1 98.81 253 THR B C 1
ATOM 4177 O O . THR B 1 253 ? -15.812 -12.836 -15.562 1 98.81 253 THR B O 1
ATOM 4180 N N . VAL B 1 254 ? -13.656 -12.578 -15.992 1 98.88 254 VAL B N 1
ATOM 4181 C CA . VAL B 1 254 ? -13.773 -11.133 -16.203 1 98.88 254 VAL B CA 1
ATOM 4182 C C . VAL B 1 254 ? -13.164 -10.75 -17.547 1 98.88 254 VAL B C 1
ATOM 4184 O O . VAL B 1 254 ? -12.219 -11.391 -18.016 1 98.88 254 VAL B O 1
ATOM 4187 N N . SER B 1 255 ? -13.672 -9.719 -18.156 1 98.81 255 SER B N 1
ATOM 4188 C CA . SER B 1 255 ? -13.227 -9.25 -19.469 1 98.81 255 SER B CA 1
ATOM 4189 C C . SER B 1 255 ? -11.984 -8.367 -19.344 1 98.81 255 SER B C 1
ATOM 4191 O O . SER B 1 255 ? -11.633 -7.941 -18.25 1 98.81 255 SER B O 1
ATOM 4193 N N . GLU B 1 256 ? -11.32 -8.172 -20.531 1 98.44 256 GLU B N 1
ATOM 4194 C CA . GLU B 1 256 ? -10.148 -7.305 -20.562 1 98.44 256 GLU B CA 1
ATOM 4195 C C . GLU B 1 256 ? -10.484 -5.895 -20.094 1 98.44 256 GLU B C 1
ATOM 4197 O O . GLU B 1 256 ? -9.695 -5.262 -19.391 1 98.44 256 GLU B O 1
ATOM 4202 N N . ASP B 1 257 ? -11.672 -5.379 -20.453 1 98.38 257 ASP B N 1
ATOM 4203 C CA . ASP B 1 257 ? -12.094 -4.039 -20.047 1 98.38 257 ASP B CA 1
ATOM 4204 C C . ASP B 1 257 ? -12.328 -3.971 -18.531 1 98.38 257 ASP B C 1
ATOM 4206 O O . ASP B 1 257 ? -12 -2.971 -17.891 1 98.38 257 ASP B O 1
ATOM 4210 N N . GLU B 1 258 ? -12.961 -4.98 -17.969 1 98.62 258 GLU B N 1
ATOM 4211 C CA . GLU B 1 258 ? -13.18 -5.043 -16.516 1 98.62 258 GLU B CA 1
ATOM 4212 C C . GLU B 1 258 ? -11.852 -5.066 -15.766 1 98.62 258 GLU B C 1
ATOM 4214 O O . GLU B 1 258 ? -11.727 -4.445 -14.711 1 98.62 258 GLU B O 1
ATOM 4219 N N . ILE B 1 259 ? -10.883 -5.773 -16.312 1 98.81 259 ILE B N 1
ATOM 4220 C CA . ILE B 1 259 ? -9.555 -5.84 -15.703 1 98.81 259 ILE B CA 1
ATOM 4221 C C . ILE B 1 259 ? -8.914 -4.453 -15.711 1 98.81 259 ILE B C 1
ATOM 4223 O O . ILE B 1 259 ? -8.422 -3.988 -14.68 1 98.81 259 ILE B O 1
ATOM 4227 N N . ARG B 1 260 ? -8.945 -3.75 -16.875 1 98.44 260 ARG B N 1
ATOM 4228 C CA . ARG B 1 260 ? -8.391 -2.406 -16.969 1 98.44 260 ARG B CA 1
ATOM 4229 C C . ARG B 1 260 ? -9.062 -1.458 -15.992 1 98.44 260 ARG B C 1
ATOM 4231 O O . ARG B 1 260 ? -8.398 -0.66 -15.328 1 98.44 260 ARG B O 1
ATOM 4238 N N . SER B 1 261 ? -10.359 -1.577 -15.891 1 98.31 261 SER B N 1
ATOM 4239 C CA . SER B 1 261 ? -11.125 -0.736 -14.977 1 98.31 261 SER B CA 1
ATOM 4240 C C . SER B 1 261 ? -10.711 -0.979 -13.531 1 98.31 261 SER B C 1
ATOM 4242 O O . SER B 1 261 ? -10.633 -0.04 -12.734 1 98.31 261 SER B O 1
ATOM 4244 N N . ALA B 1 262 ? -10.492 -2.219 -13.203 1 98.75 262 ALA B N 1
ATOM 4245 C CA . ALA B 1 262 ? -10.078 -2.561 -11.844 1 98.75 262 ALA B CA 1
ATOM 4246 C C . ALA B 1 262 ? -8.695 -2.004 -11.531 1 98.75 262 ALA B C 1
ATOM 4248 O O . ALA B 1 262 ? -8.445 -1.533 -10.422 1 98.75 262 ALA B O 1
ATOM 4249 N N . VAL B 1 263 ? -7.758 -2.092 -12.516 1 98.56 263 VAL B N 1
ATOM 4250 C CA . VAL B 1 263 ? -6.434 -1.506 -12.328 1 98.56 263 VAL B CA 1
ATOM 4251 C C . VAL B 1 263 ? -6.566 -0.016 -12.023 1 98.56 263 VAL B C 1
ATOM 4253 O O . VAL B 1 263 ? -5.961 0.483 -11.07 1 98.56 263 VAL B O 1
ATOM 4256 N N . ARG B 1 264 ? -7.363 0.656 -12.805 1 97.69 264 ARG B N 1
ATOM 4257 C CA . ARG B 1 264 ? -7.586 2.086 -12.625 1 97.69 264 ARG B CA 1
ATOM 4258 C C . ARG B 1 264 ? -8.211 2.373 -11.258 1 97.69 264 ARG B C 1
ATOM 4260 O O . ARG B 1 264 ? -7.789 3.293 -10.562 1 97.69 264 ARG B O 1
ATOM 4267 N N . GLU B 1 265 ? -9.188 1.599 -10.906 1 97.44 265 GLU B N 1
ATOM 4268 C CA . GLU B 1 265 ? -9.891 1.774 -9.641 1 97.44 265 GLU B CA 1
ATOM 4269 C C . GLU B 1 265 ? -8.945 1.588 -8.453 1 97.44 265 GLU B C 1
ATOM 4271 O O . GLU B 1 265 ? -8.992 2.359 -7.496 1 97.44 265 GLU B O 1
ATOM 4276 N N . LEU B 1 266 ? -8.094 0.583 -8.469 1 98.56 266 LEU B N 1
ATOM 4277 C CA . LEU B 1 266 ? -7.125 0.347 -7.406 1 98.56 266 LEU B CA 1
ATOM 4278 C C . LEU B 1 266 ? -6.172 1.527 -7.266 1 98.56 266 LEU B C 1
ATOM 4280 O O . LEU B 1 266 ? -5.855 1.95 -6.148 1 98.56 266 LEU B O 1
ATOM 4284 N N . ALA B 1 267 ? -5.719 2.061 -8.367 1 97.69 267 ALA B N 1
ATOM 4285 C CA . ALA B 1 267 ? -4.781 3.18 -8.344 1 97.69 267 ALA B CA 1
ATOM 4286 C C . ALA B 1 267 ? -5.434 4.43 -7.762 1 97.69 267 ALA B C 1
ATOM 4288 O O . ALA B 1 267 ? -4.867 5.074 -6.875 1 97.69 267 ALA B O 1
ATOM 4289 N N . LEU B 1 268 ? -6.641 4.711 -8.172 1 93.94 268 LEU B N 1
ATOM 4290 C CA . LEU B 1 268 ? -7.25 6 -7.879 1 93.94 268 LEU B CA 1
ATOM 4291 C C . LEU B 1 268 ? -7.98 5.965 -6.539 1 93.94 268 LEU B C 1
ATOM 4293 O O . LEU B 1 268 ? -8.055 6.98 -5.844 1 93.94 268 LEU B O 1
ATOM 4297 N N . ARG B 1 269 ? -8.484 4.789 -6.156 1 94.75 269 ARG B N 1
ATOM 4298 C CA . ARG B 1 269 ? -9.328 4.73 -4.965 1 94.75 269 ARG B CA 1
ATOM 4299 C C . ARG B 1 269 ? -8.578 4.094 -3.799 1 94.75 269 ARG B C 1
ATOM 4301 O O . ARG B 1 269 ? -8.797 4.453 -2.641 1 94.75 269 ARG B O 1
ATOM 4308 N N . ALA B 1 270 ? -7.68 3.195 -4.066 1 97.44 270 ALA B N 1
ATOM 4309 C CA . ALA B 1 270 ? -6.98 2.48 -3.004 1 97.44 270 ALA B CA 1
ATOM 4310 C C . ALA B 1 270 ? -5.523 2.926 -2.91 1 97.44 270 ALA B C 1
ATOM 4312 O O . ALA B 1 270 ? -4.809 2.543 -1.981 1 97.44 270 ALA B O 1
ATOM 4313 N N . ARG B 1 271 ? -5.098 3.775 -3.879 1 97.81 271 ARG B N 1
ATOM 4314 C CA . ARG B 1 271 ? -3.723 4.258 -3.941 1 97.81 271 ARG B CA 1
ATOM 4315 C C . ARG B 1 271 ? -2.74 3.102 -4.098 1 97.81 271 ARG B C 1
ATOM 4317 O O . ARG B 1 271 ? -1.633 3.145 -3.559 1 97.81 271 ARG B O 1
ATOM 4324 N N . LEU B 1 272 ? -3.17 2.012 -4.812 1 98.62 272 LEU B N 1
ATOM 4325 C CA . LEU B 1 272 ? -2.348 0.842 -5.102 1 98.62 272 LEU B CA 1
ATOM 4326 C C . LEU B 1 272 ? -2.115 0.703 -6.605 1 98.62 272 LEU B C 1
ATOM 4328 O O . LEU B 1 272 ? -3.061 0.764 -7.391 1 98.62 272 LEU B O 1
ATOM 4332 N N . VAL B 1 273 ? -0.883 0.589 -6.969 1 98.31 273 VAL B N 1
ATOM 4333 C CA . VAL B 1 273 ? -0.581 0.202 -8.344 1 98.31 273 VAL B CA 1
ATOM 4334 C C . VAL B 1 273 ? -0.612 -1.319 -8.469 1 98.31 273 VAL B C 1
ATOM 4336 O O . VAL B 1 273 ? 0.15 -2.021 -7.801 1 98.31 273 VAL B O 1
ATOM 4339 N N . ALA B 1 274 ? -1.504 -1.779 -9.266 1 98.5 274 ALA B N 1
ATOM 4340 C CA . ALA B 1 274 ? -1.644 -3.211 -9.523 1 98.5 274 ALA B CA 1
ATOM 4341 C C . ALA B 1 274 ? -1.416 -3.527 -11 1 98.5 274 ALA B C 1
ATOM 4343 O O . ALA B 1 274 ? -1.769 -2.732 -11.875 1 98.5 274 ALA B O 1
ATOM 4344 N N . GLU B 1 275 ? -0.75 -4.625 -11.281 1 97.94 275 GLU B N 1
ATOM 4345 C CA . GLU B 1 275 ? -0.728 -5.156 -12.641 1 97.94 275 GLU B CA 1
ATOM 4346 C C . GLU B 1 275 ? -2.068 -5.781 -13.008 1 97.94 275 GLU B C 1
ATOM 4348 O O . GLU B 1 275 ? -2.867 -6.113 -12.133 1 97.94 275 GLU B O 1
ATOM 4353 N N . PRO B 1 276 ? -2.34 -6 -14.297 1 98.38 276 PRO B N 1
ATOM 4354 C CA . PRO B 1 276 ? -3.637 -6.551 -14.695 1 98.38 276 PRO B CA 1
ATOM 4355 C C . PRO B 1 276 ? -3.957 -7.867 -13.992 1 98.38 276 PRO B C 1
ATOM 4357 O O . PRO B 1 276 ? -5.062 -8.039 -13.477 1 98.38 276 PRO B O 1
ATOM 4360 N N . SER B 1 277 ? -2.992 -8.773 -13.883 1 98.5 277 SER B N 1
ATOM 4361 C CA . SER B 1 277 ? -3.199 -10.039 -13.195 1 98.5 277 SER B CA 1
ATOM 4362 C C . SER B 1 277 ? -3.582 -9.82 -11.734 1 98.5 277 SER B C 1
ATOM 4364 O O . SER B 1 277 ? -4.352 -10.594 -11.164 1 98.5 277 SER B O 1
ATOM 4366 N N . GLY B 1 278 ? -3.039 -8.789 -11.133 1 98.56 278 GLY B N 1
ATOM 4367 C CA . GLY B 1 278 ? -3.264 -8.508 -9.727 1 98.56 278 GLY B CA 1
ATOM 4368 C C . GLY B 1 278 ? -4.594 -7.832 -9.453 1 98.56 278 GLY B C 1
ATOM 4369 O O . GLY B 1 278 ? -5.027 -7.746 -8.305 1 98.56 278 GLY B O 1
ATOM 4370 N N . ALA B 1 279 ? -5.305 -7.438 -10.508 1 98.81 279 ALA B N 1
ATOM 4371 C CA . ALA B 1 279 ? -6.516 -6.641 -10.344 1 98.81 279 ALA B CA 1
ATOM 4372 C C . ALA B 1 279 ? -7.762 -7.473 -10.633 1 98.81 279 ALA B C 1
ATOM 4374 O O . ALA B 1 279 ? -8.883 -7.012 -10.422 1 98.81 279 ALA B O 1
ATOM 4375 N N . VAL B 1 280 ? -7.605 -8.711 -11.031 1 98.94 280 VAL B N 1
ATOM 4376 C CA . VAL B 1 280 ? -8.75 -9.461 -11.531 1 98.94 280 VAL B CA 1
ATOM 4377 C C . VAL B 1 280 ? -9.727 -9.734 -10.383 1 98.94 280 VAL B C 1
ATOM 4379 O O . VAL B 1 280 ? -10.938 -9.805 -10.594 1 98.94 280 VAL B O 1
ATOM 4382 N N . SER B 1 281 ? -9.227 -9.883 -9.156 1 98.94 281 SER B N 1
ATOM 4383 C CA . SER B 1 281 ? -10.109 -10.164 -8.031 1 98.94 281 SER B CA 1
ATOM 4384 C C . SER B 1 281 ? -11.07 -9.008 -7.773 1 98.94 281 SER B C 1
ATOM 4386 O O . SER B 1 281 ? -12.242 -9.227 -7.473 1 98.94 281 SER B O 1
ATOM 4388 N N . LEU B 1 282 ? -10.539 -7.758 -7.902 1 98.94 282 LEU B N 1
ATOM 4389 C CA . LEU B 1 282 ? -11.445 -6.617 -7.777 1 98.94 282 LEU B CA 1
ATOM 4390 C C . LEU B 1 282 ? -12.469 -6.609 -8.906 1 98.94 282 LEU B C 1
ATOM 4392 O O . LEU B 1 282 ? -13.648 -6.32 -8.68 1 98.94 282 LEU B O 1
ATOM 4396 N N . ALA B 1 283 ? -12 -6.906 -10.125 1 98.94 283 ALA B N 1
ATOM 4397 C CA . ALA B 1 283 ? -12.938 -7.008 -11.242 1 98.94 283 ALA B CA 1
ATOM 4398 C C . ALA B 1 283 ? -14.016 -8.047 -10.961 1 98.94 283 ALA B C 1
ATOM 4400 O O . ALA B 1 283 ? -15.195 -7.82 -11.258 1 98.94 283 ALA B O 1
ATOM 4401 N N . GLY B 1 284 ? -13.656 -9.195 -10.398 1 98.94 284 GLY B N 1
ATOM 4402 C CA . GLY B 1 284 ? -14.617 -10.227 -10.016 1 98.94 284 GLY B CA 1
ATOM 4403 C C . GLY B 1 284 ? -15.617 -9.758 -8.984 1 98.94 284 GLY B C 1
ATOM 4404 O O . GLY B 1 284 ? -16.812 -10.023 -9.109 1 98.94 284 GLY B O 1
ATOM 4405 N N . TYR B 1 285 ? -15.148 -9.055 -7.949 1 98.88 285 TYR B N 1
ATOM 4406 C CA . TYR B 1 285 ? -16.016 -8.477 -6.926 1 98.88 285 TYR B CA 1
ATOM 4407 C C . TYR B 1 285 ? -17.078 -7.578 -7.551 1 98.88 285 TYR B C 1
ATOM 4409 O O . TYR B 1 285 ? -18.234 -7.613 -7.152 1 98.88 285 TYR B O 1
ATOM 4417 N N . ARG B 1 286 ? -16.609 -6.758 -8.586 1 98.44 286 ARG B N 1
ATOM 4418 C CA . ARG B 1 286 ? -17.516 -5.812 -9.234 1 98.44 286 ARG B CA 1
ATOM 4419 C C . ARG B 1 286 ? -18.562 -6.547 -10.078 1 98.44 286 ARG B C 1
ATOM 4421 O O . ARG B 1 286 ? -19.688 -6.074 -10.219 1 98.44 286 ARG B O 1
ATOM 4428 N N . LYS B 1 287 ? -18.203 -7.602 -10.578 1 97.12 287 LYS B N 1
ATOM 4429 C CA . LYS B 1 287 ? -19.031 -8.297 -11.555 1 97.12 287 LYS B CA 1
ATOM 4430 C C . LYS B 1 287 ? -20.016 -9.242 -10.859 1 97.12 287 LYS B C 1
ATOM 4432 O O . LYS B 1 287 ? -21.188 -9.32 -11.242 1 97.12 287 LYS B O 1
ATOM 4437 N N . ALA B 1 288 ? -19.625 -9.914 -9.867 1 94.56 288 ALA B N 1
ATOM 4438 C CA . ALA B 1 288 ? -20.359 -11.055 -9.328 1 94.56 288 ALA B CA 1
ATOM 4439 C C . ALA B 1 288 ? -21.391 -10.602 -8.305 1 94.56 288 ALA B C 1
ATOM 4441 O O . ALA B 1 288 ? -21.219 -9.57 -7.648 1 94.56 288 ALA B O 1
ATOM 4442 N N . ALA B 1 289 ? -22.484 -11.367 -8.258 1 93.12 289 ALA B N 1
ATOM 4443 C CA . ALA B 1 289 ? -23.391 -11.273 -7.129 1 93.12 289 ALA B CA 1
ATOM 4444 C C . ALA B 1 289 ? -22.875 -12.07 -5.934 1 93.12 289 ALA B C 1
ATOM 4446 O O . ALA B 1 289 ? -23.031 -13.297 -5.883 1 93.12 289 ALA B O 1
ATOM 4447 N N . LEU B 1 290 ? -22.328 -11.398 -4.996 1 96.12 290 LEU B N 1
ATOM 4448 C CA . LEU B 1 290 ? -21.703 -12.055 -3.848 1 96.12 290 LEU B CA 1
ATOM 4449 C C . LEU B 1 290 ? -22.672 -12.125 -2.676 1 96.12 290 LEU B C 1
ATOM 4451 O O . LEU B 1 290 ? -23.609 -11.328 -2.588 1 96.12 290 LEU B O 1
ATOM 4455 N N . PRO B 1 291 ? -22.484 -13.102 -1.851 1 95.56 291 PRO B N 1
ATOM 4456 C CA . PRO B 1 291 ? -23.281 -13.141 -0.628 1 95.56 291 PRO B CA 1
ATOM 4457 C C . PRO B 1 291 ? -23 -11.961 0.299 1 95.56 291 PRO B C 1
ATOM 4459 O O . PRO B 1 291 ? -21.953 -11.328 0.199 1 95.56 291 PRO B O 1
ATOM 4462 N N . ASP B 1 292 ? -23.984 -11.727 1.191 1 97.75 292 ASP B N 1
ATOM 4463 C CA . ASP B 1 292 ? -23.797 -10.672 2.18 1 97.75 292 ASP B CA 1
ATOM 4464 C C . ASP B 1 292 ? -22.609 -10.969 3.098 1 97.75 292 ASP B C 1
ATOM 4466 O O . ASP B 1 292 ? -22.359 -12.133 3.434 1 97.75 292 ASP B O 1
ATOM 4470 N N . GLY B 1 293 ? -21.922 -9.945 3.469 1 98.19 293 GLY B N 1
ATOM 4471 C CA . GLY B 1 293 ? -20.797 -10.094 4.379 1 98.19 293 GLY B CA 1
ATOM 4472 C C . GLY B 1 293 ? -19.484 -9.609 3.789 1 98.19 293 GLY B C 1
ATOM 4473 O O . GLY B 1 293 ? -19.391 -9.344 2.588 1 98.19 293 GLY B O 1
ATOM 4474 N N . SER B 1 294 ? -18.469 -9.562 4.613 1 98.38 294 SER B N 1
ATOM 4475 C CA . SER B 1 294 ? -17.188 -8.977 4.23 1 98.38 294 SER B CA 1
ATOM 4476 C C . SER B 1 294 ? -16.516 -9.805 3.143 1 98.38 294 SER B C 1
ATOM 4478 O O . SER B 1 294 ? -16.438 -11.031 3.244 1 98.38 294 SER B O 1
ATOM 4480 N N . ALA B 1 295 ? -16.094 -9.141 2.111 1 98.75 295 ALA B N 1
ATOM 4481 C CA . ALA B 1 295 ? -15.383 -9.758 0.988 1 98.75 295 ALA B CA 1
ATOM 4482 C C . ALA B 1 295 ? -13.938 -9.273 0.915 1 98.75 295 ALA B C 1
ATOM 4484 O O . ALA B 1 295 ? -13.664 -8.094 1.138 1 98.75 295 ALA B O 1
ATOM 4485 N N . VAL B 1 296 ? -13.062 -10.188 0.706 1 98.94 296 VAL B N 1
ATOM 4486 C CA . VAL B 1 296 ? -11.656 -9.844 0.512 1 98.94 296 VAL B CA 1
ATOM 4487 C C . VAL B 1 296 ? -11.258 -10.102 -0.938 1 98.94 296 VAL B C 1
ATOM 4489 O O . VAL B 1 296 ? -11.469 -11.203 -1.46 1 98.94 296 VAL B O 1
ATOM 4492 N N . ALA B 1 297 ? -10.758 -9.117 -1.627 1 98.94 297 ALA B N 1
ATOM 4493 C CA . ALA B 1 297 ? -10.125 -9.273 -2.936 1 98.94 297 ALA B CA 1
ATOM 4494 C C . ALA B 1 297 ? -8.609 -9.297 -2.811 1 98.94 297 ALA B C 1
ATOM 4496 O O . ALA B 1 297 ? -8.008 -8.367 -2.26 1 98.94 297 ALA B O 1
ATOM 4497 N N . ILE B 1 298 ? -7.973 -10.344 -3.314 1 98.94 298 ILE B N 1
ATOM 4498 C CA . ILE B 1 298 ? -6.52 -10.43 -3.314 1 98.94 298 ILE B CA 1
ATOM 4499 C C . ILE B 1 298 ? -5.949 -9.555 -4.426 1 98.94 298 ILE B C 1
ATOM 4501 O O . ILE B 1 298 ? -6.254 -9.75 -5.602 1 98.94 298 ILE B O 1
ATOM 4505 N N . VAL B 1 299 ? -5.191 -8.547 -4.09 1 98.94 299 VAL B N 1
ATOM 4506 C CA . VAL B 1 299 ? -4.41 -7.77 -5.051 1 98.94 299 VAL B CA 1
ATOM 4507 C C . VAL B 1 299 ? -3 -8.352 -5.16 1 98.94 299 VAL B C 1
ATOM 4509 O O . VAL B 1 299 ? -2.096 -7.938 -4.43 1 98.94 299 VAL B O 1
ATOM 4512 N N . SER B 1 300 ? -2.752 -9.219 -6.082 1 98.69 300 SER B N 1
ATOM 4513 C CA . SER B 1 300 ? -1.709 -10.234 -5.988 1 98.69 300 SER B CA 1
ATOM 4514 C C . SER B 1 300 ? -0.361 -9.688 -6.445 1 98.69 300 SER B C 1
ATOM 4516 O O . SER B 1 300 ? 0.686 -10.242 -6.113 1 98.69 300 SER B O 1
ATOM 4518 N N . GLY B 1 301 ? -0.376 -8.672 -7.293 1 97.81 301 GLY B N 1
ATOM 4519 C CA . GLY B 1 301 ? 0.869 -8.109 -7.797 1 97.81 301 GLY B CA 1
ATOM 4520 C C . GLY B 1 301 ? 0.702 -6.734 -8.406 1 97.81 301 GLY B C 1
ATOM 4521 O O . GLY B 1 301 ? -0.41 -6.34 -8.766 1 97.81 301 GLY B O 1
ATOM 4522 N N . GLY B 1 302 ? 1.834 -6.027 -8.523 1 97.12 302 GLY B N 1
ATOM 4523 C CA . GLY B 1 302 ? 1.749 -4.641 -8.961 1 97.12 302 GLY B CA 1
ATOM 4524 C C . GLY B 1 302 ? 2.793 -4.277 -10 1 97.12 302 GLY B C 1
ATOM 4525 O O . GLY B 1 302 ? 3.084 -3.1 -10.203 1 97.12 302 GLY B O 1
ATOM 4526 N N . ASN B 1 303 ? 3.398 -5.285 -10.656 1 94.56 303 ASN B N 1
ATOM 4527 C CA . ASN B 1 303 ? 4.457 -5.023 -11.625 1 94.56 303 ASN B CA 1
ATOM 4528 C C . ASN B 1 303 ? 3.891 -4.789 -13.023 1 94.56 303 ASN B C 1
ATOM 4530 O O . ASN B 1 303 ? 3.844 -5.711 -13.844 1 94.56 303 ASN B O 1
ATOM 4534 N N . ILE B 1 304 ? 3.48 -3.572 -13.305 1 94.56 304 ILE B N 1
ATOM 4535 C CA . ILE B 1 304 ? 2.854 -3.166 -14.555 1 94.56 304 ILE B CA 1
ATOM 4536 C C . ILE B 1 304 ? 3.793 -2.24 -15.32 1 94.56 304 ILE B C 1
ATOM 4538 O O . ILE B 1 304 ? 4.488 -1.416 -14.727 1 94.56 304 ILE B O 1
ATOM 4542 N N . GLU B 1 305 ? 3.863 -2.479 -16.656 1 91 305 GLU B N 1
ATOM 4543 C CA . GLU B 1 305 ? 4.648 -1.57 -17.5 1 91 305 GLU B CA 1
ATOM 4544 C C . GLU B 1 305 ? 4.145 -0.135 -17.359 1 91 305 GLU B C 1
ATOM 4546 O O . GLU B 1 305 ? 2.939 0.114 -17.438 1 91 305 GLU B O 1
ATOM 4551 N N . PRO B 1 306 ? 5.105 0.811 -17.203 1 91.19 306 PRO B N 1
ATOM 4552 C CA . PRO B 1 306 ? 4.707 2.207 -17.016 1 91.19 306 PRO B CA 1
ATOM 4553 C C . PRO B 1 306 ? 3.775 2.717 -18.109 1 91.19 306 PRO B C 1
ATOM 4555 O O . PRO B 1 306 ? 2.783 3.389 -17.812 1 91.19 306 PRO B O 1
ATOM 4558 N N . ALA B 1 307 ? 4.059 2.387 -19.391 1 91 307 ALA B N 1
ATOM 4559 C CA . ALA B 1 307 ? 3.232 2.848 -20.5 1 91 307 ALA B CA 1
ATOM 4560 C C . ALA B 1 307 ? 1.823 2.27 -20.406 1 91 307 ALA B C 1
ATOM 4562 O O . ALA B 1 307 ? 0.846 2.953 -20.734 1 91 307 ALA B O 1
ATOM 4563 N N . GLN B 1 308 ? 1.72 1.034 -20.047 1 93.38 308 GLN B N 1
ATOM 4564 C CA . GLN B 1 308 ? 0.413 0.403 -19.891 1 93.38 308 GLN B CA 1
ATOM 4565 C C . GLN B 1 308 ? -0.383 1.053 -18.766 1 93.38 308 GLN B C 1
ATOM 4567 O O . GLN B 1 308 ? -1.581 1.306 -18.906 1 93.38 308 GLN B O 1
ATOM 4572 N N . LEU B 1 309 ? 0.264 1.321 -17.625 1 95.44 309 LEU B N 1
ATOM 4573 C CA . LEU B 1 309 ? -0.394 1.993 -16.516 1 95.44 309 LEU B CA 1
ATOM 4574 C C . LEU B 1 309 ? -0.898 3.371 -16.922 1 95.44 309 LEU B C 1
ATOM 4576 O O . LEU B 1 309 ? -2.047 3.725 -16.656 1 95.44 309 LEU B O 1
ATOM 4580 N N . ALA B 1 310 ? -0.014 4.121 -17.594 1 93.31 310 ALA B N 1
ATOM 4581 C CA . ALA B 1 310 ? -0.385 5.457 -18.047 1 93.31 310 ALA B CA 1
ATOM 4582 C C . ALA B 1 310 ? -1.592 5.402 -18.984 1 93.31 310 ALA B C 1
ATOM 4584 O O . ALA B 1 310 ? -2.51 6.219 -18.859 1 93.31 310 ALA B O 1
ATOM 4585 N N . ALA B 1 311 ? -1.592 4.43 -19.875 1 93.5 311 ALA B N 1
ATOM 4586 C CA . ALA B 1 311 ? -2.689 4.273 -20.828 1 93.5 311 ALA B CA 1
ATOM 4587 C C . ALA B 1 311 ? -3.996 3.953 -20.109 1 93.5 311 ALA B C 1
ATOM 4589 O O . ALA B 1 311 ? -5.047 4.516 -20.438 1 93.5 311 ALA B O 1
ATOM 4590 N N . ILE B 1 312 ? -3.922 3.059 -19.156 1 95.44 312 ILE B N 1
ATOM 4591 C CA . ILE B 1 312 ? -5.105 2.656 -18.406 1 95.44 312 ILE B CA 1
ATOM 4592 C C . ILE B 1 312 ? -5.652 3.85 -17.625 1 95.44 312 ILE B C 1
ATOM 4594 O O . ILE B 1 312 ? -6.859 4.094 -17.609 1 95.44 312 ILE B O 1
ATOM 4598 N N . LEU B 1 313 ? -4.773 4.625 -16.984 1 94 313 LEU B N 1
ATOM 4599 C CA . LEU B 1 313 ? -5.18 5.773 -16.188 1 94 313 LEU B CA 1
ATOM 4600 C C . LEU B 1 313 ? -5.789 6.859 -17.062 1 94 313 LEU B C 1
ATOM 4602 O O . LEU B 1 313 ? -6.637 7.633 -16.609 1 94 313 LEU B O 1
ATOM 4606 N N . ALA B 1 314 ? -5.387 6.852 -18.359 1 88.5 314 ALA B N 1
ATOM 4607 C CA . ALA B 1 314 ? -5.902 7.84 -19.297 1 88.5 314 ALA B CA 1
ATOM 4608 C C . ALA B 1 314 ? -7.199 7.355 -19.953 1 88.5 314 ALA B C 1
ATOM 4610 O O . ALA B 1 314 ? -7.82 8.086 -20.734 1 88.5 314 ALA B O 1
ATOM 4611 N N . GLY B 1 315 ? -7.699 6.168 -19.672 1 82.12 315 GLY B N 1
ATOM 4612 C CA . GLY B 1 315 ? -8.945 5.637 -20.203 1 82.12 315 GLY B CA 1
ATOM 4613 C C . GLY B 1 315 ? -8.75 4.734 -21.406 1 82.12 315 GLY B C 1
ATOM 4614 O O . GLY B 1 315 ? -9.695 4.492 -22.156 1 82.12 315 GLY B O 1
ATOM 4615 N N . GLY B 1 316 ? -7.555 4.398 -21.703 1 72.12 316 GLY B N 1
ATOM 4616 C CA . GLY B 1 316 ? -7.277 3.482 -22.812 1 72.12 316 GLY B CA 1
ATOM 4617 C C . GLY B 1 316 ? -7.188 2.035 -22.359 1 72.12 316 GLY B C 1
ATOM 4618 O O . GLY B 1 316 ? -7.078 1.748 -21.172 1 72.12 316 GLY B O 1
#

Secondary structure (DSSP, 8-state):
-----HHHHHHHHHHHTTTS----EEEEEEEETTEEEEEEEGGGSTTSBTHHHHHHHHHHHS-HHHHHT-EEEE-SSHHHHHHHHHHHHHT--EEEEEETTS-HHHHHHHHHTT-EEEEE-TT-HHHHHHHHHHHH-PEE--SSSSHHHHHHHHHHHHHHHHH-TTEEEEEEE-SSSHHHHHHHHHHHHH-TTSEEEEEEEGGG-HHHHHHHHTS--PPPHHHHTTSS-GGG-PPPPHHHHHHHHHH--EEEEE-HHHHHHHHHHHHHHH-B---HHHHHHHHHHHHS-PPSSEEEEEE-B----HHHHHHHHTT-/-----HHHHHHHHHHHTTTS----EEEEEEEETTEEEEEEEGGGSTTSBTHHHHHHHHHHHS-HHHHHT-EEEE-SSHHHHHHHHHHHHHT--EEEEEETTS-HHHHHHHHHTT-EEEEE-TT-HHHHHHHHHHHH-PEE--SSSSHHHHHHHHHHHHHHHHH-TTEEEEEEE-SSSHHHHHHHHHHHHH-TTSEEEEEEEGGG-HHHHHHHHTS--PPPHHHHTTSS-GGG-PPP-HHHHHHHHHH--EEEEE-HHHHHHHHHHHHHHH-B---HHHHHHHHHHHHS-PPSSEEEEEE-B----HHHHHHHHTT-

Radius of gyration: 24.96 Å; Cα contacts (8 Å, |Δi|>4): 1505; chains: 2; bounding box: 49×72×55 Å

pLDDT: mean 96.39, std 3.96, range [71.88, 98.94]

Sequence (632 aa):
MDLVTLDDISGAAARIAADIVRTPLLAADWGDPRCPLWLKAETLQPIGAFKIRGAFNALGRLDTHTRARGVVAYSSGNHAQAVAYAAAAYGVPAHIVMPEETPAVKVEATRRRGAHVVLCGAGERERTAAELVEKTGAVLIPPFDHPDIIAGQGTIGIEIAEDLPELATVLIPVSGGGLASGIGTAIRALRPKAKIFAVEPELAADTAESLALGSIVEWPVAKRNRTIADGLRSTPSELTFAHLRQVIDDVITVSEDEIRSAVRELALRARLVAEPSGAVSLAGYRKAALPDGSAVAIVSGGNIEPAQLAAILAGGMDLVTLDDISGAAARIAADIVRTPLLAADWGDPRCPLWLKAETLQPIGAFKIRGAFNALGRLDTHTRARGVVAYSSGNHAQAVAYAAAAYGVPAHIVMPEETPAVKVEATRRRGAHVVLCGAGERERTAAELVEKTGAVLIPPFDHPDIIAGQGTIGIEIAEDLPELATVLIPVSGGGLASGIGTAIRALRPKAKIFAVEPELAADTAESLALGSIVEWPVAKRNRTIADGLRSTPSELTFAHLRQVIDDVITVSEDEIRSAVRELALRARLVAEPSGAVSLAGYRKAALPDGSAVAIVSGGNIEPAQLAAILAGG

InterPro domains:
  IPR001926 Tryptophan synthase beta chain-like, PALP domain [PF00291] (19-301)
  IPR036052 Tryptophan synthase beta chain-like, PALP domain superfamily [G3DSA:3.40.50.1100] (15-304)
  IPR036052 Tryptophan synthase beta chain-like, PALP domain superfamily [G3DSA:3.40.50.1100] (50-144)
  IPR036052 Tryptophan synthase beta chain-like, PALP domain superfamily [SSF53686] (5-307)

Nearest PDB structures (foldseek):
  2gn1-assembly1_A  TM=9.488E-01  e=7.943E-34  Salmonella enterica subsp. enterica serovar Typhimurium
  2zpu-assembly1_A  TM=9.358E-01  e=3.003E-32  Schizosaccharomyces pombe
  6lut-assembly1_B  TM=9.385E-01  e=2.393E-31  Dictyostelium discoideum
  3l6b-assembly1_A  TM=9.155E-01  e=1.344E-31  Homo sapiens
  8zkv-assembly1_D  TM=9.448E-01  e=5.703E-30  Escherichia coli K-12

Organism: Mycolicibacterium smegmatis (strain ATCC 700084 / mc(2)155) (NCBI:txid246196)

Solvent-accessible surface area (backbone atoms only — not comparable to full-atom values): 30837 Å² total; per-residue (Å²): 133,87,73,75,47,57,68,50,15,50,52,24,40,67,70,32,54,89,79,52,66,87,59,57,76,35,66,38,87,86,43,49,86,62,31,39,31,28,35,40,44,26,18,60,26,82,83,19,26,48,43,37,40,12,33,35,24,41,58,66,68,44,51,72,72,57,38,62,46,12,36,30,35,62,37,83,49,63,52,35,44,16,42,19,49,36,26,46,75,72,70,29,52,25,39,33,24,27,50,67,82,54,58,63,69,56,53,50,55,33,38,73,42,64,22,44,76,40,70,33,56,90,92,31,43,66,59,53,44,51,50,47,29,68,73,58,59,21,42,78,53,68,85,28,81,39,64,46,29,16,18,16,30,8,32,56,19,48,51,47,50,70,76,37,79,69,50,31,34,38,28,28,44,40,24,35,23,17,52,38,26,14,23,29,44,28,31,51,72,74,39,67,84,37,43,32,32,35,18,26,45,59,48,30,41,33,63,52,53,11,64,75,69,73,46,90,46,84,66,58,68,77,54,22,63,68,36,80,31,69,77,26,52,47,67,52,41,75,69,24,42,56,38,36,71,72,41,49,73,47,66,39,67,35,48,72,66,44,20,45,51,25,24,37,46,34,32,75,71,55,21,31,33,40,11,45,44,13,14,32,9,50,26,34,60,72,69,51,90,71,69,74,35,34,27,35,22,36,26,43,19,20,81,50,57,63,68,59,51,30,36,32,60,70,73,92,134,89,72,74,47,57,67,52,15,51,53,24,40,67,71,32,54,88,79,52,68,87,58,55,76,36,66,38,87,84,43,49,86,63,31,40,32,28,35,38,43,25,18,60,27,80,82,18,26,48,44,37,40,13,32,36,24,41,58,66,70,44,52,70,72,56,39,63,46,12,35,31,35,62,37,83,50,63,51,35,45,16,41,20,49,36,24,47,75,72,70,29,53,27,38,34,24,26,50,66,82,54,57,63,71,56,55,49,55,35,39,74,44,65,23,45,76,40,70,33,56,90,92,30,44,67,60,52,44,52,50,48,29,68,74,58,59,21,43,77,53,67,86,28,82,41,66,45,28,15,18,16,31,8,32,57,19,49,53,47,48,69,75,36,80,68,52,29,32,39,27,29,43,38,24,35,23,18,51,40,25,13,24,29,41,27,31,50,72,74,40,68,82,36,43,32,31,35,18,27,45,60,47,30,40,35,63,51,54,10,63,76,68,74,46,88,46,84,68,57,65,78,53,22,63,69,37,79,32,68,78,26,52,46,67,50,41,74,68,24,42,57,40,38,72,72,41,50,72,47,65,39,68,35,48,71,65,44,20,44,50,25,24,37,46,34,32,73,72,54,21,30,33,38,11,44,42,12,14,33,9,48,26,34,60,73,69,51,91,70,70,72,34,34,27,34,23,36,27,43,20,20,80,49,58,64,68,58,52,32,35,33,59,70,72,92

Foldseek 3Di:
DDAAALVLLVVLCVQCVVPWDLFDWAFQCPADPLAGETERQQCPTPLRFLQLLLLLQVLSPDDPVQSQLEEEEEDLDSNLQNNLQNNLVVVHEYEYEYEPPRDVVSVVSSVVSVYHYHYDHPPCRVVVRVVCCVVRVHYYDYRAPDSSSLSSLLNSLVSCCVNCVFAAEEEAEAAQQSNVLNNLNSCCVRPVNHAYEYEEAPQQCQLQVCLVVVHGDDDDLVSLCPAQLNVRSHTHDPRSSVSCNPGHPHYHHAYNLLLLVQQLCCCPRVVAAAGSSQRRQVSRSVPDDGHGTYYYYYSGGHDYDPVSSVVSNVVD/DDAAALVLLVVLCVQCVVPWDLFDWAFQVPADPLAGETERQQCPTPLRFLQLLLLLQVLSPDDPVQSQLEEEEEDLDDNLQSNLQNNLVVVHEYEYEYEPPRDVVSVVSSVVSVYHYHYDHPPCRVVVRVVCCVVRVHYYDYRAPDSSSLSSLLNSLVSCCVNCVFAAEEEAEAAQQSNVLNNLNSCCVRPVNHAYEYEEAPQQCQLQVCLVVVHGDDDDLVSLCPAQLNVRSHTHDPRSSVSCNVGHPHYHHAYNLLLLVQQLCCCPRVVAAAGSSQRRQVSRSVPDDGHGTYYYYYSGGHDYDPVSSVVSNVVD